Protein AF-A0A7J6M641-F1 (afdb_monomer_lite)

Secondary structure (DSSP, 8-state):
-HHHHHHHHHHHHHHHHHHT-----HHHHHHHHHHHHHHHHHHHHHHHHHHHHHHHHHHHGGGSTHHHHHHHHHHHHHHHHHHHHHHHHHHHHHHHHHHHHHHHHHHHHHHHH-TT---HHHHHHHHHHHHHHHHHHHHHHHHHHHHHHHHHHHHHHHHHHHHHHHHHHHHHHHHHHHHT--SHHHHHHHHHHHHHHHHHHHHHHHHHHHHHHHHHHHHHHHHHHHHHHHHHHHHHHHHHHHHHHHHHHHHHHHHHHHHHHHHHHHHHHHHHHHHHHHHHHHHHHHHHHHHHHHHHHHHHHHHHHHHHHHHHHHTTSS-S-SS-SSHHHHHHHHHHHHHHHHHHHHHHHHHHHHHHHHHHHHHHHHHHHHHHHHHHHHHHHHHTTSSS-----EEEETTTEEEE-----

Sequence (409 aa):
MTAAHDVLCRELDAAEKQLNVPNIDEATLLDAEEKLADLHEEVESMESNLKSQLQAQAALDSKGGGLQVYRHQAQLLAKKHEALSKKVEAIETERNSAAFELEQLEADYEQRMGHRYLRREDFKDYAATLREKTKKFKLAKSEVQSLRSEGSILKRTEQLLKERLAEAQQGLREVEEKFGVVGHDDLESRLIEASEAKSAADAKKGSQMEELSEVVTKINFMLREKKNELAPRIKVLRAKREELVEAEGVYLTKRTEYEAVEADLNREVRQRRSLTDKLLKETESLQSRADEIELKIIATESLVERGERERQCLDGRSRFSDEHPTLSAAYTAKIRELEKTCQTLKLQHKDVSNSLDWRMHQKQLFERLNRLLEVKLRSLTSVSADGEASLGRVEHLAKGVNRLVIESN

Foldseek 3Di:
DVVVVVVVVVVVVVVVVVVPDDDDDPVRVVVVVVVVVVVVVVVVVVVVVVVVVVVVVVVVCVVPCPVVVVVVVVVVVVVVVVVVVVVVVVVVVVVVVVVVVVVVVVVVCCVPPNPDDQDPVSVVVVVVVVVVVVVVVVVVVVVVVVVVVVVVVVVVVVVVVVVVVVVVVVVVVVVCVVVVNPCPVVVVVVVVVVVVVVVVVVVVVVVVVVVVVVVVVVVVVVVVVVVVVVVVVVVVVVVVVVVVVVVVVVVVVVVVVVVVVVVVVVVVVVVVVVVVVVVVVVVVVVVVVVVVVVVVVVVVVVVVVLVVVQVCLVVVVAAPDPVGSGPVRVVVVVVVVVVVVVVVVVVVVVVCVVCVVVVVVVVVVVVVVVVVVVVVVVVVVVVVPPDDDDFFDFDDDPPRDTDTHGDDD

Structure (mmCIF, N/CA/C/O backbone):
data_AF-A0A7J6M641-F1
#
_entry.id   AF-A0A7J6M641-F1
#
loop_
_atom_site.group_PDB
_atom_site.id
_atom_site.type_symbol
_atom_site.label_atom_id
_atom_site.label_alt_id
_atom_site.label_comp_id
_atom_site.label_asym_id
_atom_site.label_entity_id
_atom_site.label_seq_id
_atom_site.pdbx_PDB_ins_code
_atom_site.Cartn_x
_atom_site.Cartn_y
_atom_site.Cartn_z
_atom_site.occupancy
_atom_site.B_iso_or_equiv
_atom_site.auth_seq_id
_atom_site.auth_comp_id
_atom_site.auth_asym_id
_atom_site.auth_atom_id
_atom_site.pdbx_PDB_model_num
ATOM 1 N N . MET A 1 1 ? -3.637 10.715 -11.065 1.00 46.06 1 MET A N 1
ATOM 2 C CA . MET A 1 1 ? -2.778 11.538 -10.186 1.00 46.06 1 MET A CA 1
ATOM 3 C C . MET A 1 1 ? -1.641 12.175 -10.977 1.00 46.06 1 MET A C 1
ATOM 5 O O . MET A 1 1 ? -1.650 13.387 -11.087 1.00 46.06 1 MET A O 1
ATOM 9 N N . THR A 1 2 ? -0.746 11.413 -11.618 1.00 49.50 2 THR A N 1
ATOM 10 C CA . THR A 1 2 ? 0.363 11.969 -12.430 1.00 49.50 2 THR A CA 1
ATOM 11 C C . THR A 1 2 ? -0.104 12.798 -13.634 1.00 49.50 2 THR A C 1
ATOM 13 O O . THR A 1 2 ? 0.325 13.928 -13.787 1.00 49.50 2 THR A O 1
ATOM 16 N N . ALA A 1 3 ? -1.083 12.319 -14.409 1.00 54.84 3 ALA A N 1
ATOM 17 C CA . ALA A 1 3 ? -1.596 13.066 -15.568 1.00 54.84 3 ALA A CA 1
ATOM 18 C C . ALA A 1 3 ? -2.337 14.373 -15.207 1.00 54.84 3 ALA A C 1
ATOM 20 O O . ALA A 1 3 ? -2.304 15.324 -15.975 1.00 54.84 3 ALA A O 1
ATOM 21 N N . ALA A 1 4 ? -2.999 14.429 -14.044 1.00 56.09 4 ALA A N 1
ATOM 22 C CA . ALA A 1 4 ? -3.669 15.646 -13.570 1.00 56.09 4 ALA A CA 1
ATOM 23 C C . ALA A 1 4 ? -2.656 16.669 -13.029 1.00 56.09 4 ALA A C 1
ATOM 25 O O . ALA A 1 4 ? -2.819 17.866 -13.234 1.00 56.09 4 ALA A O 1
ATOM 26 N N . HIS A 1 5 ? -1.583 16.184 -12.394 1.00 70.88 5 HIS A N 1
ATOM 27 C CA . HIS A 1 5 ? -0.452 17.007 -11.980 1.00 70.88 5 HIS A CA 1
ATOM 28 C C . HIS A 1 5 ? 0.268 17.614 -13.192 1.00 70.88 5 HIS A C 1
ATOM 30 O O . HIS A 1 5 ? 0.501 18.813 -13.203 1.00 70.88 5 HIS A O 1
ATOM 36 N N . ASP A 1 6 ? 0.502 16.834 -14.252 1.00 71.38 6 ASP A N 1
ATOM 37 C CA . ASP A 1 6 ? 1.148 17.326 -15.476 1.00 71.38 6 ASP A CA 1
ATOM 38 C C . ASP A 1 6 ? 0.319 18.396 -16.209 1.00 71.38 6 ASP A C 1
ATOM 40 O O . ASP A 1 6 ? 0.886 19.312 -16.802 1.00 71.38 6 ASP A O 1
ATOM 44 N N . VAL A 1 7 ? -1.018 18.301 -16.188 1.00 74.75 7 VAL A N 1
ATOM 45 C CA . VAL A 1 7 ? -1.902 19.324 -16.779 1.00 74.75 7 VAL A CA 1
ATOM 46 C C . VAL A 1 7 ? -1.863 20.610 -15.955 1.00 74.75 7 VAL A C 1
ATOM 48 O O . VAL A 1 7 ? -1.624 21.672 -16.520 1.00 74.75 7 VAL A O 1
ATOM 51 N N . LEU A 1 8 ? -1.991 20.511 -14.629 1.00 74.44 8 LEU A N 1
ATOM 52 C CA . LEU A 1 8 ? -1.908 21.668 -13.732 1.00 74.44 8 LEU A CA 1
ATOM 53 C C . LEU A 1 8 ? -0.530 22.340 -13.767 1.00 74.44 8 LEU A C 1
ATOM 55 O O . LEU A 1 8 ? -0.454 23.562 -13.745 1.00 74.44 8 LEU A O 1
ATOM 59 N N . CYS A 1 9 ? 0.557 21.569 -13.865 1.00 77.31 9 CYS A N 1
ATOM 60 C CA . CYS A 1 9 ? 1.905 22.114 -14.027 1.00 77.31 9 CYS A CA 1
ATOM 61 C C . CYS A 1 9 ? 2.057 22.863 -15.354 1.00 77.31 9 CYS A C 1
ATOM 63 O O . CYS A 1 9 ? 2.630 23.942 -15.367 1.00 77.31 9 CYS A O 1
ATOM 65 N N . ARG A 1 10 ? 1.489 22.357 -16.458 1.00 77.50 10 ARG A N 1
ATOM 66 C CA . ARG A 1 10 ? 1.501 23.081 -17.742 1.00 77.50 10 ARG A CA 1
ATOM 67 C C . ARG A 1 10 ? 0.665 24.357 -17.708 1.00 77.50 10 ARG A C 1
ATOM 69 O O . ARG A 1 10 ? 1.066 25.346 -18.312 1.00 77.50 10 ARG A O 1
ATOM 76 N N . GLU A 1 11 ? -0.484 24.334 -17.039 1.00 78.00 11 GLU A N 1
ATOM 77 C CA . GLU A 1 11 ? -1.336 25.517 -16.872 1.00 78.00 11 GLU A CA 1
ATOM 78 C C . GLU A 1 11 ? -0.668 26.570 -15.976 1.00 78.00 11 GLU A C 1
ATOM 80 O O . GLU A 1 11 ? -0.703 27.755 -16.303 1.00 78.00 11 GLU A O 1
ATOM 85 N N . LEU A 1 12 ? 0.016 26.143 -14.909 1.00 78.81 12 LEU A N 1
ATOM 86 C CA . LEU A 1 12 ? 0.835 27.012 -14.060 1.00 78.81 12 LEU A CA 1
ATOM 87 C C . LEU A 1 12 ? 2.030 27.592 -14.823 1.00 78.81 12 LEU A C 1
ATOM 89 O O . LEU A 1 12 ? 2.208 28.805 -14.810 1.00 78.81 12 LEU A O 1
ATOM 93 N N . ASP A 1 13 ? 2.781 26.774 -15.564 1.00 80.75 13 ASP A N 1
ATOM 94 C CA . ASP A 1 13 ? 3.908 27.232 -16.386 1.00 80.75 13 ASP A CA 1
ATOM 95 C C . ASP A 1 13 ? 3.458 28.225 -17.475 1.00 80.75 13 ASP A C 1
ATOM 97 O O . ASP A 1 13 ? 4.185 29.159 -17.826 1.00 80.75 13 ASP A O 1
ATOM 101 N N . ALA A 1 14 ? 2.262 28.036 -18.043 1.00 78.31 14 ALA A N 1
ATOM 102 C CA . ALA A 1 14 ? 1.685 28.954 -19.022 1.00 78.31 14 ALA A CA 1
ATOM 103 C C . ALA A 1 14 ? 1.259 30.284 -18.378 1.00 78.31 14 ALA A C 1
ATOM 105 O O . ALA A 1 14 ? 1.537 31.347 -18.939 1.00 78.31 14 ALA A O 1
ATOM 106 N N . ALA A 1 15 ? 0.640 30.239 -17.196 1.00 75.62 15 ALA A N 1
ATOM 107 C CA . ALA A 1 15 ? 0.264 31.429 -16.438 1.00 75.62 15 ALA A CA 1
ATOM 108 C C . ALA A 1 15 ? 1.497 32.211 -15.948 1.00 75.62 15 ALA A C 1
ATOM 110 O O . ALA A 1 15 ? 1.527 33.437 -16.054 1.00 75.62 15 ALA A O 1
ATOM 111 N N . GLU A 1 16 ? 2.546 31.521 -15.492 1.00 76.81 16 GLU A N 1
ATOM 112 C CA . GLU A 1 16 ? 3.816 32.137 -15.093 1.00 76.81 16 GLU A CA 1
ATOM 113 C C . GLU A 1 16 ? 4.497 32.837 -16.272 1.00 76.81 16 GLU A C 1
ATOM 115 O O . GLU A 1 16 ? 4.958 33.966 -16.127 1.00 76.81 16 GLU A O 1
ATOM 120 N N . LYS A 1 17 ? 4.497 32.236 -17.469 1.00 75.12 17 LYS A N 1
ATOM 121 C CA . LYS A 1 17 ? 5.034 32.880 -18.683 1.00 75.12 17 LYS A CA 1
ATOM 122 C C . LYS A 1 17 ? 4.244 34.119 -19.108 1.00 75.12 17 LYS A C 1
ATOM 124 O O . LYS A 1 17 ? 4.851 35.074 -19.581 1.00 75.12 17 LYS A O 1
ATOM 129 N N . GLN A 1 18 ? 2.923 34.127 -18.926 1.00 70.56 18 GLN A N 1
ATOM 130 C CA . GLN A 1 18 ? 2.082 35.299 -19.209 1.00 70.56 18 GLN A CA 1
ATOM 131 C C . GLN A 1 18 ? 2.290 36.431 -18.193 1.00 70.56 18 GLN A C 1
ATOM 133 O O . GLN A 1 18 ? 2.206 37.602 -18.556 1.00 70.56 18 GLN A O 1
ATOM 138 N N . LEU A 1 19 ? 2.596 36.095 -16.938 1.00 70.12 19 LEU A N 1
ATOM 139 C CA . LEU A 1 19 ? 2.912 37.063 -15.884 1.00 70.12 19 LEU A CA 1
ATOM 140 C C . LEU A 1 19 ? 4.320 37.667 -16.010 1.00 70.12 19 LEU A C 1
ATOM 142 O O . LEU A 1 19 ? 4.556 38.748 -15.476 1.00 70.12 19 LEU A O 1
ATOM 146 N N . ASN A 1 20 ? 5.243 37.001 -16.711 1.00 69.81 20 ASN A N 1
ATOM 147 C CA . ASN A 1 20 ? 6.660 37.376 -16.779 1.00 69.81 20 ASN A CA 1
ATOM 148 C C . ASN A 1 20 ? 7.057 38.142 -18.057 1.00 69.81 20 ASN A C 1
ATOM 150 O O . ASN A 1 20 ? 8.222 38.116 -18.455 1.00 69.81 20 ASN A O 1
ATOM 154 N N . VAL A 1 21 ? 6.110 38.815 -18.719 1.00 62.53 21 VAL A N 1
ATOM 155 C CA . VAL A 1 21 ? 6.408 39.657 -19.889 1.00 62.53 21 VAL A CA 1
ATOM 156 C C . VAL A 1 21 ? 6.983 41.001 -19.405 1.00 62.53 21 VAL A C 1
ATOM 158 O O . VAL A 1 21 ? 6.272 41.748 -18.729 1.00 62.53 21 VAL A O 1
ATOM 161 N N . PRO A 1 22 ? 8.260 41.330 -19.691 1.00 63.78 22 PRO A N 1
ATOM 162 C CA . PRO A 1 22 ? 8.843 42.616 -19.312 1.00 63.78 22 PRO A CA 1
ATOM 163 C C . PRO A 1 22 ? 8.181 43.771 -20.079 1.00 63.78 22 PRO A C 1
ATOM 165 O O . PRO A 1 22 ? 7.618 43.572 -21.150 1.00 63.78 22 PRO A O 1
ATOM 168 N N . ASN A 1 23 ? 8.251 44.990 -19.540 1.00 59.38 23 ASN A N 1
ATOM 169 C CA . ASN A 1 23 ? 7.743 46.191 -20.206 1.00 59.38 23 ASN A CA 1
ATOM 170 C C . ASN A 1 23 ? 8.704 46.553 -21.358 1.00 59.38 23 ASN A C 1
ATOM 172 O O . ASN A 1 23 ? 9.846 46.932 -21.101 1.00 59.38 23 ASN A O 1
ATOM 176 N N . ILE A 1 24 ? 8.275 46.334 -22.601 1.00 58.47 24 ILE A N 1
ATOM 177 C CA . ILE A 1 24 ? 9.083 46.461 -23.826 1.00 58.47 24 ILE A CA 1
ATOM 178 C C . ILE A 1 24 ? 8.932 47.892 -24.377 1.00 58.47 24 ILE A C 1
ATOM 180 O O . ILE A 1 24 ? 7.813 48.382 -24.511 1.00 58.47 24 ILE A O 1
ATOM 184 N N . ASP A 1 25 ? 10.043 48.559 -24.707 1.00 63.84 25 ASP A N 1
ATOM 185 C CA . ASP A 1 25 ? 10.048 49.878 -25.357 1.00 63.84 25 ASP A CA 1
ATOM 186 C C . ASP A 1 25 ? 9.542 49.767 -26.816 1.00 63.84 25 ASP A C 1
ATOM 188 O O . ASP A 1 25 ? 9.814 48.779 -27.498 1.00 63.84 25 ASP A O 1
ATOM 192 N N . GLU A 1 26 ? 8.843 50.782 -27.333 1.00 64.19 26 GLU A N 1
ATOM 193 C CA . GLU A 1 26 ? 8.122 50.778 -28.631 1.00 64.19 26 GLU A CA 1
ATOM 194 C C . GLU A 1 26 ? 8.968 50.329 -29.849 1.00 64.19 26 GLU A C 1
ATOM 196 O O . GLU A 1 26 ? 8.468 49.653 -30.744 1.00 64.19 26 GLU A O 1
ATOM 201 N N . ALA A 1 27 ? 10.277 50.607 -29.854 1.00 64.75 27 ALA A N 1
ATOM 202 C CA . ALA A 1 27 ? 11.200 50.144 -30.899 1.00 64.75 27 ALA A CA 1
ATOM 203 C C . ALA A 1 27 ? 11.531 48.641 -30.798 1.00 64.75 27 ALA A C 1
ATOM 205 O O . ALA A 1 27 ? 11.684 47.963 -31.807 1.00 64.75 27 ALA A O 1
ATOM 206 N N . THR A 1 28 ? 11.603 48.107 -29.577 1.00 63.03 28 THR A N 1
ATOM 207 C CA . THR A 1 28 ? 11.786 46.668 -29.334 1.00 63.03 28 THR A CA 1
ATOM 208 C C . THR A 1 28 ? 10.492 45.875 -29.515 1.00 63.03 28 THR A C 1
ATOM 210 O O . THR A 1 28 ? 10.553 44.665 -29.713 1.00 63.03 28 THR A O 1
ATOM 213 N N . LEU A 1 29 ? 9.337 46.551 -29.490 1.00 69.00 29 LEU A N 1
ATOM 214 C CA . LEU A 1 29 ? 8.035 45.975 -29.819 1.00 69.00 29 LEU A CA 1
ATOM 215 C C . LEU A 1 29 ? 7.926 45.687 -31.322 1.00 69.00 29 LEU A C 1
ATOM 217 O O . LEU A 1 29 ? 7.568 44.577 -31.688 1.00 69.00 29 LEU A O 1
ATOM 221 N N . LEU A 1 30 ? 8.324 46.634 -32.179 1.00 75.12 30 LEU A N 1
ATOM 222 C CA . LEU A 1 30 ? 8.308 46.460 -33.638 1.00 75.12 30 LEU A CA 1
ATOM 223 C C . LEU A 1 30 ? 9.255 45.341 -34.105 1.00 75.12 30 LEU A C 1
ATOM 225 O O . LEU A 1 30 ? 8.849 44.472 -34.872 1.00 75.12 30 LEU A O 1
ATOM 229 N N . ASP A 1 31 ? 1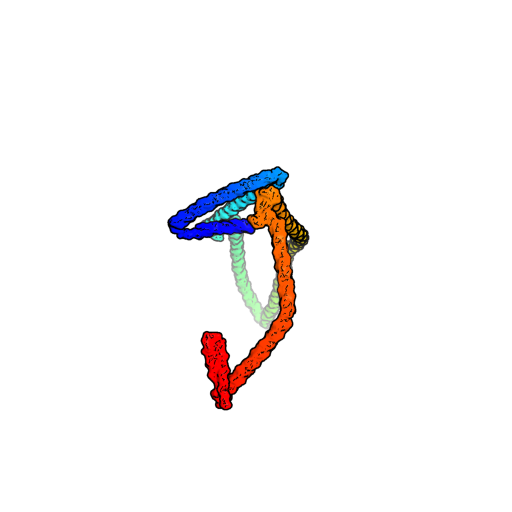0.480 45.292 -33.571 1.00 75.56 31 ASP A N 1
ATOM 230 C CA . ASP A 1 31 ? 11.429 44.201 -33.852 1.00 75.56 31 ASP A CA 1
ATOM 231 C C . ASP A 1 31 ? 10.928 42.838 -33.335 1.00 75.56 31 ASP A C 1
ATOM 233 O O . ASP A 1 31 ? 11.299 41.785 -33.862 1.00 75.56 31 ASP A O 1
ATOM 237 N N . ALA A 1 32 ? 10.137 42.830 -32.256 1.00 74.19 32 ALA A N 1
ATOM 238 C CA . ALA A 1 32 ? 9.516 41.619 -31.730 1.00 74.19 32 ALA A CA 1
ATOM 239 C C . ALA A 1 32 ? 8.296 41.202 -32.563 1.00 74.19 32 ALA A C 1
ATOM 241 O O . ALA A 1 32 ? 8.098 40.009 -32.760 1.00 74.19 32 ALA A O 1
ATOM 242 N N . GLU A 1 33 ? 7.516 42.151 -33.079 1.00 79.12 33 GLU A N 1
ATOM 243 C CA . GLU A 1 33 ? 6.381 41.907 -33.973 1.00 79.12 33 GLU A CA 1
ATOM 244 C C . GLU A 1 33 ? 6.830 41.321 -35.315 1.00 79.12 33 GLU A C 1
ATOM 246 O O . GLU A 1 33 ? 6.232 40.349 -35.773 1.00 79.12 33 GLU A O 1
ATOM 251 N N . GLU A 1 34 ? 7.915 41.830 -35.905 1.00 82.50 34 GLU A N 1
ATOM 252 C CA . GLU A 1 34 ? 8.487 41.284 -37.145 1.00 82.50 34 GLU A CA 1
ATOM 253 C C . GLU A 1 34 ? 9.000 39.850 -36.934 1.00 82.50 34 GLU A C 1
ATOM 255 O O . GLU A 1 34 ? 8.624 38.935 -37.664 1.00 82.50 34 GLU A O 1
ATOM 260 N N . LYS A 1 35 ? 9.737 39.600 -35.842 1.00 83.50 35 LYS A N 1
ATOM 261 C CA . LYS A 1 35 ? 10.172 38.238 -35.477 1.00 83.50 35 LYS A CA 1
ATOM 262 C C . LYS A 1 35 ? 9.008 37.311 -35.142 1.00 83.50 35 LYS A C 1
ATOM 264 O O . LYS A 1 35 ? 9.096 36.113 -35.394 1.00 83.50 35 LYS A O 1
ATOM 269 N N . LEU A 1 36 ? 7.934 37.826 -34.542 1.00 80.50 36 LEU A N 1
ATOM 270 C CA . LEU A 1 36 ? 6.723 37.050 -34.289 1.00 80.50 36 LEU A CA 1
ATOM 271 C C . LEU A 1 36 ? 6.015 36.700 -35.594 1.00 80.50 36 LEU A C 1
ATOM 273 O O . LEU A 1 36 ? 5.500 35.590 -35.677 1.00 80.50 36 LEU A O 1
ATOM 277 N N . ALA A 1 37 ? 6.000 37.591 -36.586 1.00 85.31 37 ALA A N 1
ATOM 278 C CA . ALA A 1 37 ? 5.443 37.314 -37.905 1.00 85.31 37 ALA A CA 1
ATOM 279 C C . ALA A 1 37 ? 6.254 36.234 -38.638 1.00 85.31 37 ALA A C 1
ATOM 281 O O . ALA A 1 37 ? 5.665 35.253 -39.089 1.00 85.31 37 ALA A O 1
ATOM 282 N N . ASP A 1 38 ? 7.586 36.342 -38.641 1.00 84.19 38 ASP A N 1
ATOM 283 C CA . ASP A 1 38 ? 8.479 35.336 -39.234 1.00 84.19 38 ASP A CA 1
ATOM 284 C C . ASP A 1 38 ? 8.330 33.969 -38.550 1.00 84.19 38 ASP A C 1
ATOM 286 O O . ASP A 1 38 ? 8.197 32.938 -39.208 1.00 84.19 38 ASP A O 1
ATOM 290 N N . LEU A 1 39 ? 8.295 33.949 -37.211 1.00 84.88 39 LEU A N 1
ATOM 291 C CA . LEU A 1 39 ? 8.074 32.722 -36.444 1.00 84.88 39 LEU A CA 1
ATOM 292 C C . LEU A 1 39 ? 6.668 32.155 -36.660 1.00 84.88 39 LEU A C 1
ATOM 294 O O . LEU A 1 39 ? 6.511 30.938 -36.655 1.00 84.88 39 LEU A O 1
ATOM 298 N N . HIS A 1 40 ? 5.646 32.995 -36.848 1.00 83.81 40 HIS A N 1
ATOM 299 C CA . HIS A 1 40 ? 4.306 32.521 -37.197 1.00 83.81 40 HIS A CA 1
ATOM 300 C C . HIS A 1 40 ? 4.297 31.875 -38.581 1.00 83.81 40 HIS A C 1
ATOM 302 O O . HIS A 1 40 ? 3.741 30.789 -38.721 1.00 83.81 40 HIS A O 1
ATOM 308 N N . GLU A 1 41 ? 4.944 32.480 -39.576 1.00 88.00 41 GLU A N 1
ATOM 309 C CA . GLU A 1 41 ? 5.037 31.913 -40.924 1.00 88.00 41 GLU A CA 1
ATOM 310 C C . GLU A 1 41 ? 5.850 30.603 -40.925 1.00 88.00 41 GLU A C 1
ATOM 312 O O . GLU A 1 41 ? 5.458 29.613 -41.551 1.00 88.00 41 GLU A O 1
ATOM 317 N N . GLU A 1 42 ? 6.929 30.533 -40.135 1.00 89.38 42 GLU A N 1
ATOM 318 C CA . GLU A 1 42 ? 7.706 29.307 -39.940 1.00 89.38 42 GLU A CA 1
ATOM 319 C C . GLU A 1 42 ? 6.873 28.216 -39.248 1.00 89.38 42 GLU A C 1
ATOM 321 O O . GLU A 1 42 ? 6.846 27.076 -39.721 1.00 89.38 42 GLU A O 1
ATOM 326 N N . VAL A 1 43 ? 6.133 28.552 -38.185 1.00 84.44 43 VAL A N 1
ATOM 327 C CA . VAL A 1 43 ? 5.226 27.625 -37.489 1.00 84.44 43 VAL A CA 1
ATOM 328 C C . VAL A 1 43 ? 4.110 27.147 -38.415 1.00 84.44 43 VAL A C 1
ATOM 330 O O . VAL A 1 43 ? 3.849 25.947 -38.460 1.00 84.44 43 VAL A O 1
ATOM 333 N N . GLU A 1 44 ? 3.493 28.023 -39.205 1.00 88.00 44 GLU A N 1
ATOM 334 C CA . GLU A 1 44 ? 2.468 27.638 -40.181 1.00 88.00 44 GLU A CA 1
ATOM 335 C C . GLU A 1 44 ? 3.033 26.708 -41.263 1.00 88.00 44 GLU A C 1
ATOM 337 O O . GLU A 1 44 ? 2.406 25.698 -41.613 1.00 88.00 44 GLU A O 1
ATOM 342 N N . SER A 1 45 ? 4.247 26.982 -41.750 1.00 86.62 45 SER A N 1
ATOM 343 C CA . SER A 1 45 ? 4.932 26.116 -42.713 1.00 86.62 45 SER A CA 1
ATOM 344 C C . SER A 1 45 ? 5.247 24.737 -42.112 1.00 86.62 45 SER A C 1
ATOM 346 O O . SER A 1 45 ? 4.995 23.702 -42.738 1.00 86.62 45 SER A O 1
ATOM 348 N N . MET A 1 46 ? 5.714 24.701 -40.861 1.00 85.50 46 MET A N 1
ATOM 349 C CA . MET A 1 46 ? 6.025 23.487 -40.106 1.00 85.50 46 MET A CA 1
ATOM 350 C C . MET A 1 46 ? 4.761 22.685 -39.792 1.00 85.50 46 MET A C 1
ATOM 352 O O . MET A 1 46 ? 4.752 21.464 -39.950 1.00 85.50 46 MET A O 1
ATOM 356 N N . GLU A 1 47 ? 3.667 23.347 -39.419 1.00 84.38 47 GLU A N 1
ATOM 357 C CA . GLU A 1 47 ? 2.364 22.718 -39.219 1.00 84.38 47 GLU A CA 1
ATOM 358 C C . GLU A 1 47 ? 1.810 22.121 -40.511 1.00 84.38 47 GLU A C 1
ATOM 360 O O . GLU A 1 47 ? 1.250 21.022 -40.490 1.00 84.38 47 GLU A O 1
ATOM 365 N N . SER A 1 48 ? 1.951 22.822 -41.637 1.00 84.88 48 SER A N 1
ATOM 366 C CA . SER A 1 48 ? 1.543 22.330 -42.955 1.00 84.88 48 SER A CA 1
ATOM 367 C C . SER A 1 48 ? 2.369 21.106 -43.377 1.00 84.88 48 SER A C 1
ATOM 369 O O . SER A 1 48 ? 1.822 20.089 -43.823 1.00 84.88 48 SER A O 1
ATOM 371 N N . ASN A 1 49 ? 3.682 21.135 -43.130 1.00 84.06 49 ASN A N 1
ATOM 372 C CA . ASN A 1 49 ? 4.586 20.006 -43.356 1.00 84.06 49 ASN A CA 1
ATOM 373 C C . ASN A 1 49 ? 4.257 18.807 -42.447 1.00 84.06 49 ASN A C 1
ATOM 375 O O . ASN A 1 49 ? 4.202 17.671 -42.916 1.00 84.06 49 ASN A O 1
ATOM 379 N N . LEU A 1 50 ? 3.945 19.035 -41.170 1.00 80.62 50 LEU A N 1
ATOM 380 C CA . LEU A 1 50 ? 3.499 17.987 -40.244 1.00 80.62 50 LEU A CA 1
ATOM 381 C C . LEU A 1 50 ? 2.144 17.403 -40.645 1.00 80.62 50 LEU A C 1
ATOM 383 O O . LEU A 1 50 ? 1.977 16.184 -40.645 1.00 80.62 50 LEU A O 1
ATOM 387 N N . LYS A 1 51 ? 1.173 18.244 -41.021 1.00 82.50 51 LYS A N 1
ATOM 388 C CA . LYS A 1 51 ? -0.148 17.799 -41.495 1.00 82.50 51 LYS A CA 1
ATOM 389 C C . LYS A 1 51 ? -0.016 16.958 -42.765 1.00 82.50 51 LYS A C 1
ATOM 391 O O . LYS A 1 51 ? -0.634 15.897 -42.839 1.00 82.50 51 LYS A O 1
ATOM 396 N N . SER A 1 52 ? 0.817 17.369 -43.722 1.00 79.50 52 SER A N 1
ATOM 397 C CA . SER A 1 52 ? 1.058 16.599 -44.951 1.00 79.50 52 SER A CA 1
ATOM 398 C C . SER A 1 52 ? 1.809 15.285 -44.689 1.00 79.50 52 SER A C 1
ATOM 400 O O . SER A 1 52 ? 1.417 14.252 -45.233 1.00 79.50 52 SER A O 1
ATOM 402 N N . GLN A 1 53 ? 2.798 15.260 -43.787 1.00 77.56 53 GLN A N 1
ATOM 403 C CA . GLN A 1 53 ? 3.474 14.026 -43.359 1.00 77.56 53 GLN A CA 1
ATOM 404 C C . GLN A 1 53 ? 2.541 13.066 -42.605 1.00 77.56 53 GLN A C 1
ATOM 406 O O . GLN A 1 53 ? 2.565 11.861 -42.856 1.00 77.56 53 GLN A O 1
ATOM 411 N N . LEU A 1 54 ? 1.680 13.578 -41.721 1.00 71.31 54 LEU A N 1
ATOM 412 C CA . LEU A 1 54 ? 0.680 12.781 -41.004 1.00 71.31 54 LEU A CA 1
ATOM 413 C C . LEU A 1 54 ? -0.386 12.219 -41.950 1.00 71.31 54 LEU A C 1
ATOM 415 O O . LEU A 1 54 ? -0.811 11.077 -41.782 1.00 71.31 54 LEU A O 1
ATOM 419 N N . GLN A 1 55 ? -0.797 12.985 -42.964 1.00 73.62 55 GLN A N 1
ATOM 420 C CA . GLN A 1 55 ? -1.701 12.510 -44.013 1.00 73.62 55 GLN A CA 1
ATOM 421 C C . GLN A 1 55 ? -1.032 11.453 -44.905 1.00 73.62 55 GLN A C 1
ATOM 423 O O . GLN A 1 55 ? -1.660 10.442 -45.219 1.00 73.62 55 GLN A O 1
ATOM 428 N N . ALA A 1 56 ? 0.250 11.622 -45.246 1.00 69.31 56 ALA A N 1
ATOM 429 C CA . ALA A 1 56 ? 1.026 10.623 -45.978 1.00 69.31 56 ALA A CA 1
ATOM 430 C C . ALA A 1 56 ? 1.207 9.322 -45.168 1.00 69.31 56 ALA A C 1
ATOM 432 O O . ALA A 1 56 ? 1.018 8.232 -45.710 1.00 69.31 56 ALA A O 1
ATOM 433 N N . GLN A 1 57 ? 1.479 9.416 -43.860 1.00 65.06 57 GLN A N 1
ATOM 434 C CA . GLN A 1 57 ? 1.505 8.260 -42.953 1.00 65.06 57 GLN A CA 1
ATOM 435 C C . GLN A 1 57 ? 0.129 7.595 -42.825 1.00 65.06 57 GLN A C 1
ATOM 437 O O . GLN A 1 57 ? 0.034 6.372 -42.880 1.00 65.06 57 GLN A O 1
ATOM 442 N N . ALA A 1 58 ? -0.953 8.372 -42.728 1.00 63.66 58 ALA A N 1
ATOM 443 C CA . ALA A 1 58 ? -2.311 7.832 -42.687 1.00 63.66 58 ALA A CA 1
ATOM 444 C C . ALA A 1 58 ? -2.697 7.093 -43.986 1.00 63.66 58 ALA A C 1
ATOM 446 O O . ALA A 1 58 ? -3.423 6.100 -43.924 1.00 63.66 58 ALA A O 1
ATOM 447 N N . ALA A 1 59 ? -2.188 7.533 -45.144 1.00 62.41 59 ALA A N 1
ATOM 448 C CA . ALA A 1 59 ? -2.372 6.856 -46.429 1.00 62.41 59 ALA A CA 1
ATOM 449 C C . ALA A 1 59 ? -1.535 5.563 -46.552 1.00 62.41 59 ALA A C 1
ATOM 451 O O . ALA A 1 59 ? -2.015 4.575 -47.111 1.00 62.41 59 ALA A O 1
ATOM 452 N N . LEU A 1 60 ? -0.320 5.533 -45.987 1.00 59.88 60 LEU A N 1
ATOM 453 C CA . LEU A 1 60 ? 0.529 4.333 -45.887 1.00 59.88 60 LEU A CA 1
ATOM 454 C C . LEU A 1 60 ? -0.063 3.273 -44.935 1.00 59.88 60 LEU A C 1
ATOM 456 O O . LEU A 1 60 ? -0.055 2.082 -45.254 1.00 59.88 60 LEU A O 1
ATOM 460 N N . ASP A 1 61 ? -0.672 3.705 -43.828 1.00 54.53 61 ASP A N 1
ATOM 461 C CA . ASP A 1 61 ? -1.348 2.846 -42.843 1.00 54.53 61 ASP A CA 1
ATOM 462 C C . ASP A 1 61 ? -2.673 2.244 -43.350 1.00 54.53 61 ASP A C 1
ATOM 464 O O . ASP A 1 61 ? -3.218 1.326 -42.731 1.00 54.53 61 ASP A O 1
ATOM 468 N N . SER A 1 62 ? -3.187 2.681 -44.508 1.00 54.25 62 SER A N 1
ATOM 469 C CA . SER A 1 62 ? -4.396 2.110 -45.122 1.00 54.25 62 SER A CA 1
ATOM 470 C C . SER A 1 62 ? -4.245 0.627 -45.502 1.00 54.25 62 SER A C 1
ATOM 472 O O . SER A 1 62 ? -5.250 -0.036 -45.760 1.00 54.25 62 SER A O 1
ATOM 474 N N . LYS A 1 63 ? -3.019 0.082 -45.529 1.00 56.03 63 LYS A N 1
ATOM 475 C CA . LYS A 1 63 ? -2.748 -1.353 -45.746 1.00 56.03 63 LYS A CA 1
ATOM 476 C C . LYS A 1 63 ? -2.646 -2.168 -44.445 1.00 56.03 63 LYS A C 1
ATOM 478 O O . LYS A 1 63 ? -2.624 -3.393 -44.507 1.00 56.03 63 LYS A O 1
ATOM 483 N N . GLY A 1 64 ? -2.637 -1.515 -43.280 1.00 57.91 64 GLY A N 1
ATOM 484 C CA . GLY A 1 64 ? -2.530 -2.136 -41.957 1.00 57.91 64 GLY A CA 1
ATOM 485 C C . GLY A 1 64 ? -3.487 -1.484 -40.959 1.00 57.91 64 GLY A C 1
ATOM 486 O O . GLY A 1 64 ? -3.058 -0.800 -40.036 1.00 57.91 64 GLY A O 1
ATOM 487 N N . GLY A 1 65 ? -4.795 -1.702 -41.128 1.00 58.03 65 GLY A N 1
ATOM 488 C CA . GLY A 1 65 ? -5.878 -1.011 -40.405 1.00 58.03 65 GLY A CA 1
ATOM 489 C C . GLY A 1 65 ? -5.896 -1.098 -38.866 1.00 58.03 65 GLY A C 1
ATOM 490 O O . GLY A 1 65 ? -6.800 -0.543 -38.249 1.00 58.03 65 GLY A O 1
ATOM 491 N N . GLY A 1 66 ? -4.920 -1.740 -38.216 1.00 67.12 66 GLY A N 1
ATOM 492 C CA . GLY A 1 66 ? -4.838 -1.848 -36.756 1.00 67.12 66 GLY A CA 1
ATOM 493 C C . GLY A 1 66 ? -4.587 -0.512 -36.044 1.00 67.12 66 GLY A C 1
ATOM 494 O O . GLY A 1 66 ? -5.260 -0.211 -35.061 1.00 67.12 66 GLY A O 1
ATOM 495 N N . LEU A 1 67 ? -3.674 0.335 -36.541 1.00 70.44 67 LEU A N 1
ATOM 496 C CA . LEU A 1 67 ? -3.297 1.576 -35.840 1.00 70.44 67 LEU A CA 1
ATOM 497 C C . LEU A 1 67 ? -4.424 2.622 -35.829 1.00 70.44 67 LEU A C 1
ATOM 499 O O . LEU A 1 67 ? -4.624 3.314 -34.830 1.00 70.44 67 LEU A O 1
ATOM 503 N N . GLN A 1 68 ? -5.206 2.700 -36.907 1.00 74.31 68 GLN A N 1
ATOM 504 C CA . GLN A 1 68 ? -6.381 3.574 -36.984 1.00 74.31 68 GLN A CA 1
ATOM 505 C C . GLN A 1 68 ? -7.476 3.140 -35.997 1.00 74.31 68 GLN A C 1
ATOM 507 O O . GLN A 1 68 ? -8.086 3.989 -35.346 1.00 74.31 68 GLN A O 1
ATOM 512 N N . VAL A 1 69 ? -7.666 1.828 -35.802 1.00 76.81 69 VAL A N 1
ATOM 513 C CA . VAL A 1 69 ? -8.594 1.288 -34.793 1.00 76.81 69 VAL A CA 1
ATOM 514 C C . VAL A 1 69 ? -8.145 1.662 -33.379 1.00 76.81 69 VAL A C 1
ATOM 516 O O . VAL A 1 69 ? -8.968 2.130 -32.595 1.00 76.81 69 VAL A O 1
ATOM 519 N N . TYR A 1 70 ? -6.850 1.552 -33.060 1.00 79.56 70 TYR A N 1
ATOM 520 C CA . TYR A 1 70 ? -6.331 1.953 -31.746 1.00 79.56 70 TYR A CA 1
ATOM 521 C C . TYR A 1 70 ? -6.412 3.464 -31.504 1.00 79.56 70 TYR A C 1
ATOM 523 O O . TYR A 1 70 ? -6.777 3.879 -30.405 1.00 79.56 70 TYR A O 1
ATOM 531 N N . ARG A 1 71 ? -6.151 4.303 -32.518 1.00 81.19 71 ARG A N 1
ATOM 532 C CA . ARG A 1 71 ? -6.350 5.761 -32.420 1.00 81.19 71 ARG A CA 1
ATOM 533 C C . ARG A 1 71 ? -7.817 6.107 -32.174 1.00 81.19 71 ARG A C 1
ATOM 535 O O . ARG A 1 71 ? -8.114 6.901 -31.284 1.00 81.19 71 ARG A O 1
ATOM 542 N N . HIS A 1 72 ? -8.736 5.476 -32.903 1.00 84.25 72 HIS A N 1
ATOM 543 C CA . HIS A 1 72 ? -10.169 5.675 -32.703 1.00 84.25 72 HIS A CA 1
ATOM 544 C C . HIS A 1 72 ? -10.629 5.192 -31.316 1.00 84.25 72 HIS A C 1
ATOM 546 O O . HIS A 1 72 ? -11.378 5.887 -30.629 1.00 84.25 72 HIS A O 1
ATOM 552 N N . GLN A 1 73 ? -10.127 4.044 -30.853 1.00 85.00 73 GLN A N 1
ATOM 553 C CA . GLN A 1 73 ? -10.411 3.515 -29.518 1.00 85.00 73 GLN A CA 1
ATOM 554 C C . GLN A 1 73 ? -9.861 4.427 -28.411 1.00 85.00 73 GLN A C 1
ATOM 556 O O . GLN A 1 73 ? -10.568 4.691 -27.439 1.00 85.00 73 GLN A O 1
ATOM 561 N N . ALA A 1 74 ? -8.649 4.966 -28.573 1.00 84.56 74 ALA A N 1
ATOM 562 C CA . ALA A 1 74 ? -8.060 5.934 -27.650 1.00 84.56 74 ALA A CA 1
ATOM 563 C C . ALA A 1 74 ? -8.866 7.241 -27.607 1.00 84.56 74 ALA A C 1
ATOM 565 O O . ALA A 1 74 ? -9.148 7.747 -26.524 1.00 84.56 74 ALA A O 1
ATOM 566 N N . GLN A 1 75 ? -9.321 7.749 -28.758 1.00 87.31 75 GLN A N 1
ATOM 567 C CA . GLN A 1 75 ? -10.197 8.924 -28.821 1.00 87.31 75 GLN A CA 1
ATOM 568 C C . GLN A 1 75 ? -11.551 8.677 -28.141 1.00 87.31 75 GLN A C 1
ATOM 570 O O . GLN A 1 75 ? -12.044 9.540 -27.417 1.00 87.31 75 GLN A O 1
ATOM 575 N N . LEU A 1 76 ? -12.157 7.501 -28.334 1.00 88.38 76 LEU A N 1
ATOM 576 C CA . LEU A 1 76 ? -13.400 7.127 -27.652 1.00 88.38 76 LEU A CA 1
ATOM 577 C C . LEU A 1 76 ? -13.210 7.012 -26.135 1.00 88.38 76 LEU A C 1
ATOM 579 O O . LEU A 1 76 ? -14.073 7.457 -25.379 1.00 88.38 76 LEU A O 1
ATOM 583 N N . LEU A 1 77 ? -12.094 6.435 -25.684 1.00 89.31 77 LEU A N 1
ATOM 584 C CA . LEU A 1 77 ? -11.756 6.343 -24.263 1.00 89.31 77 LEU A CA 1
ATOM 585 C C . LEU A 1 77 ? -11.490 7.722 -23.653 1.00 89.31 77 LEU A C 1
ATOM 587 O O . LEU A 1 77 ? -12.014 7.999 -22.579 1.00 89.31 77 LEU A O 1
ATOM 591 N N . ALA A 1 78 ? -10.771 8.603 -24.352 1.00 89.44 78 ALA A N 1
ATOM 592 C CA . ALA A 1 78 ? -10.542 9.980 -23.919 1.00 89.44 78 ALA A CA 1
ATOM 593 C C . ALA A 1 78 ? -11.864 10.752 -23.779 1.00 89.44 78 ALA A C 1
ATOM 595 O O . ALA A 1 78 ? -12.121 11.336 -22.731 1.00 89.44 78 ALA A O 1
ATOM 596 N N . LYS A 1 79 ? -12.762 10.660 -24.772 1.00 91.62 79 LYS A N 1
ATOM 597 C CA . LYS A 1 79 ? -14.100 11.277 -24.705 1.00 91.62 79 LYS A CA 1
ATOM 598 C C . LYS A 1 79 ? -14.948 10.723 -23.558 1.00 91.62 79 LYS A C 1
ATOM 600 O O . LYS A 1 79 ? -15.662 11.475 -22.902 1.00 91.62 79 LYS A O 1
ATOM 605 N N . LYS A 1 80 ? -14.881 9.411 -23.296 1.00 92.12 80 LYS A N 1
ATOM 606 C CA . LYS A 1 80 ? -15.567 8.794 -22.147 1.00 92.12 80 LYS A CA 1
ATOM 607 C C . LYS A 1 80 ? -14.984 9.269 -20.818 1.00 92.12 80 LYS A C 1
ATOM 609 O O . LYS A 1 80 ? -15.752 9.549 -19.905 1.00 92.12 80 LYS A O 1
ATOM 614 N N . HIS A 1 81 ? -13.661 9.368 -20.718 1.00 90.31 81 HIS A N 1
ATOM 615 C CA . HIS A 1 81 ? -12.983 9.879 -19.532 1.00 90.31 81 HIS A CA 1
ATOM 616 C C . HIS A 1 81 ? -13.367 11.339 -19.267 1.00 90.31 81 HIS A C 1
ATOM 618 O O . HIS A 1 81 ? -13.750 11.670 -18.152 1.00 90.31 81 HIS A O 1
ATOM 624 N N . GLU A 1 82 ? -13.357 12.193 -20.292 1.00 92.00 82 GLU A N 1
ATOM 625 C CA . GLU A 1 82 ? -13.771 13.596 -20.184 1.00 92.00 82 GLU A CA 1
ATOM 626 C C . GLU A 1 82 ? -15.245 13.729 -19.764 1.00 92.00 82 GLU A C 1
ATOM 628 O O . GLU A 1 82 ? -15.572 14.492 -18.857 1.00 92.00 82 GLU A O 1
ATOM 633 N N . ALA A 1 83 ? -16.144 12.938 -20.361 1.00 91.88 83 ALA A N 1
ATOM 634 C CA . ALA A 1 83 ? -17.559 12.936 -19.992 1.00 91.88 83 ALA A CA 1
ATOM 635 C C . ALA A 1 83 ? -17.801 12.451 -18.551 1.00 91.88 83 ALA A C 1
ATOM 637 O O . ALA A 1 83 ? -18.717 12.936 -17.890 1.00 91.88 83 ALA A O 1
ATOM 638 N N . LEU A 1 84 ? -17.008 11.492 -18.060 1.00 90.88 84 LEU A N 1
ATOM 639 C CA . LEU A 1 84 ? -17.066 11.046 -16.667 1.00 90.88 84 LEU A CA 1
ATOM 640 C C . LEU A 1 84 ? -16.471 12.087 -15.713 1.00 90.88 84 LEU A C 1
ATOM 642 O O . LEU A 1 84 ? -17.085 12.334 -14.683 1.00 90.88 84 LEU A O 1
ATOM 646 N N . SER A 1 85 ? -15.362 12.742 -16.073 1.00 88.25 85 SER A N 1
ATOM 647 C CA . SER A 1 85 ? -14.770 13.839 -15.285 1.00 88.25 85 SER A CA 1
ATOM 648 C C . SER A 1 85 ? -15.780 14.962 -15.070 1.00 88.25 85 SER A C 1
ATOM 650 O O . SER A 1 85 ? -16.086 15.305 -13.934 1.00 88.25 85 SER A O 1
ATOM 652 N N . LYS A 1 86 ? -16.427 15.423 -16.149 1.00 93.12 86 LYS A N 1
ATOM 653 C CA . LYS A 1 86 ? -17.473 16.457 -16.085 1.00 93.12 86 LYS A CA 1
ATOM 654 C C . LYS A 1 86 ? -18.664 16.052 -15.212 1.00 93.12 86 LYS A C 1
ATOM 656 O O . LYS A 1 86 ? -19.256 16.894 -14.546 1.00 93.12 86 LYS A O 1
ATOM 661 N N . LYS A 1 87 ? -19.034 14.765 -15.201 1.00 92.81 87 LYS A N 1
ATOM 662 C CA . LYS A 1 87 ? -20.095 14.254 -14.315 1.00 92.81 87 LYS A CA 1
ATOM 663 C C . LYS A 1 87 ? -19.668 14.232 -12.851 1.00 92.81 87 LYS A C 1
ATOM 665 O O . LYS A 1 87 ? -20.492 14.530 -11.998 1.00 92.81 87 LYS A O 1
ATOM 670 N N . VAL A 1 88 ? -18.421 13.865 -12.564 1.00 90.56 88 VAL A N 1
ATOM 671 C CA . VAL A 1 88 ? -17.879 13.890 -11.199 1.00 90.56 88 VAL A CA 1
ATOM 672 C C . VAL A 1 88 ? -17.841 15.325 -10.686 1.00 90.56 88 VAL A C 1
ATOM 674 O O . VAL A 1 88 ? -18.393 15.586 -9.625 1.00 90.56 88 VAL A O 1
ATOM 677 N N . GLU A 1 89 ? -17.318 16.259 -11.481 1.00 92.75 89 GLU A N 1
ATOM 678 C CA . GLU A 1 89 ? -17.293 17.688 -11.145 1.00 92.75 89 GLU A CA 1
ATOM 679 C C . GLU A 1 89 ? -18.706 18.241 -10.886 1.00 92.75 89 GLU A C 1
ATOM 681 O O . GLU A 1 89 ? -18.918 18.957 -9.912 1.00 92.75 89 GLU A O 1
ATOM 686 N N . ALA A 1 90 ? -19.704 17.865 -11.697 1.00 94.12 90 ALA A N 1
ATOM 687 C CA . ALA A 1 90 ? -21.096 18.269 -11.476 1.00 94.12 90 ALA A CA 1
ATOM 688 C C . ALA A 1 90 ? -21.695 17.694 -10.175 1.00 94.12 90 ALA A C 1
ATOM 690 O O . ALA A 1 90 ? -22.375 18.403 -9.440 1.00 94.12 90 ALA A O 1
ATOM 691 N N . ILE A 1 91 ? -21.422 16.426 -9.852 1.00 92.56 91 ILE A N 1
ATOM 692 C CA . ILE A 1 91 ? -21.897 15.812 -8.601 1.00 92.56 91 ILE A CA 1
ATOM 693 C C . ILE A 1 91 ? -21.200 16.445 -7.389 1.00 92.56 91 ILE A C 1
ATOM 695 O O . ILE A 1 91 ? -21.818 16.628 -6.342 1.00 92.56 91 ILE A O 1
ATOM 699 N N . GLU A 1 92 ? -19.919 16.788 -7.509 1.00 90.75 92 GLU A N 1
ATOM 700 C CA . GLU A 1 92 ? -19.168 17.453 -6.445 1.00 90.75 92 GLU A CA 1
ATOM 701 C C . GLU A 1 92 ? -19.690 18.866 -6.175 1.00 90.75 92 GLU A C 1
ATOM 703 O O . GLU A 1 92 ? -19.855 19.236 -5.010 1.00 90.75 92 GLU A O 1
ATOM 708 N N . THR A 1 93 ? -20.012 19.640 -7.217 1.00 94.50 93 THR A N 1
ATOM 709 C CA . THR A 1 93 ? -20.616 20.970 -7.043 1.00 94.50 93 THR A CA 1
ATOM 710 C C . THR A 1 93 ? -22.012 20.880 -6.428 1.00 94.50 93 THR A C 1
ATOM 712 O O . THR A 1 93 ? -22.288 21.609 -5.474 1.00 94.50 93 THR A O 1
ATOM 715 N N . GLU A 1 94 ? -22.853 19.938 -6.867 1.00 93.88 94 GLU A N 1
ATOM 716 C CA . GLU A 1 94 ? -24.165 19.676 -6.257 1.00 93.88 94 GLU A CA 1
ATOM 717 C C . GLU A 1 94 ? -24.033 19.276 -4.780 1.00 93.88 94 GLU A C 1
ATOM 719 O O . GLU A 1 94 ? -24.699 19.845 -3.914 1.00 93.88 94 GLU A O 1
ATOM 724 N N . ARG A 1 95 ? -23.113 18.362 -4.454 1.00 92.94 95 ARG A N 1
ATOM 725 C CA . ARG A 1 95 ? -22.862 17.915 -3.077 1.00 92.94 95 ARG A CA 1
ATOM 726 C C . ARG A 1 95 ? -22.379 19.051 -2.182 1.00 92.94 95 ARG A C 1
ATOM 728 O O . ARG A 1 95 ? -22.812 19.138 -1.035 1.00 92.94 95 ARG A O 1
ATOM 735 N N . ASN A 1 96 ? -21.503 19.914 -2.690 1.00 91.44 96 ASN A N 1
ATOM 736 C CA . ASN A 1 96 ? -21.022 21.074 -1.944 1.00 91.44 96 ASN A CA 1
ATOM 737 C C . ASN A 1 96 ? -22.134 22.115 -1.748 1.00 91.44 96 ASN A C 1
ATOM 739 O O . ASN A 1 96 ? -22.247 22.669 -0.657 1.00 91.44 96 ASN A O 1
ATOM 743 N N . SER A 1 97 ? -22.994 22.329 -2.749 1.00 94.31 97 SER A N 1
ATOM 744 C CA . SER A 1 97 ? -24.151 23.224 -2.617 1.00 94.31 97 SER A CA 1
ATOM 745 C C . SER A 1 97 ? -25.168 22.714 -1.589 1.00 94.31 97 SER A C 1
ATOM 747 O O . SER A 1 97 ? -25.558 23.464 -0.701 1.00 94.31 97 SER A O 1
ATOM 749 N N . ALA A 1 98 ? -25.504 21.419 -1.611 1.00 90.75 98 ALA A N 1
ATOM 750 C CA . ALA A 1 98 ? -26.421 20.812 -0.648 1.00 90.75 98 ALA A CA 1
ATOM 751 C C . ALA A 1 98 ? -25.851 20.805 0.781 1.00 90.75 98 ALA A C 1
ATOM 753 O O . ALA A 1 98 ? -26.590 20.987 1.746 1.00 90.75 98 ALA A O 1
ATOM 754 N N . ALA A 1 99 ? -24.537 20.610 0.932 1.00 89.56 99 ALA A N 1
ATOM 755 C CA . ALA A 1 99 ? -23.874 20.703 2.231 1.00 89.56 99 ALA A CA 1
ATOM 756 C C . ALA A 1 99 ? -23.934 22.130 2.794 1.00 89.56 99 ALA A C 1
ATOM 758 O O . ALA A 1 99 ? -24.251 22.309 3.966 1.00 89.56 99 ALA A O 1
ATOM 759 N N . PHE A 1 100 ? -23.692 23.134 1.948 1.00 93.62 100 PHE A N 1
ATOM 760 C CA . PHE A 1 100 ? -23.795 24.538 2.331 1.00 93.62 100 PHE A CA 1
ATOM 761 C C . PHE A 1 100 ? -25.233 24.932 2.700 1.00 93.62 100 PHE A C 1
ATOM 763 O O . PHE A 1 100 ? -25.446 25.610 3.702 1.00 93.62 100 PHE A O 1
ATOM 770 N N . GLU A 1 101 ? -26.233 24.464 1.948 1.00 93.69 101 GLU A N 1
ATOM 771 C CA . GLU A 1 101 ? -27.646 24.677 2.282 1.00 93.69 101 GLU A CA 1
ATOM 772 C C . GLU A 1 101 ? -28.034 24.026 3.616 1.00 93.69 101 GLU A C 1
ATOM 774 O O . GLU A 1 101 ? -28.748 24.643 4.404 1.00 93.69 101 GLU A O 1
ATOM 779 N N . LEU A 1 102 ? -27.550 22.812 3.904 1.00 87.00 102 LEU A N 1
ATOM 780 C CA . LEU A 1 102 ? -27.784 22.148 5.191 1.00 87.00 102 LEU A CA 1
ATOM 781 C C . LEU A 1 102 ? -27.161 22.919 6.353 1.00 87.00 102 LEU A C 1
ATOM 783 O O . LEU A 1 102 ? -27.838 23.139 7.352 1.00 87.00 102 LEU A O 1
ATOM 787 N N . GLU A 1 103 ? -25.916 23.367 6.209 1.00 89.94 103 GLU A N 1
ATOM 788 C CA . GLU A 1 103 ? -25.227 24.149 7.239 1.00 89.94 103 GLU A CA 1
ATOM 789 C C . GLU A 1 103 ? -25.955 25.473 7.515 1.00 89.94 103 GLU A C 1
ATOM 791 O O . GLU A 1 103 ? -26.164 25.845 8.671 1.00 89.94 103 GLU A O 1
ATOM 796 N N . GLN A 1 104 ? -26.429 26.153 6.467 1.00 91.31 104 GLN A N 1
ATOM 797 C CA . GLN A 1 104 ? -27.257 27.348 6.624 1.00 91.31 104 GLN A CA 1
ATOM 798 C C . GLN A 1 104 ? -28.586 27.046 7.314 1.00 91.31 104 GLN A C 1
ATOM 800 O O . GLN A 1 104 ? -28.994 27.794 8.201 1.00 91.31 104 GLN A O 1
ATOM 805 N N . LEU A 1 105 ? -29.263 25.957 6.938 1.00 89.00 105 LEU A N 1
ATOM 806 C CA . LEU A 1 105 ? -30.547 25.583 7.527 1.00 89.00 105 LEU A CA 1
ATOM 807 C C . LEU A 1 105 ? -30.398 25.191 9.002 1.00 89.00 105 LEU A C 1
ATOM 809 O O . LEU A 1 105 ? -31.257 25.531 9.813 1.00 89.00 105 LEU A O 1
ATOM 813 N N . GLU A 1 106 ? -29.316 24.496 9.354 1.00 80.06 106 GLU A N 1
ATOM 814 C CA . GLU A 1 106 ? -28.969 24.135 10.728 1.00 80.06 106 GLU A CA 1
ATOM 815 C C . GLU A 1 106 ? -28.646 25.382 11.559 1.00 80.06 106 GLU A C 1
ATOM 817 O O . GLU A 1 106 ? -29.218 25.549 12.637 1.00 80.06 106 GLU A O 1
ATOM 822 N N . ALA A 1 107 ? -27.840 26.308 11.034 1.00 84.44 107 ALA A N 1
ATOM 823 C CA . ALA A 1 107 ? -27.536 27.574 11.699 1.00 84.44 107 ALA A CA 1
ATOM 824 C C . ALA A 1 107 ? -28.794 28.439 11.911 1.00 84.44 107 ALA A C 1
ATOM 826 O O . ALA A 1 107 ? -29.019 28.957 13.009 1.00 84.44 107 ALA A O 1
ATOM 827 N N . ASP A 1 108 ? -29.661 28.551 10.900 1.00 85.94 108 ASP A N 1
ATOM 828 C CA . ASP A 1 108 ? -30.950 29.244 11.006 1.00 85.94 108 ASP A CA 1
ATOM 829 C C . ASP A 1 108 ? -31.874 28.568 12.031 1.00 85.94 108 ASP A C 1
ATOM 831 O O . ASP A 1 108 ? -32.590 29.241 12.783 1.00 85.94 108 ASP A O 1
ATOM 835 N N . TYR A 1 109 ? -31.872 27.234 12.081 1.00 78.44 109 TYR A N 1
ATOM 836 C CA . TYR A 1 109 ? -32.676 26.461 13.023 1.00 78.44 109 TYR A CA 1
ATOM 837 C C . TYR A 1 109 ? -32.202 26.664 14.467 1.00 78.44 109 TYR A C 1
ATOM 839 O O . TYR A 1 109 ? -33.022 26.899 15.361 1.00 78.44 109 TYR A O 1
ATOM 847 N N . GLU A 1 110 ? -30.890 26.644 14.695 1.00 79.00 110 GLU A N 1
ATOM 848 C CA . GLU A 1 110 ? -30.284 26.913 15.999 1.00 79.00 110 GLU A CA 1
ATOM 849 C C . GLU A 1 110 ? -30.548 28.347 16.471 1.00 79.00 110 GLU A C 1
ATOM 851 O O . GLU A 1 110 ? -30.916 28.551 17.633 1.00 79.00 110 GLU A O 1
ATOM 856 N N . GLN A 1 111 ? -30.452 29.334 15.574 1.00 79.88 111 GLN A N 1
ATOM 857 C CA . GLN A 1 111 ? -30.737 30.735 15.895 1.00 79.88 111 GLN A CA 1
ATOM 858 C C . GLN A 1 111 ? -32.215 30.981 16.227 1.00 79.88 111 GLN A C 1
ATOM 860 O O . GLN A 1 111 ? -32.518 31.747 17.143 1.00 79.88 111 GLN A O 1
ATOM 865 N N . ARG A 1 112 ? -33.152 30.343 15.511 1.00 77.56 112 ARG A N 1
ATOM 866 C CA . ARG A 1 112 ? -34.596 30.577 15.703 1.00 77.56 112 ARG A CA 1
ATOM 867 C C . ARG A 1 112 ? -35.198 29.797 16.870 1.00 77.56 112 ARG A C 1
ATOM 869 O O . ARG A 1 112 ? -36.120 30.300 17.507 1.00 77.56 112 ARG A O 1
ATOM 876 N N . MET A 1 113 ? -34.729 28.576 17.132 1.00 68.44 113 MET A N 1
ATOM 877 C CA . MET A 1 113 ? -35.358 27.661 18.101 1.00 68.44 113 MET A CA 1
ATOM 878 C C . MET A 1 113 ? -34.520 27.414 19.365 1.00 68.44 113 MET A C 1
ATOM 880 O O . MET A 1 113 ? -35.018 26.805 20.316 1.00 68.44 113 MET A O 1
ATOM 884 N N . GLY A 1 114 ? -33.282 27.919 19.409 1.00 71.25 114 GLY A N 1
ATOM 885 C CA . GLY A 1 114 ? -32.359 27.761 20.530 1.00 71.25 114 GLY A CA 1
ATOM 886 C C . GLY A 1 114 ? -31.841 26.327 20.701 1.00 71.25 114 GLY A C 1
ATOM 887 O O . GLY A 1 114 ? -32.382 25.363 20.163 1.00 71.25 114 GLY A O 1
ATOM 888 N N . HIS A 1 115 ? -30.801 26.165 21.525 1.00 56.03 115 HIS A N 1
ATOM 889 C CA . HIS A 1 115 ? -30.050 24.909 21.709 1.00 56.03 115 HIS A CA 1
ATOM 890 C C . HIS A 1 115 ? -30.834 23.717 22.306 1.00 56.03 115 HIS A C 1
ATOM 892 O O . HIS A 1 115 ? -30.244 22.695 22.659 1.00 56.03 115 HIS A O 1
ATOM 898 N N . ARG A 1 116 ? -32.158 23.817 22.480 1.00 56.50 116 ARG A N 1
ATOM 899 C CA . ARG A 1 116 ? -32.952 22.767 23.131 1.00 56.50 116 ARG A CA 1
ATOM 900 C C . ARG A 1 116 ? -34.404 22.721 22.672 1.00 56.50 116 ARG A C 1
ATOM 902 O O . ARG A 1 116 ? -35.328 22.731 23.485 1.00 56.50 116 ARG A O 1
ATOM 909 N N . TYR A 1 117 ? -34.611 22.629 21.369 1.00 60.09 117 TYR A N 1
ATOM 910 C CA . TYR A 1 117 ? -35.918 22.261 20.847 1.00 60.09 117 TYR A CA 1
ATOM 911 C C . TYR A 1 117 ? -36.182 20.768 21.115 1.00 60.09 117 TYR A C 1
ATOM 913 O O . TYR A 1 117 ? -35.553 19.903 20.507 1.00 60.09 117 TYR A O 1
ATOM 921 N N . LEU A 1 118 ? -37.089 20.453 22.048 1.00 64.94 118 LEU A N 1
ATOM 922 C CA . LEU A 1 118 ? -37.594 19.086 22.228 1.00 64.94 118 LEU A CA 1
ATOM 923 C C . LEU A 1 118 ? -38.460 18.729 21.020 1.00 64.94 118 LEU A C 1
ATOM 925 O O . LEU A 1 118 ? -39.390 19.467 20.681 1.00 64.94 118 LEU A O 1
ATOM 929 N N . ARG A 1 119 ? -38.198 17.581 20.390 1.00 71.75 119 ARG A N 1
ATOM 930 C CA . ARG A 1 119 ? -39.068 17.079 19.323 1.00 71.75 119 ARG A CA 1
ATOM 931 C C . ARG A 1 119 ? -40.460 16.795 19.904 1.00 71.75 119 ARG A C 1
ATOM 933 O O . ARG A 1 119 ? -40.631 16.621 21.111 1.00 71.75 119 ARG A O 1
ATOM 940 N N . ARG A 1 120 ? -41.492 16.740 19.051 1.00 71.62 120 ARG A N 1
ATOM 941 C CA . ARG A 1 120 ? -42.882 16.478 19.496 1.00 71.62 120 ARG A CA 1
ATOM 942 C C . ARG A 1 120 ? -43.009 15.201 20.337 1.00 71.62 120 ARG A C 1
ATOM 944 O O . ARG A 1 120 ? -43.842 15.153 21.240 1.00 71.62 120 ARG A O 1
ATOM 951 N N . GLU A 1 121 ? -42.193 14.195 20.042 1.00 76.94 121 GLU A N 1
ATOM 952 C CA . GLU A 1 121 ? -42.115 12.942 20.797 1.00 76.94 121 GLU A CA 1
ATOM 953 C C . GLU A 1 121 ? -41.481 13.164 22.178 1.00 76.94 121 GLU A C 1
ATOM 955 O O . GLU A 1 121 ? -42.111 12.846 23.186 1.00 76.94 121 GLU A O 1
ATOM 960 N N . ASP A 1 122 ? -40.343 13.861 22.246 1.00 80.12 122 ASP A N 1
ATOM 961 C CA . ASP A 1 122 ? -39.678 14.211 23.510 1.00 80.12 122 ASP A CA 1
ATOM 962 C C . ASP A 1 122 ? -40.583 15.034 24.440 1.00 80.12 122 ASP A C 1
ATOM 964 O O . ASP A 1 122 ? -40.576 14.859 25.660 1.00 80.12 122 ASP A O 1
ATOM 968 N N . PHE A 1 123 ? -41.396 15.939 23.883 1.00 82.25 123 PHE A N 1
ATOM 969 C CA . PHE A 1 123 ? -42.350 16.724 24.669 1.00 82.25 123 PHE A CA 1
ATOM 970 C C . PHE A 1 123 ? -43.482 15.857 25.239 1.00 82.25 123 PHE A C 1
ATOM 972 O O . PHE A 1 123 ? -43.927 16.072 26.371 1.00 82.25 123 PHE A O 1
ATOM 979 N N . LYS A 1 124 ? -43.945 14.859 24.478 1.00 85.94 124 LYS A N 1
ATOM 980 C CA . LYS A 1 124 ? -44.975 13.913 24.924 1.00 85.94 124 LYS A CA 1
ATOM 981 C C . LYS A 1 124 ? -44.455 13.042 26.069 1.00 85.94 124 LYS A C 1
ATOM 983 O O . LYS A 1 124 ? -45.162 12.882 27.068 1.00 85.94 124 LYS A O 1
ATOM 988 N N . ASP A 1 125 ? -43.218 12.570 25.964 1.00 86.44 125 ASP A N 1
ATOM 989 C CA . ASP A 1 125 ? -42.557 11.794 27.013 1.00 86.44 125 ASP A CA 1
ATOM 990 C C . ASP A 1 125 ? -42.291 12.651 28.252 1.00 86.44 125 ASP A C 1
ATOM 992 O O . ASP A 1 125 ? -42.600 12.255 29.379 1.00 86.44 125 ASP A O 1
ATOM 996 N N . TYR A 1 126 ? -41.833 13.891 28.066 1.00 84.62 126 TYR A N 1
ATOM 997 C CA . TYR A 1 126 ? -41.677 14.838 29.165 1.00 84.62 126 TYR A CA 1
ATOM 998 C C . TYR A 1 126 ? -43.007 15.095 29.893 1.00 84.62 126 TYR A C 1
ATOM 1000 O O . TYR A 1 126 ? -43.073 15.010 31.122 1.00 84.62 126 TYR A O 1
ATOM 1008 N N . ALA A 1 127 ? -44.100 15.317 29.161 1.00 88.19 127 ALA A N 1
ATOM 1009 C CA . ALA A 1 127 ? -45.424 15.500 29.751 1.00 88.19 127 ALA A CA 1
ATOM 1010 C C . ALA A 1 127 ? -45.919 14.244 30.496 1.00 88.19 127 ALA A C 1
ATOM 1012 O O . ALA A 1 127 ? -46.530 14.364 31.564 1.00 88.19 127 ALA A O 1
ATOM 1013 N N . ALA A 1 128 ? -45.641 13.043 29.976 1.00 89.19 128 ALA A N 1
ATOM 1014 C CA . ALA A 1 128 ? -45.964 11.782 30.642 1.00 89.19 128 ALA A CA 1
ATOM 1015 C C . ALA A 1 128 ? -45.184 11.624 31.958 1.00 89.19 128 ALA A C 1
ATOM 1017 O O . ALA A 1 128 ? -45.792 11.411 33.012 1.00 89.19 128 ALA A O 1
ATOM 1018 N N . THR A 1 129 ? -43.864 11.846 31.937 1.00 90.06 129 THR A N 1
ATOM 1019 C CA . THR A 1 129 ? -43.033 11.781 33.152 1.00 90.06 129 THR A CA 1
ATOM 1020 C C . THR A 1 129 ? -43.450 12.816 34.196 1.00 90.06 129 THR A C 1
ATOM 1022 O O . THR A 1 129 ? -43.436 12.528 35.395 1.00 90.06 129 THR A O 1
ATOM 1025 N N . LEU A 1 130 ? -43.882 14.009 33.778 1.00 92.75 130 LEU A N 1
ATOM 1026 C CA . LEU A 1 130 ? -44.361 15.045 34.692 1.00 92.75 130 LEU A CA 1
ATOM 1027 C C . LEU A 1 130 ? -45.662 14.627 35.397 1.00 92.75 130 LEU A C 1
ATOM 1029 O O . LEU A 1 130 ? -45.812 14.822 36.609 1.00 92.75 130 LEU A O 1
ATOM 1033 N N . ARG A 1 131 ? -46.595 14.002 34.668 1.00 93.31 131 ARG A N 1
ATOM 1034 C CA . ARG A 1 131 ? -47.842 13.464 35.239 1.00 93.31 131 ARG A CA 1
ATOM 1035 C C . ARG A 1 131 ? -47.570 12.338 36.230 1.00 93.31 131 ARG A C 1
ATOM 1037 O O . ARG A 1 131 ? -48.139 12.344 37.323 1.00 93.31 131 ARG A O 1
ATOM 1044 N N . GLU A 1 132 ? -46.668 11.417 35.898 1.00 93.19 132 GLU A N 1
ATOM 1045 C CA . GLU A 1 132 ? -46.255 10.350 36.815 1.00 93.19 132 GLU A CA 1
ATOM 1046 C C . GLU A 1 132 ? -45.604 10.901 38.084 1.00 93.19 132 GLU A C 1
ATOM 1048 O O . GLU A 1 132 ? -45.974 10.498 39.190 1.00 93.19 132 GLU A O 1
ATOM 1053 N N . LYS A 1 133 ? -44.686 11.868 37.949 1.00 93.56 133 LYS A N 1
ATOM 1054 C CA . LYS A 1 133 ? -44.055 12.544 39.093 1.00 93.56 133 LYS A CA 1
ATOM 1055 C C . LYS A 1 133 ? -45.091 13.232 39.981 1.00 93.56 133 LYS A C 1
ATOM 1057 O O . LYS A 1 133 ? -45.037 13.102 41.201 1.00 93.56 133 LYS A O 1
ATOM 1062 N N . THR A 1 134 ? -46.085 13.886 39.382 1.00 94.31 134 THR A N 1
ATOM 1063 C CA . THR A 1 134 ? -47.180 14.536 40.118 1.00 94.31 134 THR A CA 1
ATOM 1064 C C . THR A 1 134 ? -48.038 13.518 40.875 1.00 94.31 134 THR A C 1
ATOM 1066 O O . THR A 1 134 ? -48.414 13.757 42.024 1.00 94.31 134 THR A O 1
ATOM 1069 N N . LYS A 1 135 ? -48.326 12.357 40.269 1.00 95.25 135 LYS A N 1
ATOM 1070 C CA . LYS A 1 135 ? -49.059 11.265 40.928 1.00 95.25 135 LYS A CA 1
ATOM 1071 C C . LYS A 1 135 ? -48.271 10.700 42.112 1.00 95.25 135 LYS A C 1
ATOM 1073 O O . LYS A 1 135 ? -48.834 10.576 43.198 1.00 95.25 135 LYS A O 1
ATOM 1078 N N . LYS A 1 136 ? -46.973 10.426 41.928 1.00 94.25 136 LYS A N 1
ATOM 1079 C CA . LYS A 1 136 ? -46.076 9.955 42.999 1.00 94.25 136 LYS A CA 1
ATOM 1080 C C . LYS A 1 136 ? -46.014 10.948 44.159 1.00 94.25 136 LYS A C 1
ATOM 1082 O O . LYS A 1 136 ? -46.165 10.547 45.306 1.00 94.25 136 LYS A O 1
ATOM 1087 N N . PHE A 1 137 ? -45.886 12.242 43.863 1.00 95.50 137 PHE A N 1
ATOM 1088 C CA . PHE A 1 137 ? -45.882 13.288 44.887 1.00 95.50 137 PHE A CA 1
ATOM 1089 C C . PHE A 1 137 ? -47.186 13.321 45.697 1.00 95.50 137 PHE A C 1
ATOM 1091 O O . PHE A 1 137 ? -47.146 13.410 46.922 1.00 95.50 137 PHE A O 1
ATOM 1098 N N . LYS A 1 138 ? -48.350 13.215 45.039 1.00 96.31 138 LYS A N 1
ATOM 1099 C CA . LYS A 1 138 ? -49.650 13.195 45.733 1.00 96.31 138 LYS A CA 1
ATOM 1100 C C . LYS A 1 138 ? -49.806 11.978 46.650 1.00 96.31 138 LYS A C 1
ATOM 1102 O O . LYS A 1 138 ? -50.289 12.142 47.766 1.00 96.31 138 LYS A O 1
ATOM 1107 N N . LEU A 1 139 ? -49.376 10.795 46.201 1.00 94.31 139 LEU A N 1
ATOM 1108 C CA . LEU A 1 139 ? -49.404 9.572 47.012 1.00 94.31 139 LEU A CA 1
ATOM 1109 C C . LEU A 1 139 ? -48.495 9.698 48.239 1.00 94.31 139 LEU A C 1
ATOM 1111 O O . LEU A 1 139 ? -48.974 9.548 49.359 1.00 94.31 139 LEU A O 1
ATOM 1115 N N . ALA A 1 140 ? -47.234 10.090 48.039 1.00 93.19 140 ALA A N 1
ATOM 1116 C CA . ALA A 1 140 ? -46.282 10.279 49.132 1.00 93.19 140 ALA A CA 1
ATOM 1117 C C . ALA A 1 140 ? -46.763 11.337 50.140 1.00 93.19 140 ALA A C 1
ATOM 1119 O O . ALA A 1 140 ? -46.638 11.165 51.349 1.00 93.19 140 ALA A O 1
ATOM 1120 N N . LYS A 1 141 ? -47.381 12.427 49.664 1.00 95.88 141 LYS A N 1
ATOM 1121 C CA . LYS A 1 141 ? -47.967 13.447 50.543 1.00 95.88 141 LYS A CA 1
ATOM 1122 C C . LYS A 1 141 ? -49.107 12.887 51.405 1.00 95.88 141 LYS A C 1
ATOM 1124 O O . LYS A 1 141 ? -49.185 13.229 52.583 1.00 95.88 141 LYS A O 1
ATOM 1129 N N . SER A 1 142 ? -49.971 12.047 50.833 1.00 95.44 142 SER A N 1
ATOM 1130 C CA . SER A 1 142 ? -51.069 11.392 51.560 1.00 95.44 142 SER A CA 1
ATOM 1131 C C . SER A 1 142 ? -50.548 10.423 52.620 1.00 95.44 142 SER A C 1
ATOM 1133 O O . SER A 1 142 ? -51.042 10.412 53.744 1.00 95.44 142 SER A O 1
ATOM 1135 N N . GLU A 1 143 ? -49.532 9.636 52.281 1.00 94.06 143 GLU A N 1
ATOM 1136 C CA . GLU A 1 143 ? -48.901 8.684 53.196 1.00 94.06 143 GLU A CA 1
ATOM 1137 C C . GLU A 1 143 ? -48.246 9.396 54.385 1.00 94.06 143 GLU A C 1
ATOM 1139 O O . GLU A 1 143 ? -48.519 9.067 55.537 1.00 94.06 143 GLU A O 1
ATOM 1144 N N . VAL A 1 144 ? -47.487 10.468 54.127 1.00 93.50 144 VAL A N 1
ATOM 1145 C CA . VAL A 1 144 ? -46.904 11.309 55.186 1.00 93.50 144 VAL A CA 1
ATOM 1146 C C . VAL A 1 144 ? -47.984 11.887 56.103 1.00 93.50 144 VAL A C 1
ATOM 1148 O O . VAL A 1 144 ? -47.775 12.004 57.310 1.00 93.50 144 VAL A O 1
ATOM 1151 N N . GLN A 1 145 ? -49.143 12.260 55.560 1.00 95.25 145 GLN A N 1
ATOM 1152 C CA . GLN A 1 145 ? -50.250 12.760 56.368 1.00 95.25 145 GLN A CA 1
ATOM 1153 C C . GLN A 1 145 ? -50.854 11.660 57.257 1.00 95.25 145 GLN A C 1
ATOM 1155 O O . GLN A 1 145 ? -51.097 11.923 58.434 1.00 95.25 145 GLN A O 1
ATOM 1160 N N . SER A 1 146 ? -51.021 10.442 56.730 1.00 92.94 146 SER A N 1
ATOM 1161 C CA . SER A 1 146 ? -51.483 9.276 57.496 1.00 92.94 146 SER A CA 1
ATOM 1162 C C . SER A 1 146 ? -50.533 8.945 58.648 1.00 92.94 146 SER A C 1
ATOM 1164 O O . SER A 1 146 ? -50.958 8.861 59.800 1.00 92.94 146 SER A O 1
ATOM 1166 N N . LEU A 1 147 ? -49.230 8.868 58.367 1.00 92.81 147 LEU A N 1
ATOM 1167 C CA . LEU A 1 147 ? -48.207 8.589 59.379 1.00 92.81 147 LEU A CA 1
ATOM 1168 C C . LEU A 1 147 ? -48.164 9.667 60.468 1.00 92.81 147 LEU A C 1
ATOM 1170 O O . LEU A 1 147 ? -47.982 9.369 61.645 1.00 92.81 147 LEU A O 1
ATOM 1174 N N . ARG A 1 148 ? -48.377 10.939 60.107 1.00 93.56 148 ARG A N 1
ATOM 1175 C CA . ARG A 1 148 ? -48.473 12.025 61.095 1.00 93.56 148 ARG A CA 1
ATOM 1176 C C . ARG A 1 148 ? -49.695 11.886 61.999 1.00 93.56 148 ARG A C 1
ATOM 1178 O O . ARG A 1 148 ? -49.574 12.164 63.190 1.00 93.56 148 ARG A O 1
ATOM 1185 N N . SER A 1 149 ? -50.847 11.481 61.458 1.00 94.38 149 SER A N 1
ATOM 1186 C CA . SER A 1 149 ? -52.042 11.231 62.275 1.00 94.38 149 SER A CA 1
ATOM 1187 C C . SER A 1 149 ? -51.896 10.001 63.165 1.00 94.38 149 SER A C 1
ATOM 1189 O O . SER A 1 149 ? -52.294 10.031 64.322 1.00 94.38 149 SER A O 1
ATOM 1191 N N . GLU A 1 150 ? -51.267 8.939 62.673 1.00 94.31 150 GLU A N 1
ATOM 1192 C CA . GLU A 1 150 ? -50.986 7.759 63.486 1.00 94.31 150 GLU A CA 1
ATOM 1193 C C . GLU A 1 150 ? -49.997 8.092 64.608 1.00 94.31 150 GLU A C 1
ATOM 1195 O O . GLU A 1 150 ? -50.235 7.768 65.768 1.00 94.31 150 GLU A O 1
ATOM 1200 N N . GLY A 1 151 ? -48.947 8.858 64.299 1.00 93.50 151 GLY A N 1
ATOM 1201 C CA . GLY A 1 151 ? -47.990 9.334 65.291 1.00 93.50 151 GLY A CA 1
ATOM 1202 C C . GLY A 1 151 ? -48.615 10.216 66.378 1.00 93.50 151 GLY A C 1
ATOM 1203 O O . GLY A 1 151 ? -48.152 10.192 67.518 1.00 93.50 151 GLY A O 1
ATOM 1204 N N . SER A 1 152 ? -49.669 10.985 66.078 1.00 95.00 152 SER A N 1
ATOM 1205 C CA . SER A 1 152 ? -50.374 11.762 67.108 1.00 95.00 152 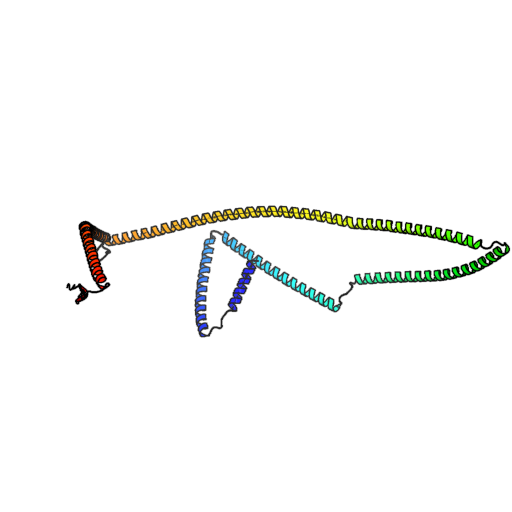SER A CA 1
ATOM 1206 C C . SER A 1 152 ? -51.256 10.883 67.998 1.00 95.00 152 SER A C 1
ATOM 1208 O O . SER A 1 152 ? -51.305 11.114 69.209 1.00 95.00 152 SER A O 1
ATOM 1210 N N . ILE A 1 153 ? -51.889 9.850 67.434 1.00 94.75 153 ILE A N 1
ATOM 1211 C CA . ILE A 1 153 ? -52.631 8.839 68.198 1.00 94.75 153 ILE A CA 1
ATOM 1212 C C . ILE A 1 153 ? -51.673 8.080 69.122 1.00 94.75 153 ILE A C 1
ATOM 1214 O O . ILE A 1 153 ? -51.937 8.007 70.321 1.00 94.75 153 ILE A O 1
ATOM 1218 N N . LEU A 1 154 ? -50.534 7.608 68.600 1.00 93.44 154 LEU A N 1
ATOM 1219 C CA . LEU A 1 154 ? -49.540 6.861 69.376 1.00 93.44 154 LEU A CA 1
ATOM 1220 C C . LEU A 1 154 ? -49.012 7.664 70.571 1.00 93.44 154 LEU A C 1
ATOM 1222 O O . LEU A 1 154 ? -48.962 7.154 71.688 1.00 93.44 154 LEU A O 1
ATOM 1226 N N . LYS A 1 155 ? -48.682 8.945 70.365 1.00 93.50 155 LYS A N 1
ATOM 1227 C CA . LYS A 1 155 ? -48.240 9.834 71.454 1.00 93.50 155 LYS A CA 1
ATOM 1228 C C . LYS A 1 155 ? -49.290 9.969 72.553 1.00 93.50 155 LYS A C 1
ATOM 1230 O O . LYS A 1 155 ? -48.957 9.954 73.734 1.00 93.50 155 LYS A O 1
ATOM 1235 N N . ARG A 1 156 ? -50.568 10.077 72.176 1.00 93.19 156 ARG A N 1
ATOM 1236 C CA . ARG A 1 156 ? -51.666 10.149 73.147 1.00 93.19 156 ARG A CA 1
ATOM 1237 C C . ARG A 1 156 ? -51.835 8.830 73.901 1.00 93.19 156 ARG A C 1
ATOM 1239 O O . ARG A 1 156 ? -52.066 8.855 75.106 1.00 93.19 156 ARG A O 1
ATOM 1246 N N . THR A 1 157 ? -51.711 7.692 73.218 1.00 93.31 157 THR A N 1
ATOM 1247 C CA . THR A 1 157 ? -51.775 6.378 73.874 1.00 93.31 157 THR A CA 1
ATOM 1248 C C . THR A 1 157 ? -50.594 6.147 74.812 1.00 93.31 157 THR A C 1
ATOM 1250 O O . THR A 1 157 ? -50.795 5.644 75.911 1.00 93.31 157 THR A O 1
ATOM 1253 N N . GLU A 1 158 ? -49.387 6.572 74.431 1.00 92.56 158 GLU A N 1
ATOM 1254 C CA . GLU A 1 158 ? -48.191 6.488 75.276 1.00 92.56 158 GLU A CA 1
ATOM 1255 C C . GLU A 1 158 ? -48.377 7.280 76.575 1.00 92.56 158 GLU A C 1
ATOM 1257 O O . GLU A 1 158 ? -48.080 6.776 77.657 1.00 92.56 158 GLU A O 1
ATOM 1262 N N . GLN A 1 159 ? -48.922 8.496 76.481 1.00 92.69 159 GLN A N 1
ATOM 1263 C CA . GLN A 1 159 ? -49.202 9.325 77.650 1.00 92.69 159 GLN A CA 1
ATOM 1264 C C . GLN A 1 159 ? -50.201 8.649 78.607 1.00 92.69 159 GLN A C 1
ATOM 1266 O O . GLN A 1 159 ? -49.921 8.536 79.797 1.00 92.69 159 GLN A O 1
ATOM 1271 N N . LEU A 1 160 ? -51.316 8.129 78.080 1.00 92.38 160 LEU A N 1
ATOM 1272 C CA . LEU A 1 160 ? -52.326 7.398 78.859 1.00 92.38 160 LEU A CA 1
ATOM 1273 C C . LEU A 1 160 ? -51.750 6.167 79.574 1.00 92.38 160 LEU A C 1
ATOM 1275 O O . LEU A 1 160 ? -52.130 5.866 80.704 1.00 92.38 160 LEU A O 1
ATOM 1279 N N . LEU A 1 161 ? -50.844 5.437 78.920 1.00 91.50 161 LEU A N 1
ATOM 1280 C CA . LEU A 1 161 ? -50.203 4.264 79.514 1.00 91.50 161 LEU A CA 1
ATOM 1281 C C . LEU A 1 161 ? -49.213 4.648 80.617 1.00 91.50 161 LEU A C 1
ATOM 1283 O O . LEU A 1 161 ? -49.18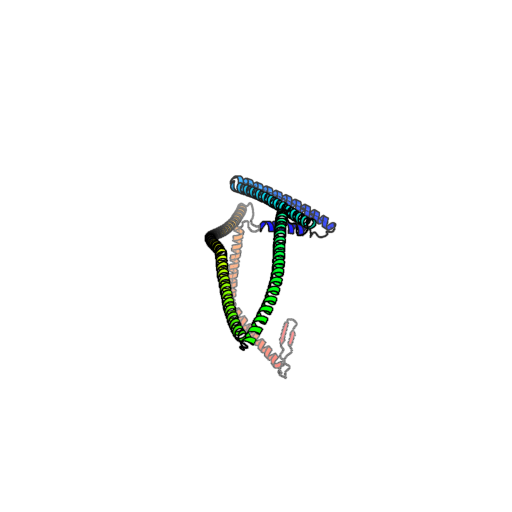9 3.987 81.651 1.00 91.50 161 LEU A O 1
ATOM 1287 N N . LYS A 1 162 ? -48.439 5.725 80.432 1.00 90.56 162 LYS A N 1
ATOM 1288 C CA . LYS A 1 162 ? -47.524 6.243 81.462 1.00 90.56 162 LYS A CA 1
ATOM 1289 C C . LYS A 1 162 ? -48.266 6.693 82.719 1.00 90.56 162 LYS A C 1
ATOM 1291 O O . LYS A 1 162 ? -47.817 6.387 83.818 1.00 90.56 162 LYS A O 1
ATOM 1296 N N . GLU A 1 163 ? -49.405 7.366 82.560 1.00 89.50 163 GLU A N 1
ATOM 1297 C CA . GLU A 1 163 ? -50.266 7.769 83.682 1.00 89.50 163 GLU A CA 1
ATOM 1298 C C . GLU A 1 163 ? -50.762 6.541 84.467 1.00 89.50 163 GLU A C 1
ATOM 1300 O O . GLU A 1 163 ? -50.582 6.471 85.680 1.00 89.50 163 GLU A O 1
ATOM 1305 N N . ARG A 1 164 ? -51.266 5.510 83.775 1.00 87.25 164 ARG A N 1
ATOM 1306 C CA . ARG A 1 164 ? -51.709 4.258 84.420 1.00 87.25 164 ARG A CA 1
ATOM 1307 C C . ARG A 1 164 ? -50.582 3.471 85.085 1.00 87.25 164 ARG A C 1
ATOM 1309 O O . ARG A 1 164 ? -50.799 2.850 86.120 1.00 87.25 164 ARG A O 1
ATOM 1316 N N . LEU A 1 165 ? -49.393 3.459 84.486 1.00 85.75 165 LEU A N 1
ATOM 1317 C CA . LEU A 1 165 ? -48.227 2.790 85.060 1.00 85.75 165 LEU A CA 1
ATOM 1318 C C . LEU A 1 165 ? -47.796 3.470 86.364 1.00 85.75 165 LEU A C 1
ATOM 1320 O O . LEU A 1 165 ? -47.506 2.776 87.334 1.00 85.75 165 LEU A O 1
ATOM 1324 N N . ALA A 1 166 ? -47.827 4.804 86.418 1.00 83.69 166 ALA A N 1
ATOM 1325 C CA . ALA A 1 166 ? -47.543 5.546 87.643 1.00 83.69 166 ALA A CA 1
ATOM 1326 C C . ALA A 1 166 ? -48.557 5.228 88.760 1.00 83.69 166 ALA A C 1
ATOM 1328 O O . ALA A 1 166 ? -48.153 4.996 89.899 1.00 83.69 166 ALA A O 1
ATOM 1329 N N . GLU A 1 167 ? -49.852 5.140 88.434 1.00 84.06 167 GLU A N 1
ATOM 1330 C CA . GLU A 1 167 ? -50.898 4.726 89.385 1.00 84.06 167 GLU A CA 1
ATOM 1331 C C . GLU A 1 167 ? -50.667 3.297 89.911 1.00 84.06 167 GLU A C 1
ATOM 1333 O O . GLU A 1 167 ? -50.752 3.048 91.115 1.00 84.06 167 GLU A O 1
ATOM 1338 N N . ALA A 1 168 ? -50.327 2.357 89.023 1.00 81.75 168 ALA A N 1
ATOM 1339 C CA . ALA A 1 168 ? -50.058 0.968 89.392 1.00 81.75 168 ALA A CA 1
ATOM 1340 C C . ALA A 1 168 ? -48.801 0.826 90.267 1.00 81.75 168 ALA A C 1
ATOM 1342 O O . ALA A 1 168 ? -48.830 0.102 91.260 1.00 81.75 168 ALA A O 1
ATOM 1343 N N . GLN A 1 169 ? -47.724 1.548 89.942 1.00 80.06 169 GLN A N 1
ATOM 1344 C CA . GLN A 1 169 ? -46.492 1.575 90.737 1.00 80.06 169 GLN A CA 1
ATOM 1345 C C . GLN A 1 169 ? -46.722 2.167 92.131 1.00 80.06 169 GLN A C 1
ATOM 1347 O O . GLN A 1 169 ? -46.169 1.669 93.110 1.00 80.06 169 GLN A O 1
ATOM 1352 N N . GLN A 1 170 ? -47.560 3.200 92.247 1.00 78.69 170 GLN A N 1
ATOM 1353 C CA . GLN A 1 170 ? -47.936 3.752 93.547 1.00 78.69 170 GLN A CA 1
ATOM 1354 C C . GLN A 1 170 ? -48.704 2.722 94.390 1.00 78.69 170 GLN A C 1
ATOM 1356 O O . GLN A 1 170 ? -48.370 2.518 95.556 1.00 78.69 170 GLN A O 1
ATOM 1361 N N . GLY A 1 171 ? -49.661 2.008 93.786 1.00 77.81 171 GLY A N 1
ATOM 1362 C CA . GLY A 1 171 ? -50.382 0.924 94.456 1.00 77.81 171 GLY A CA 1
ATOM 1363 C C . GLY A 1 171 ? -49.481 -0.242 94.876 1.00 77.81 171 GLY A C 1
ATOM 1364 O O . GLY A 1 171 ? -49.663 -0.789 95.963 1.00 77.81 171 GLY A O 1
ATOM 1365 N N . LEU A 1 172 ? -48.485 -0.604 94.058 1.00 72.81 172 LEU A N 1
ATOM 1366 C CA . LEU A 1 172 ? -47.531 -1.670 94.384 1.00 72.81 172 LEU A CA 1
ATOM 1367 C C . LEU A 1 172 ? -46.675 -1.302 95.603 1.00 72.81 172 LEU A C 1
ATOM 1369 O O . LEU A 1 172 ? -46.570 -2.096 96.535 1.00 72.81 172 LEU A O 1
ATOM 1373 N N . ARG A 1 173 ? -46.157 -0.067 95.649 1.00 72.44 173 ARG A N 1
ATOM 1374 C CA . ARG A 1 173 ? -45.355 0.438 96.777 1.00 72.44 173 ARG A CA 1
ATOM 1375 C C . ARG A 1 173 ? -46.133 0.444 98.090 1.00 72.44 173 ARG A C 1
ATOM 1377 O O . ARG A 1 173 ? -45.601 0.044 99.120 1.00 72.44 173 ARG A O 1
ATOM 1384 N N . GLU A 1 174 ? -47.408 0.831 98.058 1.00 74.06 174 GLU A N 1
ATOM 1385 C CA . GLU A 1 174 ? -48.279 0.778 99.240 1.00 74.06 174 GLU A CA 1
ATOM 1386 C C . GLU A 1 174 ? -48.528 -0.655 99.738 1.00 74.06 174 GLU A C 1
ATOM 1388 O O . GLU A 1 174 ? -48.774 -0.867 100.927 1.00 74.06 174 GLU A O 1
ATOM 1393 N N . VAL A 1 175 ? -48.521 -1.646 98.844 1.00 74.75 175 VAL A N 1
ATOM 1394 C CA . VAL A 1 175 ? -48.673 -3.064 99.198 1.00 74.75 175 VAL A CA 1
ATOM 1395 C C . VAL A 1 175 ? -47.365 -3.611 99.769 1.00 74.75 175 VAL A C 1
ATOM 1397 O O . VAL A 1 175 ? -47.382 -4.231 100.830 1.00 74.75 175 VAL A O 1
ATOM 1400 N N . GLU A 1 176 ? -46.232 -3.335 99.131 1.00 71.00 176 GLU A N 1
ATOM 1401 C CA . GLU A 1 176 ? -44.901 -3.731 99.608 1.00 71.00 176 GLU A CA 1
ATOM 1402 C C . GLU A 1 176 ? -44.598 -3.187 101.017 1.00 71.00 176 GLU A C 1
ATOM 1404 O O . GLU A 1 176 ? -44.120 -3.926 101.884 1.00 71.00 176 GLU A O 1
ATOM 1409 N N . GLU A 1 177 ? -44.981 -1.935 101.292 1.00 70.06 177 GLU A N 1
ATOM 1410 C CA . GLU A 1 177 ? -44.837 -1.304 102.609 1.00 70.06 177 GLU A CA 1
ATOM 1411 C C . GLU A 1 177 ? -45.722 -1.973 103.680 1.00 70.06 177 GLU A C 1
ATOM 1413 O O . GLU A 1 177 ? -45.283 -2.181 104.812 1.00 70.06 177 GLU A O 1
ATOM 1418 N N . LYS A 1 178 ? -46.942 -2.406 103.322 1.00 71.06 178 LYS A N 1
ATOM 1419 C CA . LYS A 1 178 ? -47.859 -3.126 104.233 1.00 71.06 178 LYS A CA 1
ATOM 1420 C C . LYS A 1 178 ? -47.376 -4.530 104.595 1.00 71.06 178 LYS A C 1
ATOM 1422 O O . LYS A 1 178 ? -47.663 -4.998 105.696 1.00 71.06 178 LYS A O 1
ATOM 1427 N N . PHE A 1 179 ? -46.676 -5.207 103.688 1.00 66.81 179 PHE A N 1
ATOM 1428 C CA . PHE A 1 179 ? -46.174 -6.568 103.905 1.00 66.81 179 PHE A CA 1
ATOM 1429 C C . PHE A 1 179 ? -44.715 -6.615 104.390 1.00 66.81 179 PHE A C 1
ATOM 1431 O O . PHE A 1 179 ? -44.194 -7.702 104.632 1.00 66.81 179 PHE A O 1
ATOM 1438 N N . GLY A 1 180 ? -44.069 -5.459 104.597 1.00 63.44 180 GLY A N 1
ATOM 1439 C CA . GLY A 1 180 ? -42.717 -5.360 105.160 1.00 63.44 180 GLY A CA 1
ATOM 1440 C C . GLY A 1 180 ? -41.611 -5.887 104.240 1.00 63.44 180 GLY A C 1
ATOM 1441 O O . GLY A 1 180 ? -40.504 -6.160 104.706 1.00 63.44 180 GLY A O 1
ATOM 1442 N N . VAL A 1 181 ? -41.902 -6.041 102.947 1.00 61.78 181 VAL A N 1
ATOM 1443 C CA . VAL A 1 181 ? -40.964 -6.520 101.927 1.00 61.78 181 VAL A CA 1
ATOM 1444 C C . VAL A 1 181 ? -40.617 -5.329 101.045 1.00 61.78 181 VAL A C 1
ATOM 1446 O O . VAL A 1 181 ? -41.364 -4.989 100.140 1.00 61.78 181 VAL A O 1
ATOM 1449 N N . VAL A 1 182 ? -39.498 -4.663 101.328 1.00 59.66 182 VAL A N 1
ATOM 1450 C CA . VAL A 1 182 ? -39.029 -3.512 100.540 1.00 59.66 182 VAL A CA 1
ATOM 1451 C C . VAL A 1 182 ? -37.982 -3.992 99.533 1.00 59.66 182 VAL A C 1
ATOM 1453 O O . VAL A 1 182 ? -36.998 -4.617 99.930 1.00 59.66 182 VAL A O 1
ATOM 1456 N N . GLY A 1 183 ? -38.176 -3.691 98.244 1.00 66.50 183 GLY A N 1
ATOM 1457 C CA . GLY A 1 183 ? -37.187 -3.947 97.185 1.00 66.50 183 GLY A CA 1
ATOM 1458 C C . GLY A 1 183 ? -37.377 -5.238 96.376 1.00 66.50 183 GLY A C 1
ATOM 1459 O O . GLY A 1 183 ? -36.439 -5.661 95.697 1.00 66.50 183 GLY A O 1
ATOM 1460 N N . HIS A 1 184 ? -38.559 -5.869 96.423 1.00 67.50 184 HIS A N 1
ATOM 1461 C CA . HIS A 1 184 ? -38.894 -6.968 95.507 1.00 67.50 184 HIS A CA 1
ATOM 1462 C C . HIS A 1 184 ? -39.144 -6.435 94.085 1.00 67.50 184 HIS A C 1
ATOM 1464 O O . HIS A 1 184 ? -38.602 -7.005 93.138 1.00 67.50 184 HIS A O 1
ATOM 1470 N N . ASP A 1 185 ? -39.835 -5.295 93.949 1.00 66.88 185 ASP A N 1
ATOM 1471 C CA . ASP A 1 185 ? -39.989 -4.558 92.683 1.00 66.88 185 ASP A CA 1
ATOM 1472 C C . ASP A 1 185 ? -38.635 -4.172 92.054 1.00 66.88 185 ASP A C 1
ATOM 1474 O O . ASP A 1 185 ? -38.451 -4.299 90.849 1.00 66.88 185 ASP A O 1
ATOM 1478 N N . ASP A 1 186 ? -37.628 -3.800 92.855 1.00 67.56 186 ASP A N 1
ATOM 1479 C CA . ASP A 1 186 ? -36.285 -3.456 92.353 1.00 67.56 186 ASP A CA 1
ATOM 1480 C C . ASP A 1 186 ? -35.510 -4.680 91.829 1.00 67.56 186 ASP A C 1
ATOM 1482 O O . ASP A 1 186 ? -34.769 -4.592 90.844 1.00 67.56 186 ASP A O 1
ATOM 1486 N N . LEU A 1 187 ? -35.644 -5.837 92.490 1.00 71.12 187 LEU A N 1
ATOM 1487 C CA . LEU A 1 187 ? -35.016 -7.083 92.045 1.00 71.12 187 LEU A CA 1
ATOM 1488 C C . LEU A 1 187 ? -35.705 -7.616 90.782 1.00 71.12 187 LEU A C 1
ATOM 1490 O O . LEU A 1 187 ? -35.022 -8.046 89.852 1.00 71.12 187 LEU A O 1
ATOM 1494 N N . GLU A 1 188 ? -37.036 -7.557 90.740 1.00 71.56 188 GLU A N 1
ATOM 1495 C CA . GLU A 1 188 ? -37.849 -7.922 89.582 1.00 71.56 188 GLU A CA 1
ATOM 1496 C C . GLU A 1 188 ? -37.581 -6.979 88.405 1.00 71.56 188 GLU A C 1
ATOM 1498 O O . GLU A 1 188 ? -37.319 -7.455 87.305 1.00 71.56 188 GLU A O 1
ATOM 1503 N N . SER A 1 189 ? -37.476 -5.670 88.651 1.00 75.62 189 SER A N 1
ATOM 1504 C CA . SER A 1 189 ? -37.075 -4.668 87.657 1.00 75.62 189 SER A CA 1
ATOM 1505 C C . SER A 1 189 ? -35.698 -4.968 87.070 1.00 75.62 189 SER A C 1
ATOM 1507 O O . SER A 1 189 ? -35.542 -4.958 85.856 1.00 75.62 189 SER A O 1
ATOM 1509 N N . ARG A 1 190 ? -34.701 -5.338 87.887 1.00 78.69 190 ARG A N 1
ATOM 1510 C CA . ARG A 1 190 ? -33.371 -5.738 87.381 1.00 78.69 190 ARG A CA 1
ATOM 1511 C C . ARG A 1 190 ? -33.402 -7.037 86.573 1.00 78.69 190 ARG A C 1
ATOM 1513 O O . ARG A 1 190 ? -32.619 -7.202 85.637 1.00 78.69 190 ARG A O 1
ATOM 1520 N N . LEU A 1 191 ? -34.275 -7.976 86.933 1.00 80.50 191 LEU A N 1
ATOM 1521 C CA . LEU A 1 191 ? -34.465 -9.231 86.201 1.00 80.50 191 LEU A CA 1
ATOM 1522 C C . LEU A 1 191 ? -35.179 -8.992 84.863 1.00 80.50 191 LEU A C 1
ATOM 1524 O O . LEU A 1 191 ? -34.790 -9.577 83.849 1.00 80.50 191 LEU A O 1
ATOM 1528 N N . ILE A 1 192 ? -36.162 -8.091 84.851 1.00 80.94 192 ILE A N 1
ATOM 1529 C CA . ILE A 1 192 ? -36.843 -7.601 83.653 1.00 80.94 192 ILE A CA 1
ATOM 1530 C C . ILE A 1 192 ? -35.842 -6.866 82.762 1.00 80.94 192 ILE A C 1
ATOM 1532 O O . ILE A 1 192 ? -35.715 -7.241 81.606 1.00 80.94 192 ILE A O 1
ATOM 1536 N N . GLU A 1 193 ? -35.038 -5.941 83.290 1.00 85.12 193 GLU A N 1
ATOM 1537 C CA . GLU A 1 193 ? -33.990 -5.234 82.538 1.00 85.12 193 GLU A CA 1
ATOM 1538 C C . GLU A 1 193 ? -32.970 -6.200 81.918 1.00 85.12 193 GLU A C 1
ATOM 1540 O O . GLU A 1 193 ? -32.592 -6.050 80.756 1.00 85.12 193 GLU A O 1
ATOM 1545 N N . ALA A 1 194 ? -32.532 -7.228 82.652 1.00 83.44 194 ALA A N 1
ATOM 1546 C CA . ALA A 1 194 ? -31.620 -8.241 82.119 1.00 83.44 194 ALA A CA 1
ATOM 1547 C C . ALA A 1 194 ? -32.282 -9.107 81.029 1.00 83.44 194 ALA A C 1
ATOM 1549 O O . ALA A 1 194 ? -31.640 -9.455 80.032 1.00 83.44 194 ALA A O 1
ATOM 1550 N N . SER A 1 195 ? -33.565 -9.441 81.193 1.00 85.56 195 SER A N 1
ATOM 1551 C CA . SER A 1 195 ? -34.359 -10.169 80.199 1.00 85.56 195 SER A CA 1
ATOM 1552 C C . SER A 1 195 ? -34.622 -9.323 78.950 1.00 85.56 195 SER A C 1
ATOM 1554 O O . SER A 1 195 ? -34.475 -9.813 77.832 1.00 85.56 195 SER A O 1
ATOM 1556 N N . GLU A 1 196 ? -34.926 -8.039 79.116 1.00 86.81 196 GLU A N 1
ATOM 1557 C CA . GLU A 1 196 ? -35.095 -7.062 78.042 1.00 86.81 196 GLU A CA 1
ATOM 1558 C C . GLU A 1 196 ? -33.780 -6.821 77.306 1.00 86.81 196 GLU A C 1
ATOM 1560 O O . GLU A 1 196 ? -33.760 -6.845 76.078 1.00 86.81 196 GLU A O 1
ATOM 1565 N N . ALA A 1 197 ? -32.658 -6.681 78.018 1.00 85.50 197 ALA A N 1
ATOM 1566 C CA . ALA A 1 197 ? -31.335 -6.550 77.416 1.00 85.50 197 ALA A CA 1
ATOM 1567 C C . ALA A 1 197 ? -30.958 -7.797 76.603 1.00 85.50 197 ALA A C 1
ATOM 1569 O O . ALA A 1 197 ? -30.420 -7.677 75.498 1.00 85.50 197 ALA A O 1
ATOM 1570 N N . LYS A 1 198 ? -31.284 -8.995 77.107 1.00 88.38 198 LYS A N 1
ATOM 1571 C CA . LYS A 1 198 ? -31.086 -10.252 76.379 1.00 88.38 198 LYS A CA 1
ATOM 1572 C C . LYS A 1 198 ? -32.008 -10.351 75.163 1.00 88.38 198 LYS A C 1
ATOM 1574 O O . LYS A 1 198 ? -31.526 -10.632 74.071 1.00 88.38 198 LYS A O 1
ATOM 1579 N N . SER A 1 199 ? -33.295 -10.048 75.317 1.00 88.62 199 SER A N 1
ATOM 1580 C CA . SER A 1 199 ? -34.262 -10.035 74.215 1.00 88.62 199 SER A CA 1
ATOM 1581 C C . SER A 1 199 ? -33.884 -9.007 73.146 1.00 88.62 199 SER A C 1
ATOM 1583 O O . SER A 1 199 ? -34.026 -9.275 71.957 1.00 88.62 199 SER A O 1
ATOM 1585 N N . ALA A 1 200 ? -33.351 -7.848 73.539 1.00 87.12 200 ALA A N 1
ATOM 1586 C CA . ALA A 1 200 ? -32.847 -6.829 72.626 1.00 87.12 200 ALA A CA 1
ATOM 1587 C C . ALA A 1 200 ? -31.559 -7.275 71.919 1.00 87.12 200 ALA A C 1
ATOM 1589 O O . ALA A 1 200 ? -31.373 -6.975 70.740 1.00 87.12 200 ALA A O 1
ATOM 1590 N N . ALA A 1 201 ? -30.667 -7.995 72.606 1.00 86.62 201 ALA A N 1
ATOM 1591 C CA . ALA A 1 201 ? -29.473 -8.575 71.996 1.00 86.62 201 ALA A CA 1
ATOM 1592 C C . ALA A 1 201 ? -29.832 -9.671 70.979 1.00 86.62 201 ALA A C 1
ATOM 1594 O O . ALA A 1 201 ? -29.303 -9.665 69.867 1.00 86.62 201 ALA A O 1
ATOM 1595 N N . ASP A 1 202 ? -30.772 -10.555 71.319 1.00 89.31 202 ASP A N 1
ATOM 1596 C CA . ASP A 1 202 ? -31.270 -11.598 70.419 1.00 89.31 202 ASP A CA 1
ATOM 1597 C C . ASP A 1 202 ? -32.034 -10.991 69.229 1.00 89.31 202 ASP A C 1
ATOM 1599 O O . ASP A 1 202 ? -31.817 -11.408 68.091 1.00 89.31 202 ASP A O 1
ATOM 1603 N N . ALA A 1 203 ? -32.829 -9.935 69.445 1.00 90.00 203 ALA A N 1
ATOM 1604 C CA . ALA A 1 203 ? -33.492 -9.190 68.373 1.00 90.00 203 ALA A CA 1
ATOM 1605 C C . ALA A 1 203 ? -32.491 -8.506 67.426 1.00 90.00 203 ALA A C 1
ATOM 1607 O O . ALA A 1 203 ? -32.635 -8.611 66.210 1.00 90.00 203 ALA A O 1
ATOM 1608 N N . LYS A 1 204 ? -31.436 -7.867 67.955 1.00 87.06 204 LYS A N 1
ATOM 1609 C CA . LYS A 1 204 ? -30.352 -7.279 67.142 1.00 87.06 204 LYS A CA 1
ATOM 1610 C C . LYS A 1 204 ? -29.584 -8.335 66.355 1.00 87.06 204 LYS A C 1
ATOM 1612 O O . LYS A 1 204 ? -29.190 -8.098 65.219 1.00 87.06 204 LYS A O 1
ATOM 1617 N N . LYS A 1 205 ? -29.355 -9.510 66.942 1.00 89.62 205 LYS A N 1
ATOM 1618 C CA . LYS A 1 205 ? -28.710 -10.620 66.236 1.00 89.62 205 LYS A CA 1
ATOM 1619 C C . LYS A 1 205 ? -29.616 -11.168 65.131 1.00 89.62 205 LYS A C 1
ATOM 1621 O O . LYS A 1 205 ? -29.121 -11.473 64.050 1.00 89.62 205 LYS A O 1
ATOM 1626 N N . GLY A 1 206 ? -30.924 -11.251 65.380 1.00 91.06 206 GLY A N 1
ATOM 1627 C CA . GLY A 1 206 ? -31.932 -11.587 64.375 1.00 91.06 206 GLY A CA 1
ATOM 1628 C C . GLY A 1 206 ? -31.930 -10.598 63.210 1.00 91.06 206 GLY A C 1
ATOM 1629 O O . GLY A 1 206 ? -31.785 -11.022 62.067 1.00 91.06 206 GLY A O 1
ATOM 1630 N N . SER A 1 207 ? -31.967 -9.292 63.501 1.00 86.75 207 SER A N 1
ATOM 1631 C CA . SER A 1 207 ? -31.942 -8.250 62.468 1.00 86.75 207 SER A CA 1
ATOM 1632 C C . SER A 1 207 ? -30.650 -8.283 61.649 1.00 86.75 207 SER A C 1
ATOM 1634 O O . SER A 1 207 ? -30.703 -8.220 60.429 1.00 86.75 207 SER A O 1
ATOM 1636 N N . GLN A 1 208 ? -29.490 -8.486 62.282 1.00 90.25 208 GLN A N 1
ATOM 1637 C CA . GLN A 1 208 ? -28.215 -8.630 61.568 1.00 90.25 208 GLN A CA 1
ATOM 1638 C C . GLN A 1 208 ? -28.176 -9.867 60.660 1.00 90.25 208 GLN A C 1
ATOM 1640 O O . GLN A 1 208 ? -27.588 -9.819 59.583 1.00 90.25 208 GLN A O 1
ATOM 1645 N N . MET A 1 209 ? -28.782 -10.983 61.075 1.00 91.19 209 MET A N 1
ATOM 1646 C CA . MET A 1 209 ? -28.860 -12.195 60.247 1.00 91.19 209 MET A CA 1
ATOM 1647 C C . MET A 1 209 ? -29.805 -12.015 59.058 1.00 91.19 209 MET A C 1
ATOM 1649 O O . MET A 1 209 ? -29.537 -12.535 57.971 1.00 91.19 209 MET A O 1
ATOM 1653 N N . GLU A 1 210 ? -30.883 -11.261 59.247 1.00 91.19 210 GLU A N 1
ATOM 1654 C CA . GLU A 1 210 ? -31.806 -10.893 58.179 1.00 91.19 210 GLU A CA 1
ATOM 1655 C C . GLU A 1 210 ? -31.141 -9.926 57.190 1.00 91.19 210 GLU A C 1
ATOM 1657 O O . GLU A 1 210 ? -31.114 -10.214 55.996 1.00 91.19 210 GLU A O 1
ATOM 1662 N N . GLU A 1 211 ? -30.450 -8.890 57.674 1.00 91.56 211 GLU A N 1
ATOM 1663 C CA . GLU A 1 211 ? -29.629 -7.983 56.857 1.00 91.56 211 GLU A CA 1
ATOM 1664 C C . GLU A 1 211 ? -28.535 -8.738 56.081 1.00 91.56 211 GLU A C 1
ATOM 1666 O O . GLU A 1 211 ? -28.336 -8.510 54.888 1.00 91.56 211 GLU A O 1
ATOM 1671 N N . LEU A 1 212 ? -27.840 -9.687 56.718 1.00 90.69 212 LEU A N 1
ATOM 1672 C CA . LEU A 1 212 ? -26.860 -10.547 56.045 1.00 90.69 212 LEU A CA 1
ATOM 1673 C C . LEU A 1 212 ? -27.513 -11.389 54.943 1.00 90.69 212 LEU A C 1
ATOM 1675 O O . LEU A 1 212 ? -26.948 -11.531 53.856 1.00 90.69 212 LEU A O 1
ATOM 1679 N N . SER A 1 213 ? -28.708 -11.920 55.192 1.00 93.50 213 SER A N 1
ATOM 1680 C CA . SER A 1 213 ? -29.466 -12.697 54.208 1.00 93.50 213 SER A CA 1
ATOM 1681 C C . SER A 1 213 ? -29.934 -11.822 53.039 1.00 93.50 213 SER A C 1
ATOM 1683 O O . SER A 1 213 ? -29.827 -12.226 51.877 1.00 93.50 213 SER A O 1
ATOM 1685 N N . GLU A 1 214 ? -30.367 -10.592 53.307 1.00 95.19 214 GLU A N 1
ATOM 1686 C CA . GLU A 1 214 ? -30.678 -9.591 52.284 1.00 95.19 214 GLU A CA 1
ATOM 1687 C C . GLU A 1 214 ? -29.443 -9.223 51.453 1.00 95.19 214 GLU A C 1
ATOM 1689 O O . GLU A 1 214 ? -29.501 -9.179 50.223 1.00 95.19 214 GLU A O 1
ATOM 1694 N N . VAL A 1 215 ? -28.285 -9.024 52.084 1.00 93.94 215 VAL A N 1
ATOM 1695 C CA . VAL A 1 215 ? -27.034 -8.741 51.368 1.00 93.94 215 VAL A CA 1
ATOM 1696 C C . VAL A 1 215 ? -26.633 -9.924 50.487 1.00 93.94 215 VAL A C 1
ATOM 1698 O O . VAL A 1 215 ? -26.291 -9.727 49.320 1.00 93.94 215 VAL A O 1
ATOM 1701 N N . VAL A 1 216 ? -26.723 -11.159 50.985 1.00 96.00 216 VAL A N 1
ATOM 1702 C CA . VAL A 1 216 ? -26.399 -12.367 50.207 1.00 96.00 216 VAL A CA 1
ATOM 1703 C C . VAL A 1 216 ? -27.361 -12.550 49.033 1.00 96.00 216 VAL A C 1
ATOM 1705 O O . VAL A 1 216 ? -26.928 -12.862 47.919 1.00 96.00 216 VAL A O 1
ATOM 1708 N N . THR A 1 217 ? -28.663 -12.337 49.233 1.00 95.06 217 THR A N 1
ATOM 1709 C CA . THR A 1 217 ? -29.643 -12.400 48.136 1.00 95.06 217 THR A CA 1
ATOM 1710 C C . THR A 1 217 ? -29.397 -11.298 47.107 1.00 95.06 217 THR A C 1
ATOM 1712 O O . THR A 1 217 ? -29.417 -11.582 45.907 1.00 95.06 217 THR A O 1
ATOM 1715 N N . LYS A 1 218 ? -29.045 -10.083 47.543 1.00 95.38 218 LYS A N 1
ATOM 1716 C CA . LYS A 1 218 ? -28.678 -8.965 46.665 1.00 95.38 218 LYS A CA 1
ATOM 1717 C C . LYS A 1 218 ? -27.400 -9.236 45.870 1.00 95.38 218 LYS A C 1
ATOM 1719 O O . LYS A 1 218 ? -27.381 -8.996 44.665 1.00 95.38 218 LYS A O 1
ATOM 1724 N N . ILE A 1 219 ? -26.358 -9.797 46.487 1.00 95.12 219 ILE A N 1
ATOM 1725 C CA . ILE A 1 219 ? -25.127 -10.214 45.791 1.00 95.12 219 ILE A CA 1
ATOM 1726 C C . ILE A 1 219 ? -25.445 -11.281 44.742 1.00 95.12 219 ILE A C 1
ATOM 1728 O O . ILE A 1 219 ? -25.020 -11.162 43.594 1.00 95.12 219 ILE A O 1
ATOM 1732 N N . ASN A 1 220 ? -26.230 -12.297 45.105 1.00 95.56 220 ASN A N 1
ATOM 1733 C CA . ASN A 1 220 ? -26.636 -13.344 44.171 1.00 95.56 220 ASN A CA 1
ATOM 1734 C C . ASN A 1 220 ? -27.467 -12.793 43.007 1.00 95.56 220 ASN A C 1
ATOM 1736 O O . ASN A 1 220 ? -27.301 -13.237 41.869 1.00 95.56 220 ASN A O 1
ATOM 1740 N N . PHE A 1 221 ? -28.339 -11.820 43.271 1.00 96.00 221 PHE A N 1
ATOM 1741 C CA . PHE A 1 221 ? -29.098 -11.129 42.236 1.00 96.00 221 PHE A CA 1
ATOM 1742 C C . PHE A 1 221 ? -28.171 -10.366 41.282 1.00 96.00 221 PHE A C 1
ATOM 1744 O O . PHE A 1 221 ? -28.212 -10.619 40.078 1.00 96.00 221 PHE A O 1
ATOM 1751 N N . MET A 1 222 ? -27.266 -9.530 41.806 1.00 95.25 222 MET A N 1
ATOM 1752 C CA . MET A 1 222 ? -26.293 -8.792 40.989 1.00 95.25 222 MET A CA 1
ATOM 1753 C C . MET A 1 222 ? -25.392 -9.730 40.177 1.00 95.25 222 MET A C 1
ATOM 1755 O O . MET A 1 222 ? -25.089 -9.453 39.020 1.00 95.25 222 MET A O 1
ATOM 1759 N N . LEU A 1 223 ? -24.980 -10.868 40.746 1.00 95.62 223 LEU A N 1
ATOM 1760 C CA . LEU A 1 223 ? -24.174 -11.863 40.040 1.00 95.62 223 LEU A CA 1
ATOM 1761 C C . LEU A 1 223 ? -24.935 -12.452 38.843 1.00 95.62 223 LEU A C 1
ATOM 1763 O O . LEU A 1 223 ? -24.367 -12.611 37.761 1.00 95.62 223 LEU A O 1
ATOM 1767 N N . ARG A 1 224 ? -26.226 -12.762 39.020 1.00 95.56 224 ARG A N 1
ATOM 1768 C CA . ARG A 1 224 ? -27.093 -13.253 37.937 1.00 95.56 224 ARG A CA 1
ATOM 1769 C C . ARG A 1 224 ? -27.308 -12.187 36.870 1.00 95.56 224 ARG A C 1
ATOM 1771 O O . ARG A 1 224 ? -27.199 -12.501 35.689 1.00 95.56 224 ARG A O 1
ATOM 1778 N N . GLU A 1 225 ? -27.556 -10.947 37.272 1.00 95.12 225 GLU A N 1
ATOM 1779 C CA . GLU A 1 225 ? -27.712 -9.812 36.362 1.00 95.12 225 GLU A CA 1
ATOM 1780 C C . GLU A 1 225 ? -26.444 -9.604 35.523 1.00 95.12 225 GLU A C 1
ATOM 1782 O O . GLU A 1 225 ? -26.501 -9.639 34.295 1.00 95.12 225 GLU A O 1
ATOM 1787 N N . LYS A 1 226 ? -25.266 -9.551 36.161 1.00 94.81 226 LYS A N 1
ATOM 1788 C CA . LYS A 1 226 ? -23.976 -9.436 35.463 1.00 94.81 226 LYS A CA 1
ATOM 1789 C C . LYS A 1 226 ? -23.694 -10.624 34.552 1.00 94.81 226 LYS A C 1
ATOM 1791 O O . LYS A 1 226 ? -23.187 -10.435 33.449 1.00 94.81 226 LYS A O 1
ATOM 1796 N N . LYS A 1 227 ? -24.046 -11.846 34.960 1.00 94.69 227 LYS A N 1
ATOM 1797 C CA . LYS A 1 227 ? -23.934 -13.038 34.106 1.00 94.69 227 LYS A CA 1
ATOM 1798 C C . LYS A 1 227 ? -24.829 -12.925 32.865 1.00 94.69 227 LYS A C 1
ATOM 1800 O O . LYS A 1 227 ? -24.380 -13.261 31.768 1.00 94.69 227 LYS A O 1
ATOM 1805 N N . ASN A 1 228 ? -26.053 -12.426 33.029 1.00 93.62 228 ASN A N 1
ATOM 1806 C CA . ASN A 1 228 ? -27.001 -12.211 31.936 1.00 93.62 228 ASN A CA 1
ATOM 1807 C C . ASN A 1 228 ? -26.559 -11.078 30.994 1.00 93.62 228 ASN A C 1
ATOM 1809 O O . ASN A 1 228 ? -26.777 -11.188 29.793 1.00 93.62 228 ASN A O 1
ATOM 1813 N N . GLU A 1 229 ? -25.886 -10.043 31.502 1.00 93.56 229 GLU A N 1
ATOM 1814 C CA . GLU A 1 229 ? -25.280 -8.973 30.693 1.00 93.56 229 GLU A CA 1
ATOM 1815 C C . GLU A 1 229 ? -24.014 -9.430 29.940 1.00 93.56 229 GLU A C 1
ATOM 1817 O O . GLU A 1 229 ? -23.796 -9.063 28.783 1.00 93.56 229 GLU A O 1
ATOM 1822 N N . LEU A 1 230 ? -23.156 -10.235 30.577 1.00 95.12 230 LEU A N 1
ATOM 1823 C CA . LEU A 1 230 ? -21.885 -10.693 29.999 1.00 95.12 230 LEU A CA 1
ATOM 1824 C C . LEU A 1 230 ? -22.074 -11.764 28.923 1.00 95.12 230 LEU A C 1
ATOM 1826 O O . LEU A 1 230 ? -21.359 -11.752 27.922 1.00 95.12 230 LEU A O 1
ATOM 1830 N N . ALA A 1 231 ? -23.033 -12.677 29.095 1.00 94.06 231 ALA A N 1
ATOM 1831 C CA . ALA A 1 231 ? -23.294 -13.755 28.143 1.00 94.06 231 ALA A CA 1
ATOM 1832 C C . ALA A 1 231 ? -23.495 -13.280 26.682 1.00 94.06 231 ALA A C 1
ATOM 1834 O O . ALA A 1 231 ? -22.822 -13.824 25.799 1.00 94.06 231 ALA A O 1
ATOM 1835 N N . PRO A 1 232 ? -24.347 -12.277 26.375 1.00 95.19 232 PRO A N 1
ATOM 1836 C CA . PRO A 1 232 ? -24.497 -11.771 25.012 1.00 95.19 232 PRO A CA 1
ATOM 1837 C C . PRO A 1 232 ? -23.238 -11.054 24.513 1.00 95.19 232 PRO A C 1
ATOM 1839 O O . PRO A 1 232 ? -22.853 -11.259 23.364 1.00 95.19 232 PRO A O 1
ATOM 1842 N N . ARG A 1 233 ? -22.528 -10.295 25.362 1.00 93.81 233 ARG A N 1
ATOM 1843 C CA . ARG A 1 233 ? -21.246 -9.667 24.983 1.00 93.81 233 ARG A CA 1
ATOM 1844 C C . ARG A 1 233 ? -20.188 -10.697 24.594 1.00 93.81 233 ARG A C 1
ATOM 1846 O O . ARG A 1 233 ? -19.498 -10.505 23.600 1.00 93.81 233 ARG A O 1
ATOM 1853 N N . ILE A 1 234 ? -20.090 -11.807 25.328 1.00 94.94 234 ILE A N 1
ATOM 1854 C CA . ILE A 1 234 ? -19.178 -12.911 24.993 1.00 94.94 234 ILE A CA 1
ATOM 1855 C C . ILE A 1 234 ? -19.567 -13.544 23.651 1.00 94.94 234 ILE A C 1
ATOM 1857 O O . ILE A 1 234 ? -18.681 -13.857 22.860 1.00 94.94 234 ILE A O 1
ATOM 1861 N N . LYS A 1 235 ? -20.867 -13.707 23.364 1.00 96.19 235 LYS A N 1
ATOM 1862 C CA . LYS A 1 235 ? -21.331 -14.213 22.060 1.00 96.19 235 LYS A CA 1
ATOM 1863 C C . LYS A 1 235 ? -20.944 -13.280 20.911 1.00 96.19 235 LYS A C 1
ATOM 1865 O O . LYS A 1 235 ? -20.377 -13.754 19.935 1.00 96.19 235 LYS A O 1
ATOM 1870 N N . VAL A 1 236 ? -21.177 -11.973 21.051 1.00 95.81 236 VAL A N 1
ATOM 1871 C CA . VAL A 1 236 ? -20.776 -10.975 20.040 1.00 95.81 236 VAL A CA 1
ATOM 1872 C C . VAL A 1 236 ? -19.261 -10.983 19.838 1.00 95.81 236 VAL A C 1
ATOM 1874 O O . VAL A 1 236 ? -18.788 -10.950 18.709 1.00 95.81 236 VAL A O 1
ATOM 1877 N N . LEU A 1 237 ? -18.489 -11.085 20.920 1.00 96.00 237 LEU A N 1
ATOM 1878 C CA . LEU A 1 237 ? -17.030 -11.128 20.849 1.00 96.00 237 LEU A CA 1
ATOM 1879 C C . LEU A 1 237 ? -16.511 -12.400 20.160 1.00 96.00 237 LEU A C 1
ATOM 1881 O O . LEU A 1 237 ? -15.510 -12.332 19.453 1.00 96.00 237 LEU A O 1
ATOM 1885 N N . ARG A 1 238 ? -17.184 -13.546 20.326 1.00 97.06 238 ARG A N 1
ATOM 1886 C CA . ARG A 1 238 ? -16.873 -14.771 19.569 1.00 97.06 238 ARG A CA 1
ATOM 1887 C C . ARG A 1 238 ? -17.149 -14.593 18.078 1.00 97.06 238 ARG A C 1
ATOM 1889 O O . ARG A 1 238 ? -16.243 -14.838 17.296 1.00 97.06 238 ARG A O 1
ATOM 1896 N N . ALA A 1 239 ? -18.321 -14.069 17.717 1.00 96.62 239 ALA A N 1
ATOM 1897 C CA . ALA A 1 239 ? -18.662 -13.792 16.321 1.00 96.62 239 ALA A CA 1
ATOM 1898 C C . ALA A 1 239 ? -17.661 -12.820 15.672 1.00 96.62 239 ALA A C 1
ATOM 1900 O O . ALA A 1 239 ? -17.171 -13.068 14.580 1.00 96.62 239 ALA A O 1
ATOM 1901 N N . LYS A 1 240 ? -17.259 -11.755 16.380 1.00 96.12 240 LYS A N 1
ATOM 1902 C CA . LYS A 1 240 ? -16.249 -10.811 15.874 1.00 96.12 240 LYS A CA 1
ATOM 1903 C C . LYS A 1 240 ? -14.860 -11.427 15.712 1.00 96.12 240 LYS A C 1
ATOM 1905 O O . LYS A 1 240 ? -14.126 -11.019 14.821 1.00 96.12 240 LYS A O 1
ATOM 1910 N N . ARG A 1 241 ? -14.485 -12.392 16.557 1.00 97.50 241 ARG A N 1
ATOM 1911 C CA . ARG A 1 241 ? -13.238 -13.152 16.379 1.00 97.50 241 ARG A CA 1
ATOM 1912 C C . ARG A 1 241 ? -13.310 -14.074 15.165 1.00 97.50 241 ARG A C 1
ATOM 1914 O O . ARG A 1 241 ? -12.319 -14.173 14.459 1.00 97.50 241 ARG A O 1
ATOM 1921 N N . GLU A 1 242 ? -14.452 -14.713 14.926 1.00 97.38 242 GLU A N 1
ATOM 1922 C CA . GLU A 1 242 ? -14.675 -15.531 13.726 1.00 97.38 242 GLU A CA 1
ATOM 1923 C C . GLU A 1 242 ? -14.600 -14.672 12.456 1.00 97.38 242 GLU A C 1
ATOM 1925 O O . GLU A 1 242 ? -13.803 -14.983 11.576 1.00 97.38 242 GLU A O 1
ATOM 1930 N N . GLU A 1 243 ? -15.298 -13.530 12.414 1.00 96.81 243 GLU A N 1
ATOM 1931 C CA . GLU A 1 243 ? -15.220 -12.571 11.297 1.00 96.81 243 GLU A CA 1
ATOM 1932 C C . GLU A 1 243 ? -13.780 -12.092 11.033 1.00 96.81 243 GLU A C 1
ATOM 1934 O O . GLU A 1 243 ? -13.369 -11.953 9.883 1.00 96.81 243 GLU A O 1
ATOM 1939 N N . LEU A 1 244 ? -12.998 -11.837 12.090 1.00 96.75 244 LEU A N 1
ATOM 1940 C CA . LEU A 1 244 ? -11.602 -11.413 11.963 1.00 96.75 244 LEU A CA 1
ATOM 1941 C C . LEU A 1 244 ? -10.735 -12.521 11.358 1.00 96.75 244 LEU A C 1
ATOM 1943 O O . LEU A 1 244 ? -9.961 -12.244 10.448 1.00 96.75 244 LEU A O 1
ATOM 1947 N N . VAL A 1 245 ? -10.888 -13.766 11.816 1.00 97.94 245 VAL A N 1
ATOM 1948 C CA . VAL A 1 245 ? -10.145 -14.916 11.273 1.00 97.94 245 VAL A CA 1
ATOM 1949 C C . VAL A 1 245 ? -10.511 -15.168 9.807 1.00 97.94 245 VAL A C 1
ATOM 1951 O O . VAL A 1 245 ? -9.631 -15.444 8.993 1.00 97.94 245 VAL A O 1
ATOM 1954 N N . GLU A 1 246 ? -11.788 -15.034 9.441 1.00 97.44 246 GLU A N 1
ATOM 1955 C CA . GLU A 1 246 ? -12.229 -15.130 8.046 1.00 97.44 246 GLU A CA 1
ATOM 1956 C C . GLU A 1 246 ? -11.623 -14.015 7.183 1.00 97.44 246 GLU A C 1
ATOM 1958 O O . GLU A 1 246 ? -11.067 -14.291 6.117 1.00 97.44 246 GLU A O 1
ATOM 1963 N N . ALA A 1 247 ? -11.666 -12.765 7.654 1.00 96.81 247 ALA A N 1
ATOM 1964 C CA . ALA A 1 247 ? -11.082 -11.625 6.951 1.00 96.81 247 ALA A CA 1
ATOM 1965 C C . ALA A 1 247 ? -9.558 -11.758 6.789 1.00 96.81 247 ALA A C 1
ATOM 1967 O O . ALA A 1 247 ? -9.031 -11.480 5.710 1.00 96.81 247 ALA A O 1
ATOM 1968 N N . GLU A 1 248 ? -8.851 -12.228 7.820 1.00 97.38 248 GLU A N 1
ATOM 1969 C CA . GLU A 1 248 ? -7.419 -12.534 7.753 1.00 97.38 248 GLU A CA 1
ATOM 1970 C C . GLU A 1 248 ? -7.126 -13.650 6.744 1.00 97.38 248 GLU A C 1
ATOM 1972 O O . GLU A 1 248 ? -6.184 -13.528 5.961 1.00 97.38 248 GLU A O 1
ATOM 1977 N N . GLY A 1 249 ? -7.953 -14.699 6.693 1.00 97.88 249 GLY A N 1
ATOM 1978 C CA . GLY A 1 249 ? -7.833 -15.768 5.699 1.00 97.88 249 GLY A CA 1
ATOM 1979 C C . GLY A 1 249 ? -8.002 -15.265 4.260 1.00 97.88 249 GLY A C 1
ATOM 1980 O O . GLY A 1 249 ? -7.204 -15.597 3.377 1.00 97.88 249 GLY A O 1
ATOM 1981 N N . VAL A 1 250 ? -8.998 -14.407 4.016 1.00 97.50 250 VAL A N 1
ATOM 1982 C CA . VAL A 1 250 ? -9.207 -13.773 2.702 1.00 97.50 250 VAL A CA 1
ATOM 1983 C C . VAL A 1 250 ? -8.049 -12.839 2.350 1.00 97.50 250 VAL A C 1
ATOM 1985 O O . VAL A 1 250 ? -7.558 -12.862 1.224 1.00 97.50 250 VAL A O 1
ATOM 1988 N N . TYR A 1 251 ? -7.567 -12.042 3.303 1.00 97.69 251 TYR A N 1
ATOM 1989 C CA . TYR A 1 251 ? -6.410 -11.180 3.084 1.00 97.69 251 TYR A CA 1
ATOM 1990 C C . TYR A 1 251 ? -5.163 -11.992 2.719 1.00 97.69 251 TYR A C 1
ATOM 1992 O O . TYR A 1 251 ? -4.479 -11.655 1.755 1.00 97.69 251 TYR A O 1
ATOM 2000 N N . LEU A 1 252 ? -4.882 -13.077 3.449 1.00 98.00 252 LEU A N 1
ATOM 2001 C CA . LEU A 1 252 ? -3.691 -13.892 3.224 1.00 98.00 252 LEU A CA 1
ATOM 2002 C C . LEU A 1 252 ? -3.724 -14.563 1.845 1.00 98.00 252 LEU A C 1
ATOM 2004 O O . LEU A 1 252 ? -2.725 -14.538 1.136 1.00 98.00 252 LEU A O 1
ATOM 2008 N N . THR A 1 253 ? -4.877 -15.104 1.443 1.00 97.69 253 THR A N 1
ATOM 2009 C CA . THR A 1 253 ? -5.061 -15.710 0.111 1.00 97.69 253 THR A CA 1
ATOM 2010 C C . THR A 1 253 ? -4.950 -14.682 -1.011 1.00 97.69 253 THR A C 1
ATOM 2012 O O . THR A 1 253 ? -4.265 -14.920 -2.001 1.00 97.69 253 THR A O 1
ATOM 2015 N N . LYS A 1 254 ? -5.547 -13.495 -0.854 1.00 97.62 254 LYS A N 1
ATOM 2016 C CA . LYS A 1 254 ? -5.392 -12.416 -1.839 1.00 97.62 254 LYS A CA 1
ATOM 2017 C C . LYS A 1 254 ? -3.951 -11.944 -1.928 1.00 97.62 254 LYS A C 1
ATOM 2019 O O . LYS A 1 254 ? -3.447 -11.728 -3.023 1.00 97.62 254 LYS A O 1
ATOM 2024 N N . ARG A 1 255 ? -3.267 -11.812 -0.794 1.00 98.06 255 ARG A N 1
ATOM 2025 C CA . ARG A 1 255 ? -1.857 -11.431 -0.752 1.00 98.06 255 ARG A CA 1
ATOM 2026 C C . ARG A 1 255 ? -0.981 -12.435 -1.501 1.00 98.06 255 ARG A C 1
ATOM 2028 O O . ARG A 1 255 ? -0.158 -12.003 -2.298 1.00 98.06 255 ARG A O 1
ATOM 2035 N N . THR A 1 256 ? -1.166 -13.738 -1.293 1.00 98.12 256 THR A N 1
ATOM 2036 C CA . THR A 1 256 ? -0.384 -14.753 -2.015 1.00 98.12 256 THR A CA 1
ATOM 2037 C C . THR A 1 256 ? -0.689 -14.758 -3.513 1.00 98.12 256 THR A C 1
ATOM 2039 O O . THR A 1 256 ? 0.231 -14.910 -4.313 1.00 98.12 256 THR A O 1
ATOM 2042 N N . GLU A 1 257 ? -1.946 -14.534 -3.915 1.00 97.25 257 GLU A N 1
ATOM 2043 C CA . GLU A 1 257 ? -2.318 -14.334 -5.325 1.00 97.25 257 GLU A CA 1
ATOM 2044 C C . GLU A 1 257 ? -1.612 -13.107 -5.928 1.00 97.25 257 GLU A C 1
ATOM 2046 O O . GLU A 1 257 ? -1.053 -13.195 -7.021 1.00 97.25 257 GLU A O 1
ATOM 2051 N N . TYR A 1 258 ? -1.591 -11.974 -5.216 1.00 97.94 258 TYR A N 1
ATOM 2052 C CA . TYR A 1 258 ? -0.900 -10.763 -5.667 1.00 97.94 258 TYR A CA 1
ATOM 2053 C C . TYR A 1 258 ? 0.614 -10.961 -5.774 1.00 97.94 258 TYR A C 1
ATOM 2055 O O . TYR A 1 258 ? 1.190 -10.590 -6.793 1.00 97.94 258 TYR A O 1
ATOM 2063 N N . GLU A 1 259 ? 1.249 -11.576 -4.773 1.00 98.06 259 GLU A N 1
ATOM 2064 C CA . GLU A 1 259 ? 2.688 -11.877 -4.789 1.00 98.06 259 GLU A CA 1
ATOM 2065 C C . GLU A 1 259 ? 3.051 -12.805 -5.968 1.00 98.06 259 GLU A C 1
ATOM 2067 O O . GLU A 1 259 ? 4.086 -12.617 -6.611 1.00 98.06 259 GLU A O 1
ATOM 2072 N N . ALA A 1 260 ? 2.181 -13.762 -6.314 1.00 97.56 260 ALA A N 1
ATOM 2073 C CA . ALA A 1 260 ? 2.366 -14.625 -7.481 1.00 97.56 260 ALA A CA 1
ATOM 2074 C C . ALA A 1 260 ? 2.268 -13.847 -8.807 1.00 97.56 260 ALA A C 1
ATOM 2076 O O . ALA A 1 260 ? 3.160 -13.952 -9.650 1.00 97.56 260 ALA A O 1
ATOM 2077 N N . VAL A 1 261 ? 1.231 -13.016 -8.974 1.00 98.06 261 VAL A N 1
ATOM 2078 C CA . VAL A 1 261 ? 1.054 -12.182 -10.179 1.00 98.06 261 VAL A CA 1
ATOM 2079 C C . VAL A 1 261 ? 2.199 -11.180 -10.335 1.00 98.06 261 VAL A C 1
ATOM 2081 O O . VAL A 1 261 ? 2.685 -10.954 -11.444 1.00 98.06 261 VAL A O 1
ATOM 2084 N N . GLU A 1 262 ? 2.664 -10.588 -9.236 1.00 97.00 262 GLU A N 1
ATOM 2085 C CA . GLU A 1 262 ? 3.809 -9.681 -9.243 1.00 97.00 262 GLU A CA 1
ATOM 2086 C C . GLU A 1 262 ? 5.089 -10.400 -9.697 1.00 97.00 262 GLU A C 1
ATOM 2088 O O . GLU A 1 262 ? 5.842 -9.875 -10.523 1.00 97.00 262 GLU A O 1
ATOM 2093 N N . ALA A 1 263 ? 5.335 -11.616 -9.202 1.00 97.69 263 ALA A N 1
ATOM 2094 C CA . ALA A 1 263 ? 6.477 -12.423 -9.621 1.00 97.69 263 ALA A CA 1
ATOM 2095 C C . ALA A 1 263 ? 6.427 -12.762 -11.122 1.00 97.69 263 ALA A C 1
ATOM 2097 O O . ALA A 1 263 ? 7.450 -12.653 -11.811 1.00 97.69 263 ALA A O 1
ATOM 2098 N N . ASP A 1 264 ? 5.246 -13.101 -11.642 1.00 98.06 264 ASP A N 1
ATOM 2099 C CA . ASP A 1 264 ? 5.036 -13.392 -13.062 1.00 98.06 264 ASP A CA 1
ATOM 2100 C C . ASP A 1 264 ? 5.243 -12.150 -13.942 1.00 98.06 264 ASP A C 1
ATOM 2102 O O . ASP A 1 264 ? 6.000 -12.200 -14.916 1.00 98.06 264 ASP A O 1
ATOM 2106 N N . LEU A 1 265 ? 4.682 -10.999 -13.560 1.00 97.44 265 LEU A N 1
ATOM 2107 C CA . LEU A 1 265 ? 4.909 -9.728 -14.258 1.00 97.44 265 LEU A CA 1
ATOM 2108 C C . LEU A 1 265 ? 6.390 -9.339 -14.256 1.00 97.44 265 LEU A C 1
ATOM 2110 O O . LEU A 1 265 ? 6.940 -8.950 -15.288 1.00 97.44 265 LEU A O 1
ATOM 2114 N N . ASN A 1 266 ? 7.074 -9.492 -13.121 1.00 97.31 266 ASN A N 1
ATOM 2115 C CA . ASN A 1 266 ? 8.507 -9.229 -13.020 1.00 97.31 266 ASN A CA 1
ATOM 2116 C C . ASN A 1 266 ? 9.325 -10.151 -13.934 1.00 97.31 266 ASN A C 1
ATOM 2118 O O . ASN A 1 266 ? 10.308 -9.712 -14.546 1.00 97.31 266 ASN A O 1
ATOM 2122 N N . ARG A 1 267 ? 8.924 -11.419 -14.067 1.00 97.88 267 ARG A N 1
ATOM 2123 C CA . ARG A 1 267 ? 9.530 -12.358 -15.014 1.00 97.88 267 ARG A CA 1
ATOM 2124 C C . ARG A 1 267 ? 9.313 -11.906 -16.457 1.00 97.88 267 ARG A C 1
ATOM 2126 O O . ARG A 1 267 ? 10.287 -11.870 -17.213 1.00 97.88 267 ARG A O 1
ATOM 2133 N N . GLU A 1 268 ? 8.095 -11.525 -16.833 1.00 97.75 268 GLU A N 1
ATOM 2134 C CA . GLU A 1 268 ? 7.797 -11.021 -18.178 1.00 97.75 268 GLU A CA 1
ATOM 2135 C C . GLU A 1 268 ? 8.586 -9.751 -18.507 1.00 97.75 268 GLU A C 1
ATOM 2137 O O . GLU A 1 268 ? 9.176 -9.653 -19.582 1.00 97.75 268 GLU A O 1
ATOM 2142 N N . VAL A 1 269 ? 8.666 -8.795 -17.576 1.00 97.69 269 VAL A N 1
ATOM 2143 C CA . VAL A 1 269 ? 9.439 -7.558 -17.756 1.00 97.69 269 VAL A CA 1
ATOM 2144 C C . VAL A 1 269 ? 10.915 -7.871 -17.995 1.00 97.69 269 VAL A C 1
ATOM 2146 O O . VAL A 1 269 ? 11.517 -7.310 -18.912 1.00 97.69 269 VAL A O 1
ATOM 2149 N N . ARG A 1 270 ? 11.509 -8.791 -17.223 1.00 97.69 270 ARG A N 1
ATOM 2150 C CA . ARG A 1 270 ? 12.906 -9.216 -17.429 1.00 97.69 270 ARG A CA 1
ATOM 2151 C C . ARG A 1 270 ? 13.108 -9.879 -18.790 1.00 97.69 270 ARG A C 1
ATOM 2153 O O . ARG A 1 270 ? 14.093 -9.585 -19.464 1.00 97.69 270 ARG A O 1
ATOM 2160 N N . GLN A 1 271 ? 12.181 -10.740 -19.209 1.00 98.06 271 GLN A N 1
ATOM 2161 C CA . GLN A 1 271 ? 12.241 -11.386 -20.522 1.00 98.06 271 GLN A CA 1
ATOM 2162 C C . GLN A 1 271 ? 12.137 -10.364 -21.656 1.00 98.06 271 GLN A C 1
ATOM 2164 O O . GLN A 1 271 ? 12.970 -10.380 -22.560 1.00 98.06 271 GLN A O 1
ATOM 2169 N N . ARG A 1 272 ? 11.176 -9.434 -21.585 1.00 96.31 272 ARG A N 1
ATOM 2170 C CA . ARG A 1 272 ? 11.011 -8.373 -22.588 1.00 96.31 272 ARG A CA 1
ATOM 2171 C C . ARG A 1 272 ? 12.235 -7.469 -22.659 1.00 96.31 272 ARG A C 1
ATOM 2173 O O . ARG A 1 272 ? 12.720 -7.238 -23.756 1.00 96.31 272 ARG A O 1
ATOM 2180 N N . ARG A 1 273 ? 12.789 -7.040 -21.520 1.00 97.19 273 ARG A N 1
ATOM 2181 C CA . ARG A 1 273 ? 14.036 -6.252 -21.485 1.00 97.19 273 ARG A CA 1
ATOM 2182 C C . ARG A 1 273 ? 15.194 -6.990 -22.150 1.00 97.19 273 ARG A C 1
ATOM 2184 O O . ARG A 1 273 ? 15.853 -6.424 -23.009 1.00 97.19 273 ARG A O 1
ATOM 2191 N N . SER A 1 274 ? 15.381 -8.274 -21.838 1.00 97.94 274 SER A N 1
ATOM 2192 C CA . SER A 1 274 ? 16.424 -9.080 -22.481 1.00 97.94 274 SER A CA 1
ATOM 2193 C C . SER A 1 274 ? 16.231 -9.201 -23.997 1.00 97.94 274 SER A C 1
ATOM 2195 O O . SER A 1 274 ? 17.220 -9.220 -24.727 1.00 97.94 274 SER A O 1
ATOM 2197 N N . LEU A 1 275 ? 14.988 -9.294 -24.478 1.00 98.00 275 LEU A N 1
ATOM 2198 C CA . LEU A 1 275 ? 14.696 -9.298 -25.913 1.00 98.00 275 LEU A CA 1
ATOM 2199 C C . LEU A 1 275 ? 14.979 -7.935 -26.548 1.00 98.00 275 LEU A C 1
ATOM 2201 O O . LEU A 1 275 ? 15.616 -7.894 -27.595 1.00 98.00 275 LEU A O 1
ATOM 2205 N N . THR A 1 276 ? 14.575 -6.836 -25.907 1.00 97.62 276 THR A N 1
ATOM 2206 C CA . THR A 1 276 ? 14.889 -5.479 -26.370 1.00 97.62 276 THR A CA 1
ATOM 2207 C C . THR A 1 276 ? 16.397 -5.269 -26.469 1.00 97.62 276 THR A C 1
ATOM 2209 O O . THR A 1 276 ? 16.864 -4.820 -27.507 1.00 97.62 276 THR A O 1
ATOM 2212 N N . ASP A 1 277 ? 17.175 -5.674 -25.463 1.00 98.06 277 ASP A N 1
ATOM 2213 C CA . ASP A 1 277 ? 18.638 -5.537 -25.482 1.00 98.06 277 ASP A CA 1
ATOM 2214 C C . ASP A 1 277 ? 19.289 -6.347 -26.611 1.00 98.06 277 ASP A C 1
ATOM 2216 O O . ASP A 1 277 ? 20.268 -5.908 -27.214 1.00 98.06 277 ASP A O 1
ATOM 2220 N N . LYS A 1 278 ? 18.764 -7.543 -26.908 1.00 97.88 278 LYS A N 1
ATOM 2221 C CA . LYS A 1 278 ? 19.239 -8.356 -28.038 1.00 97.88 278 LYS A CA 1
ATOM 2222 C C . LYS A 1 278 ? 18.937 -7.677 -29.367 1.00 97.88 278 LYS A C 1
ATOM 2224 O O . LYS A 1 278 ? 19.839 -7.551 -30.185 1.00 97.88 278 LYS A O 1
ATOM 2229 N N . LEU A 1 279 ? 17.703 -7.208 -29.549 1.00 97.19 279 LEU A N 1
ATOM 2230 C CA . LEU A 1 279 ? 17.292 -6.516 -30.769 1.00 97.19 279 LEU A CA 1
ATOM 2231 C C . LEU A 1 279 ? 18.074 -5.215 -30.967 1.00 97.19 279 LEU A C 1
ATOM 2233 O O . LEU A 1 279 ? 18.496 -4.946 -32.083 1.00 97.19 279 LEU A O 1
ATOM 2237 N N . LEU A 1 280 ? 18.334 -4.453 -29.900 1.00 97.81 280 LEU A N 1
ATOM 2238 C CA . LEU A 1 280 ? 19.158 -3.243 -29.966 1.00 97.81 280 LEU A CA 1
ATOM 2239 C C . LEU A 1 280 ? 20.580 -3.560 -30.443 1.00 97.81 280 LEU A C 1
ATOM 2241 O O . LEU A 1 280 ? 21.047 -2.959 -31.408 1.00 97.81 280 LEU A O 1
ATOM 2245 N N . LYS A 1 281 ? 21.229 -4.572 -29.858 1.00 97.56 281 LYS A N 1
ATOM 2246 C CA . LYS A 1 281 ? 22.562 -5.020 -30.301 1.00 97.56 281 LYS A CA 1
ATOM 2247 C C . LYS A 1 281 ? 22.566 -5.505 -31.748 1.00 97.56 281 LYS A C 1
ATOM 2249 O O . LYS A 1 281 ? 23.505 -5.230 -32.490 1.00 97.56 281 LYS A O 1
ATOM 2254 N N . GLU A 1 282 ? 21.525 -6.225 -32.162 1.00 97.75 282 GLU A N 1
ATOM 2255 C CA . GLU A 1 282 ? 21.369 -6.646 -33.555 1.00 97.75 282 GLU A CA 1
ATOM 2256 C C . GLU A 1 282 ? 21.228 -5.430 -34.477 1.00 97.75 282 GLU A C 1
ATOM 2258 O O . GLU A 1 282 ? 21.941 -5.353 -35.477 1.00 97.75 282 GLU A O 1
ATOM 2263 N N . THR A 1 283 ? 20.405 -4.438 -34.122 1.00 96.69 283 THR A N 1
ATOM 2264 C CA . THR A 1 283 ? 20.259 -3.209 -34.914 1.00 96.69 283 THR A CA 1
ATOM 2265 C C . THR A 1 283 ? 21.549 -2.400 -34.994 1.00 96.69 283 THR A C 1
ATOM 2267 O O . THR A 1 283 ? 21.908 -1.985 -36.090 1.00 96.69 283 THR A O 1
ATOM 2270 N N . GLU A 1 284 ? 22.293 -2.253 -33.895 1.00 97.38 284 GLU A N 1
ATOM 2271 C CA . GLU A 1 284 ? 23.598 -1.575 -33.879 1.00 97.38 284 GLU A CA 1
ATOM 2272 C C . GLU A 1 284 ? 24.612 -2.297 -34.779 1.00 97.38 284 GLU A C 1
ATOM 2274 O O . GLU A 1 284 ? 25.345 -1.668 -35.544 1.00 97.38 284 GLU A O 1
ATOM 2279 N N . SER A 1 285 ? 24.626 -3.635 -34.747 1.00 97.44 285 SER A N 1
ATOM 2280 C CA . SER A 1 285 ? 25.509 -4.431 -35.606 1.00 97.44 285 SER A CA 1
ATOM 2281 C C . SER A 1 285 ? 25.144 -4.312 -37.090 1.00 97.44 285 SER A C 1
ATOM 2283 O O . SER A 1 285 ? 26.026 -4.250 -37.948 1.00 97.44 285 SER A O 1
ATOM 2285 N N . LEU A 1 286 ? 23.845 -4.246 -37.401 1.00 96.00 286 LEU A N 1
ATOM 2286 C CA . LEU A 1 286 ? 23.348 -4.081 -38.763 1.00 96.00 286 LEU A CA 1
ATOM 2287 C C . LEU A 1 286 ? 23.610 -2.671 -39.290 1.00 96.00 286 LEU A C 1
ATOM 2289 O O . LEU A 1 286 ? 23.996 -2.546 -40.448 1.00 96.00 286 LEU A O 1
ATOM 2293 N N . GLN A 1 287 ? 23.450 -1.645 -38.453 1.00 96.50 287 GLN A N 1
ATOM 2294 C CA . GLN A 1 287 ? 23.814 -0.263 -38.776 1.00 96.50 287 GLN A CA 1
ATOM 2295 C C . GLN A 1 287 ? 25.309 -0.155 -39.068 1.00 96.50 287 GLN A C 1
ATOM 2297 O O . GLN A 1 287 ? 25.678 0.248 -40.163 1.00 96.50 287 GLN A O 1
ATOM 2302 N N . SER A 1 288 ? 26.160 -0.666 -38.173 1.00 97.06 288 SER A N 1
ATOM 2303 C CA . SER A 1 288 ? 27.617 -0.683 -38.380 1.00 97.06 288 SER A CA 1
ATOM 2304 C C . SER A 1 288 ? 27.999 -1.353 -39.707 1.00 97.06 288 SER A C 1
ATOM 2306 O O . SER A 1 288 ? 28.836 -0.863 -40.460 1.00 97.06 288 SER A O 1
ATOM 2308 N N . ARG A 1 289 ? 27.344 -2.474 -40.036 1.00 97.75 289 ARG A N 1
ATOM 2309 C CA . ARG A 1 289 ? 27.554 -3.176 -41.307 1.00 97.75 289 ARG A CA 1
ATOM 2310 C C . ARG A 1 289 ? 27.032 -2.389 -42.513 1.00 97.75 289 ARG A C 1
ATOM 2312 O O . ARG A 1 289 ? 27.626 -2.492 -43.586 1.00 97.75 289 ARG A O 1
ATOM 2319 N N . ALA A 1 290 ? 25.919 -1.673 -42.380 1.00 97.44 290 ALA A N 1
ATOM 2320 C CA . ALA A 1 290 ? 25.388 -0.824 -43.441 1.00 97.44 290 ALA A CA 1
ATOM 2321 C C . ALA A 1 290 ? 26.365 0.320 -43.747 1.00 97.44 290 ALA A C 1
ATOM 2323 O O . ALA A 1 290 ? 26.738 0.479 -44.908 1.00 97.44 290 ALA A O 1
ATOM 2324 N N . ASP A 1 291 ? 26.874 0.994 -42.715 1.00 96.69 291 ASP A N 1
ATOM 2325 C CA . ASP A 1 291 ? 27.857 2.075 -42.841 1.00 96.69 291 ASP A CA 1
ATOM 2326 C C . ASP A 1 291 ? 29.155 1.576 -43.501 1.00 96.69 291 ASP A C 1
ATOM 2328 O O . ASP A 1 291 ? 29.701 2.206 -44.407 1.00 96.69 291 ASP A O 1
ATOM 2332 N N . GLU A 1 292 ? 29.640 0.386 -43.120 1.00 97.12 292 GLU A N 1
ATOM 2333 C CA . GLU A 1 292 ? 30.791 -0.239 -43.782 1.00 97.12 292 GLU A CA 1
ATOM 2334 C C . GLU A 1 292 ? 30.561 -0.483 -45.279 1.00 97.12 292 GLU A C 1
ATOM 2336 O O . GLU A 1 292 ? 31.493 -0.370 -46.081 1.00 97.12 292 GLU A O 1
ATOM 2341 N N . ILE A 1 293 ? 29.351 -0.900 -45.657 1.00 97.00 293 ILE A N 1
ATOM 2342 C CA . ILE A 1 293 ? 28.995 -1.137 -47.057 1.00 97.00 293 ILE A CA 1
ATOM 2343 C C . ILE A 1 293 ? 28.908 0.195 -47.798 1.00 97.00 293 ILE A C 1
ATOM 2345 O O . ILE A 1 293 ? 29.433 0.286 -48.904 1.00 97.00 293 ILE A O 1
ATOM 2349 N N . GLU A 1 294 ? 28.323 1.227 -47.194 1.00 97.38 294 GLU A N 1
ATOM 2350 C CA . GLU A 1 294 ? 28.243 2.567 -47.777 1.00 97.38 294 GLU A CA 1
ATOM 2351 C C . GLU A 1 294 ? 29.637 3.149 -48.043 1.00 97.38 294 GLU A C 1
ATOM 2353 O O . GLU A 1 294 ? 29.935 3.565 -49.163 1.00 97.38 294 GLU A O 1
ATOM 2358 N N . LEU A 1 295 ? 30.552 3.059 -47.074 1.00 96.50 295 LEU A N 1
ATOM 2359 C CA . LEU A 1 295 ? 31.945 3.474 -47.263 1.00 96.50 295 LEU A CA 1
ATOM 2360 C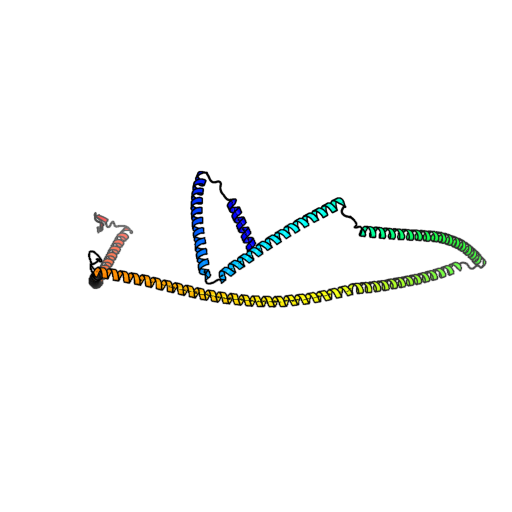 C . LEU A 1 295 ? 32.638 2.692 -48.386 1.00 96.50 295 LEU A C 1
ATOM 2362 O O . LEU A 1 295 ? 33.411 3.265 -49.159 1.00 96.50 295 LEU A O 1
ATOM 2366 N N . LYS A 1 296 ? 32.364 1.386 -48.503 1.00 96.81 296 LYS A N 1
ATOM 2367 C CA . LYS A 1 296 ? 32.881 0.563 -49.608 1.00 96.81 296 LYS A CA 1
ATOM 2368 C C . LYS A 1 296 ? 32.306 1.013 -50.949 1.00 96.81 296 LYS A C 1
ATOM 2370 O O . LYS A 1 296 ? 33.074 1.091 -51.904 1.00 96.81 296 LYS A O 1
ATOM 2375 N N . ILE A 1 297 ? 31.014 1.337 -51.019 1.00 96.69 297 ILE A N 1
ATOM 2376 C CA . ILE A 1 297 ? 30.368 1.858 -52.230 1.00 96.69 297 ILE A CA 1
ATOM 2377 C C . ILE A 1 297 ? 31.051 3.159 -52.656 1.00 96.69 297 ILE A C 1
ATOM 2379 O O . ILE A 1 297 ? 31.600 3.196 -53.755 1.00 96.69 297 ILE A O 1
ATOM 2383 N N . ILE A 1 298 ? 31.166 4.146 -51.763 1.00 97.00 298 ILE A N 1
ATOM 2384 C CA . ILE A 1 298 ? 31.825 5.435 -52.046 1.00 97.00 298 ILE A CA 1
ATOM 2385 C C . ILE A 1 298 ? 33.274 5.223 -52.516 1.00 97.00 298 ILE A C 1
ATOM 2387 O O . ILE A 1 298 ? 33.728 5.816 -53.500 1.00 97.00 298 ILE A O 1
ATOM 2391 N N . ALA A 1 299 ? 34.024 4.338 -51.851 1.00 96.44 299 ALA A N 1
ATOM 2392 C CA . ALA A 1 299 ? 35.389 4.017 -52.256 1.00 96.44 299 ALA A CA 1
ATOM 2393 C C . ALA A 1 299 ? 35.437 3.404 -53.666 1.00 96.44 299 ALA A C 1
ATOM 2395 O O . ALA A 1 299 ? 36.290 3.791 -54.472 1.00 96.44 299 ALA A O 1
ATOM 2396 N N . THR A 1 300 ? 34.524 2.482 -53.987 1.00 95.56 300 THR A N 1
ATOM 2397 C CA . THR A 1 300 ? 34.435 1.876 -55.322 1.00 95.56 300 THR A CA 1
ATOM 2398 C C . THR A 1 300 ? 33.979 2.864 -56.389 1.00 95.56 300 THR A C 1
ATOM 2400 O O . THR A 1 300 ? 34.570 2.876 -57.464 1.00 95.56 300 THR A O 1
ATOM 2403 N N . GLU A 1 301 ? 33.034 3.752 -56.093 1.00 96.75 301 GLU A N 1
ATOM 2404 C CA . GLU A 1 301 ? 32.606 4.826 -56.994 1.00 96.75 301 GLU A CA 1
ATOM 2405 C C . GLU A 1 301 ? 33.776 5.763 -57.306 1.00 96.75 301 GLU A C 1
ATOM 2407 O O . GLU A 1 301 ? 34.071 6.008 -58.471 1.00 96.75 301 GLU A O 1
ATOM 2412 N N . SER A 1 302 ? 34.562 6.164 -56.298 1.00 94.50 302 SER A N 1
ATOM 2413 C CA . SER A 1 302 ? 35.770 6.977 -56.513 1.00 94.50 302 SER A CA 1
ATOM 2414 C C . SER A 1 302 ? 36.836 6.279 -57.376 1.00 94.50 302 SER A C 1
ATOM 2416 O O . SER A 1 302 ? 37.644 6.931 -58.046 1.00 94.50 302 SER A O 1
ATOM 2418 N N . LEU A 1 303 ? 36.900 4.942 -57.338 1.00 94.19 303 LEU A N 1
ATOM 2419 C CA . LEU A 1 303 ? 37.787 4.147 -58.190 1.00 94.19 303 LEU A CA 1
ATOM 2420 C C . LEU A 1 303 ? 37.250 4.081 -59.620 1.00 94.19 303 LEU A C 1
ATOM 2422 O O . LEU A 1 303 ? 38.035 4.237 -60.556 1.00 94.19 303 LEU A O 1
ATOM 2426 N N . VAL A 1 304 ? 35.938 3.898 -59.782 1.00 95.56 304 VAL A N 1
ATOM 2427 C CA . VAL A 1 304 ? 35.263 3.917 -61.084 1.00 95.56 304 VAL A CA 1
ATOM 2428 C C . VAL A 1 304 ? 35.428 5.285 -61.739 1.00 95.56 304 VAL A C 1
ATOM 2430 O O . VAL A 1 304 ? 35.940 5.341 -62.851 1.00 95.56 304 VAL A O 1
ATOM 2433 N N . GLU A 1 305 ? 35.144 6.385 -61.037 1.00 93.81 305 GLU A N 1
ATOM 2434 C CA . GLU A 1 305 ? 35.344 7.747 -61.547 1.00 93.81 305 GLU A CA 1
ATOM 2435 C C . GLU A 1 305 ? 36.793 8.000 -61.977 1.00 93.81 305 GLU A C 1
ATOM 2437 O O . GLU A 1 305 ? 37.049 8.597 -63.022 1.00 93.81 305 GLU A O 1
ATOM 2442 N N . ARG A 1 306 ? 37.774 7.552 -61.181 1.00 90.44 306 ARG A N 1
ATOM 2443 C CA . ARG A 1 306 ? 39.192 7.658 -61.560 1.00 90.44 306 ARG A CA 1
ATOM 2444 C C . ARG A 1 306 ? 39.501 6.851 -62.818 1.00 90.44 306 ARG A C 1
ATOM 2446 O O . ARG A 1 306 ? 40.216 7.352 -63.681 1.00 90.44 306 ARG A O 1
ATOM 2453 N N . GLY A 1 307 ? 38.962 5.639 -62.933 1.00 90.44 307 GLY A N 1
ATOM 2454 C CA . GLY A 1 307 ? 39.100 4.802 -64.123 1.00 90.44 307 GLY A CA 1
ATOM 2455 C C . GLY A 1 307 ? 38.450 5.422 -65.361 1.00 90.44 307 GLY A C 1
ATOM 2456 O O . GLY A 1 307 ? 39.039 5.403 -66.439 1.00 90.44 307 GLY A O 1
ATOM 2457 N N . GLU A 1 308 ? 37.274 6.029 -65.214 1.00 90.50 308 GLU A N 1
ATOM 2458 C CA . GLU A 1 308 ? 36.584 6.746 -66.287 1.00 90.50 308 GLU A CA 1
ATOM 2459 C C . GLU A 1 308 ? 37.354 7.992 -66.727 1.00 90.50 308 GLU A C 1
ATOM 2461 O O . GLU A 1 308 ? 37.535 8.201 -67.928 1.00 90.50 308 GLU A O 1
ATOM 2466 N N . ARG A 1 309 ? 37.872 8.788 -65.781 1.00 87.25 309 ARG A N 1
ATOM 2467 C CA . ARG A 1 309 ? 38.743 9.935 -66.087 1.00 87.25 309 ARG A CA 1
ATOM 2468 C C . ARG A 1 309 ? 40.002 9.492 -66.832 1.00 87.25 309 ARG A C 1
ATOM 2470 O O . ARG A 1 309 ? 40.359 10.115 -67.829 1.00 87.25 309 ARG A O 1
ATOM 2477 N N . GLU A 1 310 ? 40.644 8.405 -66.403 1.00 88.19 310 GLU A N 1
ATOM 2478 C CA . GLU A 1 310 ? 41.817 7.859 -67.097 1.00 88.19 310 GLU A CA 1
ATOM 2479 C C . GLU A 1 310 ? 41.462 7.356 -68.500 1.00 88.19 310 GLU A C 1
ATOM 2481 O O . GLU A 1 310 ? 42.189 7.623 -69.456 1.00 88.19 310 GLU A O 1
ATOM 2486 N N . ARG A 1 311 ? 40.310 6.696 -68.662 1.00 86.38 311 ARG A N 1
ATOM 2487 C CA . ARG A 1 311 ? 39.811 6.286 -69.978 1.00 86.38 311 ARG A CA 1
ATOM 2488 C C . ARG A 1 311 ? 39.597 7.489 -70.898 1.00 86.38 311 ARG A C 1
ATOM 2490 O O . ARG A 1 311 ? 40.011 7.443 -72.050 1.00 86.38 311 ARG A O 1
ATOM 2497 N N . GLN A 1 312 ? 39.006 8.573 -70.399 1.00 87.69 312 GLN A N 1
ATOM 2498 C CA . GLN A 1 312 ? 38.837 9.809 -71.173 1.00 87.69 312 GLN A CA 1
ATOM 2499 C C . GLN A 1 312 ? 40.184 10.442 -71.562 1.00 87.69 312 GLN A C 1
ATOM 2501 O O . GLN A 1 312 ? 40.300 10.980 -72.666 1.00 87.69 312 GLN A O 1
ATOM 2506 N N . CYS A 1 313 ? 41.198 10.337 -70.695 1.00 85.88 313 CYS A N 1
ATOM 2507 C CA . CYS A 1 313 ? 42.556 10.794 -70.990 1.00 85.88 313 CYS A CA 1
ATOM 2508 C C . CYS A 1 313 ? 43.234 9.937 -72.071 1.00 85.88 313 CYS A C 1
ATOM 2510 O O . CYS A 1 313 ? 43.870 10.473 -72.978 1.00 85.88 313 CYS A O 1
ATOM 2512 N N . LEU A 1 314 ? 43.064 8.611 -72.016 1.00 82.56 314 LEU A N 1
ATOM 2513 C CA . LEU A 1 314 ? 43.575 7.672 -73.023 1.00 82.56 314 LEU A CA 1
ATOM 2514 C C . LEU A 1 314 ? 42.894 7.846 -74.386 1.00 82.56 314 LEU A C 1
ATOM 2516 O O . LEU A 1 314 ? 43.570 7.825 -75.412 1.00 82.56 314 LEU A O 1
ATOM 2520 N N . ASP A 1 315 ? 41.580 8.079 -74.392 1.00 85.50 315 ASP A N 1
ATOM 2521 C CA . ASP A 1 315 ? 40.792 8.361 -75.598 1.00 85.50 315 ASP A CA 1
ATOM 2522 C C . ASP A 1 315 ? 41.072 9.775 -76.167 1.00 85.50 315 ASP A C 1
ATOM 2524 O O . ASP A 1 315 ? 40.515 10.152 -77.200 1.00 85.50 315 ASP A O 1
ATOM 2528 N N . GLY A 1 316 ? 41.915 10.578 -75.500 1.00 77.94 316 GLY A N 1
ATOM 2529 C CA . GLY A 1 316 ? 42.333 11.916 -75.935 1.00 77.94 316 GLY A CA 1
ATOM 2530 C C . GLY A 1 316 ? 41.276 13.011 -75.762 1.00 77.94 316 GLY A C 1
ATOM 2531 O O . GLY A 1 316 ? 41.443 14.109 -76.294 1.00 77.94 316 GLY A O 1
ATOM 2532 N N . ARG A 1 317 ? 40.186 12.729 -75.034 1.00 76.50 317 ARG A N 1
ATOM 2533 C CA . ARG A 1 317 ? 39.087 13.678 -74.769 1.00 76.50 317 ARG A CA 1
ATOM 2534 C C . ARG A 1 317 ? 39.408 14.651 -73.635 1.00 76.50 317 ARG A C 1
ATOM 2536 O O . ARG A 1 317 ? 38.873 15.754 -73.611 1.00 76.50 317 ARG A O 1
ATOM 2543 N N . SER A 1 318 ? 40.271 14.247 -72.711 1.00 78.00 318 SER A N 1
ATOM 2544 C CA . SER A 1 318 ? 40.774 15.062 -71.603 1.00 78.00 318 SER A CA 1
ATOM 2545 C C . SER A 1 318 ? 42.279 14.825 -71.418 1.00 78.00 318 SER A C 1
ATOM 2547 O O . SER A 1 318 ? 42.863 13.948 -72.051 1.00 78.00 318 SER A O 1
ATOM 2549 N N . ARG A 1 319 ? 42.943 15.646 -70.600 1.00 76.06 319 ARG A N 1
ATOM 2550 C CA . ARG A 1 319 ? 44.326 15.419 -70.153 1.00 76.06 319 ARG A CA 1
ATOM 2551 C C . ARG A 1 319 ? 44.348 15.419 -68.634 1.00 76.06 319 ARG A C 1
ATOM 2553 O O . ARG A 1 319 ? 43.616 16.193 -68.023 1.00 76.06 319 ARG A O 1
ATOM 2560 N N . PHE A 1 320 ? 45.190 14.574 -68.044 1.00 74.38 320 PHE A N 1
ATOM 2561 C CA . PHE A 1 320 ? 45.327 14.512 -66.589 1.00 74.38 320 PHE A CA 1
ATOM 2562 C C . PHE A 1 320 ? 46.008 15.767 -66.014 1.00 74.38 320 PHE A C 1
ATOM 2564 O O . PHE A 1 320 ? 45.550 16.319 -65.018 1.00 74.38 320 PHE A O 1
ATOM 2571 N N . SER A 1 321 ? 47.085 16.230 -66.650 1.00 79.31 321 SER A N 1
ATOM 2572 C CA . SER A 1 321 ? 47.806 17.467 -66.328 1.00 79.31 321 SER A CA 1
ATOM 2573 C C . SER A 1 321 ? 48.520 17.987 -67.583 1.00 79.31 321 SER A C 1
ATOM 2575 O O . SER A 1 321 ? 48.717 17.237 -68.543 1.00 79.31 321 SER A O 1
ATOM 2577 N N . ASP A 1 322 ? 48.944 19.250 -67.581 1.00 72.81 322 ASP A N 1
ATOM 2578 C CA . ASP A 1 322 ? 49.719 19.839 -68.680 1.00 72.81 322 ASP A CA 1
ATOM 2579 C C . ASP A 1 322 ? 51.065 19.121 -68.890 1.00 72.81 322 ASP A C 1
ATOM 2581 O O . ASP A 1 322 ? 51.541 19.000 -70.020 1.00 72.81 322 ASP A O 1
ATOM 2585 N N . GLU A 1 323 ? 51.648 18.579 -67.816 1.00 76.38 323 GLU A N 1
ATOM 2586 C CA . GLU A 1 323 ? 52.934 17.866 -67.834 1.00 76.38 323 GLU A CA 1
ATOM 2587 C C . GLU A 1 323 ? 52.798 16.378 -68.193 1.00 76.38 323 GLU A C 1
ATOM 2589 O O . GLU A 1 323 ? 53.722 15.766 -68.743 1.00 76.38 323 GLU A O 1
ATOM 2594 N N . HIS A 1 324 ? 51.651 15.770 -67.880 1.00 80.56 324 HIS A N 1
ATOM 2595 C CA . HIS A 1 324 ? 51.433 14.332 -68.019 1.00 80.56 324 HIS A CA 1
ATOM 2596 C C . HIS A 1 324 ? 50.050 14.044 -68.620 1.00 80.56 324 HIS A C 1
ATOM 2598 O O . HIS A 1 324 ? 49.036 14.347 -67.991 1.00 80.56 324 HIS A O 1
ATOM 2604 N N . PRO A 1 325 ? 49.978 13.416 -69.811 1.00 79.75 325 PRO A N 1
ATOM 2605 C CA . PRO A 1 325 ? 48.714 13.225 -70.520 1.00 79.75 325 PRO A CA 1
ATOM 2606 C C . PRO A 1 325 ? 47.763 12.250 -69.813 1.00 79.75 325 PRO A C 1
ATOM 2608 O O . PRO A 1 325 ? 46.552 12.428 -69.897 1.00 79.75 325 PRO A O 1
ATOM 2611 N N . THR A 1 326 ? 48.291 11.257 -69.094 1.00 86.31 326 THR A N 1
ATOM 2612 C CA . THR A 1 326 ? 47.511 10.227 -68.391 1.00 86.31 326 THR A CA 1
ATOM 2613 C C . THR A 1 326 ? 47.989 10.054 -66.952 1.00 86.31 326 THR A C 1
ATOM 2615 O O . THR A 1 326 ? 49.156 10.309 -66.630 1.00 86.31 326 THR A O 1
ATOM 2618 N N . LEU A 1 327 ? 47.102 9.578 -66.079 1.00 85.06 327 LEU A N 1
ATOM 2619 C CA . LEU A 1 327 ? 47.413 9.248 -64.690 1.00 85.06 327 LEU A CA 1
ATOM 2620 C C . LEU A 1 327 ? 48.500 8.162 -64.621 1.00 85.06 327 LEU A C 1
ATOM 2622 O O . LEU A 1 327 ? 49.416 8.250 -63.801 1.00 85.06 327 LEU A O 1
ATOM 2626 N N . SER A 1 328 ? 48.470 7.181 -65.530 1.00 85.69 328 SER A N 1
ATOM 2627 C CA . SER A 1 328 ? 49.536 6.178 -65.659 1.00 85.69 328 SER A CA 1
ATOM 2628 C C . SER A 1 328 ? 50.898 6.798 -66.010 1.00 85.69 328 SER A C 1
ATOM 2630 O O . SER A 1 328 ? 51.933 6.340 -65.510 1.00 85.69 328 SER A O 1
ATOM 2632 N N . ALA A 1 329 ? 50.939 7.832 -66.857 1.00 85.56 329 ALA A N 1
ATOM 2633 C CA . ALA A 1 329 ? 52.179 8.537 -67.190 1.00 85.56 329 ALA A CA 1
ATOM 2634 C C . ALA A 1 329 ? 52.721 9.325 -65.985 1.00 85.56 329 ALA A C 1
ATOM 2636 O O . ALA A 1 329 ? 53.922 9.287 -65.714 1.00 85.56 329 ALA A O 1
ATOM 2637 N N . ALA A 1 330 ? 51.837 9.961 -65.211 1.00 88.00 330 ALA A N 1
ATOM 2638 C CA . ALA A 1 330 ? 52.215 10.671 -63.991 1.00 88.00 330 ALA A CA 1
ATOM 2639 C C . ALA A 1 330 ? 52.791 9.724 -62.924 1.00 88.00 330 ALA A C 1
ATOM 2641 O O . ALA A 1 330 ? 53.861 9.986 -62.370 1.00 88.00 330 ALA A O 1
ATOM 2642 N N . TYR A 1 331 ? 52.145 8.580 -62.669 1.00 88.44 331 TYR A N 1
ATOM 2643 C CA . TYR A 1 331 ? 52.660 7.615 -61.694 1.00 88.44 331 TYR A CA 1
ATOM 2644 C C . TYR A 1 331 ? 53.970 6.969 -62.137 1.00 88.44 331 TYR A C 1
ATOM 2646 O O . TYR A 1 331 ? 54.866 6.802 -61.315 1.00 88.44 331 TYR A O 1
ATOM 2654 N N . THR A 1 332 ? 54.139 6.651 -63.421 1.00 90.75 332 THR A N 1
ATOM 2655 C CA . THR A 1 332 ? 55.418 6.116 -63.916 1.00 90.75 332 THR A CA 1
ATOM 2656 C C . THR A 1 332 ? 56.549 7.143 -63.839 1.00 90.75 332 THR A C 1
ATOM 2658 O O . THR A 1 332 ? 57.673 6.775 -63.493 1.00 90.75 332 THR A O 1
ATOM 2661 N N . ALA A 1 333 ? 56.276 8.429 -64.085 1.00 89.81 333 ALA A N 1
ATOM 2662 C CA . ALA A 1 333 ? 57.241 9.501 -63.844 1.00 89.81 333 ALA A CA 1
ATOM 2663 C C . ALA A 1 333 ? 57.606 9.598 -62.354 1.00 89.81 333 ALA A C 1
ATOM 2665 O O . ALA A 1 333 ? 58.791 9.585 -62.012 1.00 89.81 333 ALA A O 1
ATOM 2666 N N . LYS A 1 334 ? 56.607 9.576 -61.461 1.00 92.31 334 LYS A N 1
ATOM 2667 C CA . LYS A 1 334 ? 56.834 9.628 -60.013 1.00 92.31 334 LYS A CA 1
ATOM 2668 C C . LYS A 1 334 ? 57.597 8.418 -59.478 1.00 92.31 334 LYS A C 1
ATOM 2670 O O . LYS A 1 334 ? 58.481 8.585 -58.643 1.00 92.31 334 LYS A O 1
ATOM 2675 N N . ILE A 1 335 ? 57.307 7.215 -59.974 1.00 92.50 335 ILE A N 1
ATOM 2676 C CA . ILE A 1 335 ? 58.052 5.995 -59.630 1.00 92.50 335 ILE A CA 1
ATOM 2677 C C . ILE A 1 335 ? 59.523 6.165 -60.010 1.00 92.50 335 ILE A C 1
ATOM 2679 O O . ILE A 1 335 ? 60.392 5.954 -59.170 1.00 92.50 335 ILE A O 1
ATOM 2683 N N . ARG A 1 336 ? 59.815 6.647 -61.223 1.00 93.06 336 ARG A N 1
ATOM 2684 C CA . ARG A 1 336 ? 61.198 6.896 -61.662 1.00 93.06 336 ARG A CA 1
ATOM 2685 C C . ARG A 1 336 ? 61.905 7.944 -60.803 1.00 93.06 336 ARG A C 1
ATOM 2687 O O . ARG A 1 336 ? 63.099 7.813 -60.541 1.00 93.06 336 ARG A O 1
ATOM 2694 N N . GLU A 1 337 ? 61.208 8.992 -60.369 1.00 93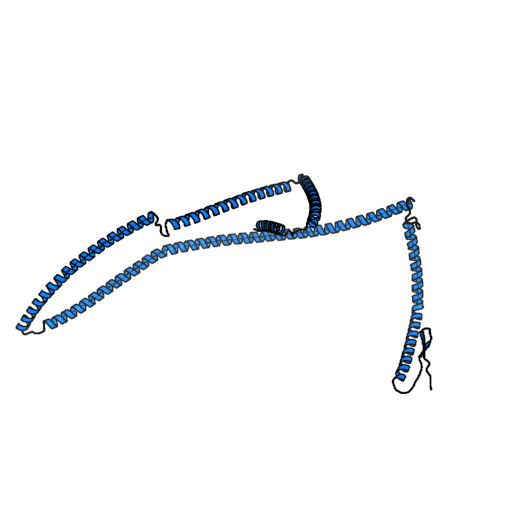.19 337 GLU A N 1
ATOM 2695 C CA . GLU A 1 337 ? 61.765 9.966 -59.421 1.00 93.19 337 GLU A CA 1
ATOM 2696 C C . GLU A 1 337 ? 62.079 9.326 -58.069 1.00 93.19 337 GLU A C 1
ATOM 2698 O O . GLU A 1 337 ? 63.183 9.491 -57.551 1.00 93.19 337 GLU A O 1
ATOM 2703 N N . LEU A 1 338 ? 61.139 8.562 -57.508 1.00 92.25 338 LEU A N 1
ATOM 2704 C CA . LEU A 1 338 ? 61.329 7.883 -56.229 1.00 92.25 338 LEU A CA 1
ATOM 2705 C C . LEU A 1 338 ? 62.465 6.859 -56.301 1.00 92.25 338 LEU A C 1
ATOM 2707 O O . LEU A 1 338 ? 63.298 6.813 -55.401 1.00 92.25 338 LEU A O 1
ATOM 2711 N N . GLU A 1 339 ? 62.581 6.108 -57.393 1.00 94.31 339 GLU A N 1
ATOM 2712 C CA . GLU A 1 339 ? 63.701 5.197 -57.638 1.00 94.31 339 GLU A CA 1
ATOM 2713 C C . GLU A 1 339 ? 65.042 5.940 -57.667 1.00 94.31 339 GLU A C 1
ATOM 2715 O O . GLU A 1 339 ? 65.992 5.510 -57.009 1.00 94.31 339 GLU A O 1
ATOM 2720 N N . LYS A 1 340 ? 65.116 7.092 -58.350 1.00 93.81 340 LYS A N 1
ATOM 2721 C CA . LYS A 1 340 ? 66.314 7.949 -58.348 1.00 93.81 340 LYS A CA 1
ATOM 2722 C C . LYS A 1 340 ? 66.644 8.446 -56.943 1.00 93.81 340 LYS A C 1
ATOM 2724 O O . LYS A 1 340 ? 67.794 8.338 -56.527 1.00 93.81 340 LYS A O 1
ATOM 2729 N N . THR A 1 341 ? 65.659 8.942 -56.190 1.00 93.62 341 THR A N 1
ATOM 2730 C CA . THR A 1 341 ? 65.888 9.397 -54.806 1.00 93.62 341 THR A CA 1
ATOM 2731 C C . THR A 1 341 ? 66.306 8.253 -53.882 1.00 93.62 341 THR A C 1
ATOM 2733 O O . THR A 1 341 ? 67.172 8.425 -53.033 1.00 93.62 341 THR A O 1
ATOM 2736 N N . CYS A 1 342 ? 65.767 7.048 -54.072 1.00 91.75 342 CYS A N 1
ATOM 2737 C CA . CYS A 1 342 ? 66.191 5.871 -53.324 1.00 91.75 342 CYS A CA 1
ATOM 2738 C C . CYS A 1 342 ? 67.651 5.512 -53.642 1.00 91.75 342 CYS A C 1
ATOM 2740 O O . CYS A 1 342 ? 68.418 5.183 -52.739 1.00 91.75 342 CYS A O 1
ATOM 2742 N N . GLN A 1 343 ? 68.067 5.612 -54.909 1.00 93.38 343 GLN A N 1
ATOM 2743 C CA . GLN A 1 343 ? 69.464 5.409 -55.301 1.00 93.38 343 GLN A CA 1
ATOM 2744 C C . GLN A 1 343 ? 70.390 6.471 -54.694 1.00 93.38 343 GLN A C 1
ATOM 2746 O O . GLN A 1 343 ? 71.428 6.111 -54.139 1.00 93.38 343 GLN A O 1
ATOM 2751 N N . THR A 1 344 ? 70.020 7.755 -54.730 1.00 93.19 344 THR A N 1
ATOM 2752 C CA . THR A 1 344 ? 70.839 8.818 -54.124 1.00 93.19 344 THR A CA 1
ATOM 2753 C C . THR A 1 344 ? 70.916 8.683 -52.607 1.00 93.19 344 THR A C 1
ATOM 2755 O O . THR A 1 344 ? 72.006 8.802 -52.055 1.00 93.19 344 THR A O 1
ATOM 2758 N N . LEU A 1 345 ? 69.814 8.351 -51.929 1.00 91.88 345 LEU A N 1
ATOM 2759 C CA . LEU A 1 345 ? 69.804 8.094 -50.486 1.00 91.88 345 LEU A CA 1
ATOM 2760 C C . LEU A 1 345 ? 70.655 6.877 -50.115 1.00 91.88 345 LEU A C 1
ATOM 2762 O O . LEU A 1 345 ? 71.357 6.914 -49.109 1.00 91.88 345 LEU A O 1
ATOM 2766 N N . LYS A 1 346 ? 70.662 5.816 -50.932 1.00 93.00 346 LYS A N 1
ATOM 2767 C CA . LYS A 1 346 ? 71.566 4.670 -50.735 1.00 93.00 346 LYS A CA 1
ATOM 2768 C C . LYS A 1 346 ? 73.035 5.073 -50.858 1.00 93.00 346 LYS A C 1
ATOM 2770 O O . LYS A 1 346 ? 73.850 4.612 -50.061 1.00 93.00 346 LYS A O 1
ATOM 2775 N N . LEU A 1 347 ? 73.374 5.931 -51.823 1.00 92.75 347 LEU A N 1
ATOM 2776 C CA . LEU A 1 347 ? 74.730 6.471 -51.967 1.00 92.75 347 LEU A CA 1
ATOM 2777 C C . LEU A 1 347 ? 75.105 7.351 -50.771 1.00 92.75 347 LEU A C 1
ATOM 2779 O O . LEU A 1 347 ? 76.131 7.109 -50.150 1.00 92.75 347 LEU A O 1
ATOM 2783 N N . GLN A 1 348 ? 74.235 8.280 -50.369 1.00 89.81 348 GLN A N 1
ATOM 2784 C CA . GLN A 1 348 ? 74.451 9.132 -49.196 1.00 89.81 348 GLN A CA 1
ATOM 2785 C C . GLN A 1 348 ? 74.583 8.319 -47.906 1.00 89.81 348 GLN A C 1
ATOM 2787 O O . GLN A 1 348 ? 75.452 8.602 -47.090 1.00 89.81 348 GLN A O 1
ATOM 2792 N N . HIS A 1 349 ? 73.763 7.284 -47.722 1.00 89.25 349 HIS A N 1
ATOM 2793 C CA . HIS A 1 349 ? 73.885 6.370 -46.592 1.00 89.25 349 HIS A CA 1
ATOM 2794 C C . HIS A 1 349 ? 75.236 5.648 -46.611 1.00 89.25 349 HIS A C 1
ATOM 2796 O O . HIS A 1 349 ? 75.888 5.540 -45.577 1.00 89.25 349 HIS A O 1
ATOM 2802 N N . LYS A 1 350 ? 75.686 5.178 -47.781 1.00 91.44 350 LYS A N 1
ATOM 2803 C CA . LYS A 1 350 ? 77.009 4.561 -47.935 1.00 91.44 350 LYS A CA 1
ATOM 2804 C C . LYS A 1 350 ? 78.132 5.556 -47.623 1.00 91.44 350 LYS A C 1
ATOM 2806 O O . LYS A 1 350 ? 79.059 5.198 -46.905 1.00 91.44 350 LYS A O 1
ATOM 2811 N N . ASP A 1 351 ? 78.028 6.799 -48.078 1.00 89.19 351 ASP A N 1
ATOM 2812 C CA . ASP A 1 351 ? 79.005 7.857 -47.801 1.00 89.19 351 ASP A CA 1
ATOM 2813 C C . ASP A 1 351 ? 79.040 8.238 -46.318 1.00 89.19 351 ASP A C 1
ATOM 2815 O O . ASP A 1 351 ? 80.113 8.400 -45.734 1.00 89.19 351 ASP A O 1
ATOM 2819 N N . VAL A 1 352 ? 77.875 8.345 -45.673 1.00 87.44 352 VAL A N 1
ATOM 2820 C CA . VAL A 1 352 ? 77.769 8.576 -44.228 1.00 87.44 352 VAL A CA 1
ATOM 2821 C C . VAL A 1 352 ? 78.355 7.395 -43.469 1.00 87.44 352 VAL A C 1
ATOM 2823 O O . VAL A 1 352 ? 79.189 7.619 -42.604 1.00 87.44 352 VAL A O 1
ATOM 2826 N N . SER A 1 353 ? 78.009 6.158 -43.826 1.00 88.25 353 SER A N 1
ATOM 2827 C CA . SER A 1 353 ? 78.571 4.955 -43.204 1.00 88.25 353 SER A CA 1
ATOM 2828 C C . SER A 1 353 ? 80.096 4.910 -43.333 1.00 88.25 353 SER A C 1
ATOM 2830 O O . SER A 1 353 ? 80.778 4.663 -42.347 1.00 88.25 353 SER A O 1
ATOM 2832 N N . ASN A 1 354 ? 80.641 5.199 -44.518 1.00 87.50 354 ASN A N 1
ATOM 2833 C CA . ASN A 1 354 ? 82.087 5.208 -44.759 1.00 87.50 354 ASN A CA 1
ATOM 2834 C C . ASN A 1 354 ? 82.804 6.362 -44.039 1.00 87.50 354 ASN A C 1
ATOM 2836 O O . ASN A 1 354 ? 83.978 6.249 -43.700 1.00 87.50 354 ASN A O 1
ATOM 2840 N N . SER A 1 355 ? 82.122 7.491 -43.827 1.00 86.19 355 SER A N 1
ATOM 2841 C CA . SER A 1 355 ? 82.697 8.670 -43.171 1.00 86.19 355 SER A CA 1
ATOM 2842 C C . SER A 1 355 ? 82.422 8.741 -41.668 1.00 86.19 355 SER A C 1
ATOM 2844 O O . SER A 1 355 ? 83.030 9.574 -40.996 1.00 86.19 355 SER A O 1
ATOM 2846 N N . LEU A 1 356 ? 81.545 7.890 -41.126 1.00 85.56 356 LEU A N 1
ATOM 2847 C CA . LEU A 1 356 ? 81.129 7.904 -39.723 1.00 85.56 356 LEU A CA 1
ATOM 2848 C C . LEU A 1 356 ? 82.314 7.669 -38.791 1.00 85.56 356 LEU A C 1
ATOM 2850 O O . LEU A 1 356 ? 82.517 8.464 -37.876 1.00 85.56 356 LEU A O 1
ATOM 2854 N N . ASP A 1 357 ? 83.134 6.655 -39.065 1.00 86.25 357 ASP A N 1
ATOM 2855 C CA . ASP A 1 357 ? 84.291 6.319 -38.229 1.00 86.25 357 ASP A CA 1
ATOM 2856 C C . ASP A 1 357 ? 85.303 7.471 -38.175 1.00 86.25 357 ASP A C 1
ATOM 2858 O O . ASP A 1 357 ? 85.729 7.895 -37.098 1.00 86.25 357 ASP A O 1
ATOM 2862 N N . TRP A 1 358 ? 85.620 8.058 -39.334 1.00 87.75 358 TRP A N 1
ATOM 2863 C CA . TRP A 1 358 ? 86.498 9.226 -39.429 1.00 87.75 358 TRP A CA 1
ATOM 2864 C C . TRP A 1 358 ? 85.912 10.456 -38.720 1.00 87.75 358 TRP A C 1
ATOM 2866 O O . TRP A 1 358 ? 86.608 11.118 -37.949 1.00 87.75 358 TRP A O 1
ATOM 2876 N N . ARG A 1 359 ? 84.624 10.758 -38.928 1.00 86.75 359 ARG A N 1
ATOM 2877 C CA . ARG A 1 359 ? 83.945 11.900 -38.289 1.00 86.75 359 ARG A CA 1
ATOM 2878 C C . ARG A 1 359 ? 83.846 11.727 -36.773 1.00 86.75 359 ARG A C 1
ATOM 2880 O O . ARG A 1 359 ? 84.016 12.701 -36.042 1.00 86.75 359 ARG A O 1
ATOM 2887 N N . MET A 1 360 ? 83.615 10.508 -36.285 1.00 87.25 360 MET A N 1
ATOM 2888 C CA . MET A 1 360 ? 83.649 10.207 -34.852 1.00 87.25 360 MET A CA 1
ATOM 2889 C C . MET A 1 360 ? 85.051 10.394 -34.277 1.00 87.25 360 MET A C 1
ATOM 2891 O O . MET A 1 360 ? 85.193 11.012 -33.221 1.00 87.25 360 MET A O 1
ATOM 2895 N N . HIS A 1 361 ? 86.087 9.924 -34.977 1.00 89.38 361 HIS A N 1
ATOM 2896 C CA . HIS A 1 361 ? 87.471 10.139 -34.564 1.00 89.38 361 HIS A CA 1
ATOM 2897 C C . HIS A 1 361 ? 87.818 11.634 -34.498 1.00 89.38 361 HIS A C 1
ATOM 2899 O O . HIS A 1 361 ? 88.362 12.108 -33.500 1.00 89.38 361 HIS A O 1
ATOM 2905 N N . GLN A 1 362 ? 87.416 12.404 -35.512 1.00 89.88 362 GLN A N 1
ATOM 2906 C CA . GLN A 1 362 ? 87.576 13.856 -35.535 1.00 89.88 362 GLN A CA 1
ATOM 2907 C C . GLN A 1 362 ? 86.852 14.527 -34.356 1.00 89.88 362 GLN A C 1
ATOM 2909 O O . GLN A 1 362 ? 87.437 15.379 -33.686 1.00 89.88 362 GLN A O 1
ATOM 2914 N N . LYS A 1 363 ? 85.613 14.123 -34.047 1.00 90.19 363 LYS A N 1
ATOM 2915 C CA . LYS A 1 363 ? 84.865 14.639 -32.891 1.00 90.19 363 LYS A CA 1
ATOM 2916 C C . LYS A 1 363 ? 85.587 14.350 -31.571 1.00 90.19 363 LYS A C 1
ATOM 2918 O O . LYS A 1 363 ? 85.723 15.255 -30.755 1.00 90.19 363 LYS A O 1
ATOM 2923 N N . GLN A 1 364 ? 86.110 13.136 -31.382 1.00 90.75 364 GLN A N 1
ATOM 2924 C CA . GLN A 1 364 ? 86.889 12.783 -30.189 1.00 90.75 364 GLN A CA 1
ATOM 2925 C C . GLN A 1 364 ? 88.166 13.625 -30.059 1.00 90.75 364 GLN A C 1
ATOM 2927 O O . GLN A 1 364 ? 88.515 14.044 -28.956 1.00 90.75 364 GLN A O 1
ATOM 2932 N N . LEU A 1 365 ? 88.863 13.893 -31.168 1.00 89.75 365 LEU A N 1
ATOM 2933 C CA . LEU A 1 365 ? 90.031 14.779 -31.176 1.00 89.75 365 LEU A CA 1
ATOM 2934 C C . LEU A 1 365 ? 89.655 16.209 -30.764 1.00 89.75 365 LEU A C 1
ATOM 2936 O O . LEU A 1 365 ? 90.340 16.791 -29.924 1.00 89.75 365 LEU A O 1
ATOM 2940 N N . PHE A 1 366 ? 88.549 16.752 -31.282 1.00 92.69 366 PHE A N 1
ATOM 2941 C CA . PHE A 1 366 ? 88.051 18.074 -30.885 1.00 92.69 366 PHE A CA 1
ATOM 2942 C C . PHE A 1 366 ? 87.583 18.124 -29.429 1.00 92.69 366 PHE A C 1
ATOM 2944 O O . PHE A 1 366 ? 87.865 19.098 -28.741 1.00 92.69 366 PHE A O 1
ATOM 2951 N N . GLU A 1 367 ? 86.925 17.081 -28.922 1.00 91.31 367 GLU A N 1
ATOM 2952 C CA . GLU A 1 367 ? 86.552 16.996 -27.505 1.00 91.31 367 GLU A CA 1
ATOM 2953 C C . GLU A 1 367 ? 87.789 16.966 -26.600 1.00 91.31 367 GLU A C 1
ATOM 2955 O O . GLU A 1 367 ? 87.825 17.652 -25.579 1.00 91.31 367 GLU A O 1
ATOM 2960 N N . ARG A 1 368 ? 88.833 16.215 -26.978 1.00 91.38 368 ARG A N 1
ATOM 2961 C CA . ARG A 1 368 ? 90.116 16.211 -26.257 1.00 91.38 368 ARG A CA 1
ATOM 2962 C C . ARG A 1 368 ? 90.790 17.581 -26.300 1.00 91.38 368 ARG A C 1
ATOM 2964 O O . ARG A 1 368 ? 91.286 18.029 -25.270 1.00 91.38 368 ARG A O 1
ATOM 2971 N N . LEU A 1 369 ? 90.778 18.249 -27.454 1.00 91.88 369 LEU A N 1
ATOM 2972 C CA . LEU A 1 369 ? 91.305 19.605 -27.601 1.00 91.88 369 LEU A CA 1
ATOM 2973 C C . LEU A 1 369 ? 90.532 20.602 -26.729 1.00 91.88 369 LEU A C 1
ATOM 2975 O O . LEU A 1 369 ? 91.154 21.379 -26.013 1.00 91.88 369 LEU A O 1
ATOM 2979 N N . ASN A 1 370 ? 89.199 20.549 -26.729 1.00 89.69 370 ASN A N 1
ATOM 2980 C CA . ASN A 1 370 ? 88.369 21.405 -25.882 1.00 89.69 370 ASN A CA 1
ATOM 2981 C C . ASN A 1 370 ? 88.638 21.156 -24.399 1.00 89.69 370 ASN A C 1
ATOM 2983 O O . ASN A 1 370 ? 88.829 22.116 -23.665 1.00 89.69 370 ASN A O 1
ATOM 2987 N N . ARG A 1 371 ? 88.763 19.896 -23.960 1.00 88.75 371 ARG A N 1
ATOM 2988 C CA . ARG A 1 371 ? 89.167 19.581 -22.578 1.00 88.75 371 ARG A CA 1
ATOM 2989 C C . ARG A 1 371 ? 90.542 20.153 -22.242 1.00 88.75 371 ARG A C 1
ATOM 2991 O O . ARG A 1 371 ? 90.723 20.692 -21.157 1.00 88.75 371 ARG A O 1
ATOM 2998 N N . LEU A 1 372 ? 91.505 20.067 -23.161 1.00 90.00 372 LEU A N 1
ATOM 2999 C CA . LEU A 1 372 ? 92.832 20.659 -22.976 1.00 90.00 372 LEU A CA 1
ATOM 3000 C C . LEU A 1 372 ? 92.745 22.188 -22.836 1.00 90.00 372 LEU A C 1
ATOM 3002 O O . LEU A 1 372 ? 93.379 22.764 -21.955 1.00 90.00 372 LEU A O 1
ATOM 3006 N N . LEU A 1 373 ? 91.942 22.842 -23.679 1.00 87.62 373 LEU A N 1
ATOM 3007 C CA . LEU A 1 373 ? 91.708 24.285 -23.630 1.00 87.62 373 LEU A CA 1
ATOM 3008 C C . LEU A 1 373 ? 90.960 24.704 -22.358 1.00 87.62 373 LEU A C 1
ATOM 3010 O O . LEU A 1 373 ? 91.317 25.717 -21.768 1.00 87.62 373 LEU A O 1
ATOM 3014 N N . GLU A 1 374 ? 89.984 23.919 -21.897 1.00 86.25 374 GLU A N 1
ATOM 3015 C CA . GLU A 1 374 ? 89.275 24.129 -20.631 1.00 86.25 374 GLU A CA 1
ATOM 3016 C C . GLU A 1 374 ? 90.209 23.986 -19.432 1.00 86.25 374 GLU A C 1
ATOM 3018 O O . GLU A 1 374 ? 90.166 24.818 -18.532 1.00 86.25 374 GLU A O 1
ATOM 3023 N N . VAL A 1 375 ? 91.081 22.973 -19.414 1.00 84.12 375 VAL A N 1
ATOM 3024 C CA . VAL A 1 375 ? 92.102 22.824 -18.366 1.00 84.12 375 VAL A CA 1
ATOM 3025 C C . VAL A 1 375 ? 93.068 24.002 -18.399 1.00 84.12 375 VAL A C 1
ATOM 3027 O O . VAL A 1 375 ? 93.358 24.568 -17.350 1.00 84.12 375 VAL A O 1
ATOM 3030 N N . LYS A 1 376 ? 93.510 24.428 -19.589 1.00 82.06 376 LYS A N 1
ATOM 3031 C CA . LYS A 1 376 ? 94.381 25.599 -19.744 1.00 82.06 376 LYS A CA 1
ATOM 3032 C C . LYS A 1 376 ? 93.704 26.881 -19.245 1.00 82.06 376 LYS A C 1
ATOM 3034 O O . LYS A 1 376 ? 94.327 27.655 -18.522 1.00 82.06 376 LYS A O 1
ATOM 3039 N N . LEU A 1 377 ? 92.427 27.087 -19.574 1.00 80.38 377 LEU A N 1
ATOM 3040 C CA . LEU A 1 377 ? 91.614 28.189 -19.051 1.00 80.38 377 LEU A CA 1
ATOM 3041 C C . LEU A 1 377 ? 91.493 28.115 -17.529 1.00 80.38 377 LEU A C 1
ATOM 3043 O O . LEU A 1 377 ? 91.756 29.109 -16.864 1.00 80.38 377 LEU A O 1
ATOM 3047 N N . ARG A 1 378 ? 91.174 26.937 -16.976 1.00 79.25 378 ARG A N 1
ATOM 3048 C CA . ARG A 1 378 ? 91.067 26.728 -15.527 1.00 79.25 378 ARG A CA 1
ATOM 3049 C C . ARG A 1 378 ? 92.379 27.024 -14.813 1.00 79.25 378 ARG A C 1
ATOM 3051 O O . ARG A 1 378 ? 92.338 27.718 -13.807 1.00 79.25 378 ARG A O 1
ATOM 3058 N N . SER A 1 379 ? 93.518 26.580 -15.353 1.00 75.12 379 SER A N 1
ATOM 3059 C CA . SER A 1 379 ? 94.837 26.886 -14.786 1.00 75.12 379 SER A CA 1
ATOM 3060 C C . SER A 1 379 ? 95.169 28.377 -14.839 1.00 75.12 379 SER A C 1
ATOM 3062 O O . SER A 1 379 ? 95.742 28.902 -13.895 1.00 75.12 379 SER A O 1
ATOM 3064 N N . LEU A 1 380 ? 94.764 29.083 -15.900 1.00 70.31 380 LEU A N 1
ATOM 3065 C CA . LEU A 1 380 ? 94.937 30.536 -15.988 1.00 70.31 380 LEU A CA 1
ATOM 3066 C C . LEU A 1 380 ? 94.056 31.266 -14.962 1.00 70.31 380 LEU A C 1
ATOM 3068 O O . LEU A 1 380 ? 94.512 32.195 -14.300 1.00 70.31 380 LEU A O 1
ATOM 3072 N N . THR A 1 381 ? 92.811 30.821 -14.778 1.00 62.78 381 THR A N 1
ATOM 3073 C CA . THR A 1 381 ? 91.894 31.417 -13.796 1.00 62.78 381 THR A CA 1
ATOM 3074 C C . THR A 1 381 ? 92.241 31.061 -12.350 1.00 62.78 381 THR A C 1
ATOM 3076 O O . THR A 1 381 ? 92.050 31.896 -11.475 1.00 62.78 381 THR A O 1
ATOM 3079 N N . SER A 1 382 ? 92.776 29.864 -12.075 1.00 58.41 382 SER A N 1
ATOM 3080 C CA . SER A 1 382 ? 93.168 29.455 -10.718 1.00 58.41 382 SER A CA 1
ATOM 3081 C C . SER A 1 382 ? 94.469 30.114 -10.266 1.00 58.41 382 SER A C 1
ATOM 3083 O O . SER A 1 382 ? 94.594 30.449 -9.098 1.00 58.41 382 SER A O 1
ATOM 3085 N N . VAL A 1 383 ? 95.401 30.379 -11.188 1.00 55.91 383 VAL A N 1
ATOM 3086 C CA . VAL A 1 383 ? 96.599 31.195 -10.906 1.00 55.91 383 VAL A CA 1
ATOM 3087 C C . VAL A 1 383 ? 96.239 32.671 -10.667 1.00 55.91 383 VAL A C 1
ATOM 3089 O O . VAL A 1 383 ? 97.000 33.393 -10.044 1.00 55.91 383 VAL A O 1
ATOM 3092 N N . SER A 1 384 ? 95.053 33.124 -11.091 1.00 51.94 384 SER A N 1
ATOM 3093 C CA . SER A 1 384 ? 94.584 34.493 -10.828 1.00 51.94 384 SER A CA 1
ATOM 3094 C C . SER A 1 384 ? 93.936 34.680 -9.442 1.00 51.94 384 SER A C 1
ATOM 3096 O O . SER A 1 384 ? 93.658 35.818 -9.069 1.00 51.94 384 SER A O 1
ATOM 3098 N N . ALA A 1 385 ? 93.645 33.602 -8.698 1.00 51.06 385 ALA A N 1
ATOM 3099 C CA . ALA A 1 385 ? 92.867 33.648 -7.450 1.00 51.06 385 ALA A CA 1
ATOM 3100 C C . ALA A 1 385 ? 93.698 33.471 -6.161 1.00 51.06 385 ALA A C 1
ATOM 3102 O O . ALA A 1 385 ? 93.248 33.913 -5.106 1.00 51.06 385 ALA A O 1
ATOM 3103 N N . ASP A 1 386 ? 94.905 32.908 -6.246 1.00 45.34 386 ASP A N 1
ATOM 3104 C CA . ASP A 1 386 ? 95.885 32.872 -5.153 1.00 45.34 386 ASP A CA 1
ATOM 3105 C C . ASP A 1 386 ? 97.045 33.819 -5.505 1.00 45.34 386 ASP A C 1
ATOM 3107 O O . ASP A 1 386 ? 97.524 33.826 -6.635 1.00 45.34 386 ASP A O 1
ATOM 3111 N N . GLY A 1 387 ? 97.425 34.688 -4.565 1.00 42.91 387 GLY A N 1
ATOM 3112 C CA . GLY A 1 387 ? 98.155 35.936 -4.810 1.00 42.91 387 GLY A CA 1
ATOM 3113 C C . GLY A 1 387 ? 99.470 35.852 -5.602 1.00 42.91 387 GLY A C 1
ATOM 3114 O O . GLY A 1 387 ? 100.227 34.894 -5.502 1.00 42.91 387 GLY A O 1
ATOM 3115 N N . GLU A 1 388 ? 99.738 36.956 -6.310 1.00 39.72 388 GLU A N 1
ATOM 3116 C CA . GLU A 1 388 ? 100.949 37.289 -7.080 1.00 39.72 388 GLU A CA 1
ATOM 3117 C C . GLU A 1 388 ? 101.208 36.484 -8.366 1.00 39.72 388 GLU A C 1
ATOM 3119 O O . GLU A 1 388 ? 102.056 35.602 -8.420 1.00 39.72 388 GLU A O 1
ATOM 3124 N N . ALA A 1 389 ? 100.560 36.905 -9.458 1.00 41.62 389 ALA A N 1
ATOM 3125 C CA . ALA A 1 389 ? 101.226 37.262 -10.719 1.00 41.62 389 ALA A CA 1
ATOM 3126 C C . ALA A 1 389 ? 100.198 37.814 -11.722 1.00 41.62 389 ALA A C 1
ATOM 3128 O O . ALA A 1 389 ? 99.220 37.149 -12.062 1.00 41.62 389 ALA A O 1
ATOM 3129 N N . SER A 1 390 ? 100.425 39.022 -12.248 1.00 53.12 390 SER A N 1
ATOM 3130 C CA . SER A 1 390 ? 99.723 39.470 -13.452 1.00 53.12 390 SER A CA 1
ATOM 3131 C C . SER A 1 390 ? 100.200 38.620 -14.630 1.00 53.12 390 SER A C 1
ATOM 3133 O O . SER A 1 390 ? 101.333 38.773 -15.078 1.00 53.12 390 SER A O 1
ATOM 3135 N N . LEU A 1 391 ? 99.353 37.724 -15.131 1.00 47.75 391 LEU A N 1
ATOM 3136 C CA . LEU A 1 391 ? 99.675 36.869 -16.273 1.00 47.75 391 LEU A CA 1
ATOM 3137 C C . LEU A 1 391 ? 98.533 36.897 -17.293 1.00 47.75 391 LEU A C 1
ATOM 3139 O O . LEU A 1 391 ? 97.712 35.988 -17.392 1.00 47.75 391 LEU A O 1
ATOM 3143 N N . GLY A 1 392 ? 98.540 37.961 -18.093 1.00 51.44 392 GLY A N 1
ATOM 3144 C CA . GLY A 1 392 ? 97.934 37.968 -19.421 1.00 51.44 392 GLY A CA 1
ATOM 3145 C C . GLY A 1 392 ? 96.705 38.857 -19.592 1.00 51.44 392 GLY A C 1
ATOM 3146 O O . GLY A 1 392 ? 95.697 38.738 -18.898 1.00 51.44 392 GLY A O 1
ATOM 3147 N N . ARG A 1 393 ? 96.780 39.734 -20.595 1.00 47.50 393 ARG A N 1
ATOM 3148 C CA . ARG A 1 393 ? 95.670 40.557 -21.082 1.00 47.50 393 ARG A CA 1
ATOM 3149 C C . ARG A 1 393 ? 94.901 39.776 -22.150 1.00 47.50 393 ARG A C 1
ATOM 3151 O O . ARG A 1 393 ? 95.497 39.251 -23.091 1.00 47.50 393 ARG A O 1
ATOM 3158 N N . VAL A 1 394 ? 93.575 39.714 -22.031 1.00 50.91 394 VAL A N 1
ATOM 3159 C CA . VAL A 1 394 ? 92.707 39.230 -23.116 1.00 50.91 394 VAL A CA 1
ATOM 3160 C C . VAL A 1 394 ? 92.513 40.375 -24.105 1.00 50.91 394 VAL A C 1
ATOM 3162 O O . VAL A 1 394 ? 91.894 41.386 -23.775 1.00 50.91 394 VAL A O 1
ATOM 3165 N N . GLU A 1 395 ? 93.046 40.231 -25.317 1.00 53.16 395 GLU A N 1
ATOM 3166 C CA . GLU A 1 395 ? 92.748 41.150 -26.415 1.00 53.16 395 GLU A CA 1
ATOM 3167 C C . GLU A 1 395 ? 91.574 40.610 -27.239 1.00 53.16 395 GLU A C 1
ATOM 3169 O O . GLU A 1 395 ? 91.632 39.518 -27.816 1.00 53.16 395 GLU A O 1
ATOM 3174 N N . HIS A 1 396 ? 90.500 41.397 -27.305 1.00 49.16 396 HIS A N 1
ATOM 3175 C CA . HIS A 1 396 ? 89.371 41.149 -28.195 1.00 49.16 396 HIS A CA 1
ATOM 3176 C C . HIS A 1 396 ? 89.663 41.768 -29.564 1.00 49.16 396 HIS A C 1
ATOM 3178 O O . HIS A 1 396 ? 89.556 42.981 -29.745 1.00 49.16 396 HIS A O 1
ATOM 3184 N N . LEU A 1 397 ? 90.027 40.940 -30.545 1.00 55.12 397 LEU A N 1
ATOM 3185 C CA . LEU A 1 397 ? 90.121 41.374 -31.940 1.00 55.12 397 LEU A CA 1
ATOM 3186 C C . LEU A 1 397 ? 88.740 41.299 -32.609 1.00 55.12 397 LEU A C 1
ATOM 3188 O O . LEU A 1 397 ? 87.941 40.406 -32.322 1.00 55.12 397 LEU A O 1
ATOM 3192 N N . ALA A 1 398 ? 88.476 42.234 -33.527 1.00 51.00 398 ALA A N 1
ATOM 3193 C CA . ALA A 1 398 ? 87.167 42.598 -34.093 1.00 51.00 398 ALA A CA 1
ATOM 3194 C C . ALA A 1 398 ? 86.409 41.519 -34.913 1.00 51.00 398 ALA A C 1
ATOM 3196 O O . ALA A 1 398 ? 85.556 41.852 -35.731 1.00 51.00 398 ALA A O 1
ATOM 3197 N N . LYS A 1 399 ? 86.691 40.225 -34.728 1.00 54.62 399 LYS A N 1
ATOM 3198 C CA . LYS A 1 399 ? 86.006 39.101 -35.395 1.00 54.62 399 LYS A CA 1
ATOM 3199 C C . LYS A 1 399 ? 85.773 37.894 -34.472 1.00 54.62 399 LYS A C 1
ATOM 3201 O O . LYS A 1 399 ? 85.765 36.760 -34.936 1.00 54.62 399 LYS A O 1
ATOM 3206 N N . GLY A 1 400 ? 85.611 38.123 -33.165 1.00 54.03 400 GLY A N 1
ATOM 3207 C CA . GLY A 1 400 ? 85.218 37.075 -32.207 1.00 54.03 400 GLY A CA 1
ATOM 3208 C C . GLY A 1 400 ? 86.301 36.037 -31.887 1.00 54.03 400 GLY A C 1
ATOM 3209 O O . GLY A 1 400 ? 85.994 34.985 -31.334 1.00 54.03 400 GLY A O 1
ATOM 3210 N N . VAL A 1 401 ? 87.566 36.319 -32.215 1.00 46.66 401 VAL A N 1
ATOM 3211 C CA . VAL A 1 401 ? 88.714 35.471 -31.868 1.00 46.66 401 VAL A CA 1
ATOM 3212 C C . VAL A 1 401 ? 89.399 36.073 -30.644 1.00 46.66 401 VAL A C 1
ATOM 3214 O O . VAL A 1 401 ? 90.037 37.120 -30.741 1.00 46.66 401 VAL A O 1
ATOM 3217 N N . ASN A 1 402 ? 89.264 35.418 -29.490 1.00 47.16 402 ASN A N 1
ATOM 3218 C CA . ASN A 1 402 ? 89.946 35.830 -28.263 1.00 47.16 402 ASN A CA 1
ATOM 3219 C C . ASN A 1 402 ? 91.386 35.301 -28.286 1.00 47.16 402 ASN A C 1
ATOM 3221 O O . ASN A 1 402 ? 91.602 34.086 -28.268 1.00 47.16 402 ASN A O 1
ATOM 3225 N N . ARG A 1 403 ? 92.376 36.203 -28.330 1.00 54.19 403 ARG A N 1
ATOM 3226 C CA . ARG A 1 403 ? 93.799 35.852 -28.217 1.00 54.19 403 ARG A CA 1
ATOM 3227 C C . ARG A 1 403 ? 94.232 36.019 -26.763 1.00 54.19 403 ARG A C 1
ATOM 3229 O O . ARG A 1 403 ? 94.203 37.119 -26.223 1.00 54.19 403 ARG A O 1
ATOM 3236 N N . LEU A 1 404 ? 94.646 34.917 -26.144 1.00 48.44 404 LEU A N 1
ATOM 3237 C CA . LEU A 1 404 ? 95.244 34.906 -24.810 1.00 48.44 404 LEU A CA 1
ATOM 3238 C C . LEU A 1 404 ? 96.760 35.078 -24.962 1.00 48.44 404 LEU A C 1
ATOM 3240 O O . LEU A 1 404 ? 97.439 34.178 -25.460 1.00 48.44 404 LEU A O 1
ATOM 3244 N N . VAL A 1 405 ? 97.274 36.251 -24.591 1.00 55.69 405 VAL A N 1
ATOM 3245 C CA . VAL A 1 405 ? 98.714 36.532 -24.532 1.00 55.69 405 VAL A CA 1
ATOM 3246 C C . VAL A 1 405 ? 99.162 36.269 -23.098 1.00 55.69 405 VAL A C 1
ATOM 3248 O O . VAL A 1 405 ? 98.703 36.940 -22.181 1.00 55.69 405 VAL A O 1
ATOM 3251 N N . ILE A 1 406 ? 100.000 35.252 -22.898 1.00 48.66 406 ILE A N 1
ATOM 3252 C CA . ILE A 1 406 ? 100.572 34.909 -21.592 1.00 48.66 406 ILE A CA 1
ATOM 3253 C C . ILE A 1 406 ? 101.955 35.565 -21.544 1.00 48.66 406 ILE A C 1
ATOM 3255 O O . ILE A 1 406 ? 102.846 35.144 -22.279 1.00 48.66 406 ILE A O 1
ATOM 3259 N N . GLU A 1 407 ? 102.116 36.614 -20.741 1.00 44.19 407 GLU A N 1
ATOM 3260 C CA . GLU A 1 407 ? 103.411 37.266 -20.507 1.00 44.19 407 GLU A CA 1
ATOM 3261 C C . GLU A 1 407 ? 104.159 36.514 -19.404 1.00 44.19 407 GLU A C 1
ATOM 3263 O O . GLU A 1 407 ? 103.873 36.687 -18.227 1.00 44.19 407 GLU A O 1
ATOM 3268 N N . SER A 1 408 ? 105.078 35.626 -19.774 1.00 37.31 408 SER A N 1
ATOM 3269 C CA . SER A 1 408 ? 105.991 34.973 -18.831 1.00 37.31 408 SER A CA 1
ATOM 3270 C C . SER A 1 408 ? 107.061 35.954 -18.338 1.00 37.31 408 SER A C 1
ATOM 3272 O O . SER A 1 408 ? 107.673 36.622 -19.173 1.00 37.31 408 SER A O 1
ATOM 3274 N N . ASN A 1 409 ? 107.306 35.987 -17.020 1.00 40.66 409 ASN A N 1
ATOM 3275 C CA . ASN A 1 409 ? 108.564 36.500 -16.453 1.00 40.66 409 ASN A CA 1
ATOM 3276 C C . ASN A 1 409 ? 109.776 35.765 -17.032 1.00 40.66 409 ASN A C 1
ATOM 3278 O O . ASN A 1 409 ? 109.661 34.5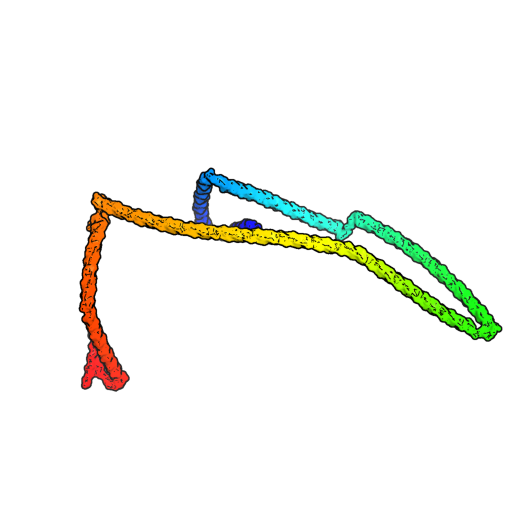32 -17.247 1.00 40.66 409 ASN A O 1
#

InterPro domains:
  IPR029600 Intraflagellar transport protein 81 [PTHR15614] (10-406)

Organism: Perkinsus olseni (NCBI:txid32597)

pLDDT: mean 83.44, std 14.27, range [37.31, 98.12]

Radius of gyration: 67.6 Å; chains: 1; bounding box: 161×66×181 Å